Protein AF-0000000069212054 (afdb_homodimer)

Foldseek 3Di:
DCWQVQCPPPPDPDPVVLVVLVVCLCVVLCVCPVLVFDPQLQVVQLVVQQCQQPVQPALQRHQSLLSQLLSQLSVLLVLLCPDPCVVLCPSLLSVLLSVLSNQLQGNPNLDALLLCCQVVPPLCVVVVSALSRRQVSLVVSVVQCPDPRNNRRPPDDPVSVVLSSVLSSLLSSLLRLVCQVVLLVVLVVVVVPPDQRDPVSSSSLSNLSSNLSSCSLTDPVSLVSSLVSLLVSQVVCVVVVHDHDPLSPPCVDQLSVLVSSLCCLVPRNLSSQVVSCVSSVNSSVVNNVNSVVSSVVSVVRNVD/DCQQVQCPPPPDPDPVVLVVLVVCLCVVLCVCPVLVFDPQLQVVQLVVQQCQQPVQPALQRHQSLLSQLLSQLSVLLVLLCPDPCVVLCPSLLSVLLSVLSNQLQGNPNLDALLLCCQVVHPLCVVVVSALSRRQVSLVVSVVQCPDPRNNRRPPDDPVSVVLSSVLSSLLSSLLRLVCQVVLLVVLVVVVVPPDQRDPVSSSSLSNLSSNLSSCQLADPVSLVSSLVSLLVSQVVCVVVVHDHDPLSPPCVDLLSVLVSSLCCLVPRNLSSQVVSCVSSVNSSVSSSVSSVVSSVVSVVRNVD

Sequence (608 aa):
YRQFSFYIFPYSTDWLEKQKVVFSILRRNYFIEDYRISQDALCSFLCALEYKYNKRGNQFHNYDHGVTVMQCTHAISLEIMKTQYAHLLNQFTKFVLILSGLCHDVSHTGRTNIFEINSLSNLTIRYHDRSVLEQHHAATSIKLLCAPSTNIIPNFTSVEFRDFRKLFISNILYTDITEHFNLIKNFEARIKELNFGTEDDIKLMTGMIIHTSDFTGGAITIQFEVNMEFQEQYNLEGKFGYPQLPYMKDLDQQPIMAKSEVGFFKFIVRPLWSIMSKFAEDRLQKSVENLEQTILEWEKLMNNYRQFSFYIFPYSTDWLEKQKVVFSILRRNYFIEDYRISQDALCSFLCALEYKYNKRGNQFHNYDHGVTVMQCTHAISLEIMKTQYAHLLNQFTKFVLILSGLCHDVSHTGRTNIFEINSLSNLTIRYHDRSVLEQHHAATSIKLLCAPSTNIIPNFTSVEFRDFRKLFISNILYTDITEHFNLIKNFEARIKELNFGTEDDIKLMTGMIIHTSDFTGGAITIQFEVNMEFQEQYNLEGKFGYPQLPYMKDLDQQPIMAKSEVGFFKFIVRPLWSIMSKFAEDRLQKSVENLEQTILEWEKLMNN

Solvent-accessible surface area (backbone atoms only — not comparable to full-atom values): 31372 Å² total; per-residue (Å²): 135,82,39,51,78,56,83,63,72,73,87,54,90,42,66,66,56,51,52,46,51,56,49,48,54,37,51,75,71,39,45,41,69,76,52,65,38,47,68,66,20,43,50,44,29,53,53,52,47,40,47,44,8,42,72,73,63,37,76,35,52,19,46,69,44,17,51,49,19,18,48,40,29,44,52,52,51,56,46,32,53,74,42,96,58,25,79,69,55,39,73,68,53,43,51,38,47,30,51,27,26,42,37,37,50,37,56,40,86,54,66,53,58,66,56,36,43,75,65,60,31,73,55,17,48,60,42,67,67,49,58,28,58,26,47,49,8,37,24,52,46,50,51,43,47,67,32,85,65,24,26,46,59,76,76,53,50,75,67,54,43,52,53,45,48,54,50,30,40,50,32,19,46,38,58,34,71,88,42,45,66,59,50,51,51,51,47,54,57,45,66,72,38,93,73,75,74,47,73,65,44,45,51,50,50,47,18,49,45,40,35,41,24,70,50,68,63,39,52,70,68,58,51,53,31,45,45,50,38,35,33,52,46,38,52,51,22,55,74,73,68,43,90,63,60,72,90,31,55,61,46,88,38,60,31,53,34,22,48,50,48,36,52,45,41,63,71,56,40,45,57,44,44,51,53,51,11,55,74,29,73,51,69,40,43,67,44,47,52,42,36,53,52,38,42,52,56,28,54,59,40,39,80,92,140,71,51,48,77,58,83,63,72,71,86,53,90,42,67,66,56,52,51,47,50,56,49,47,54,37,51,75,70,40,45,40,68,77,52,65,38,47,67,67,20,42,50,43,29,53,52,53,49,40,47,44,8,42,73,73,63,38,77,37,53,21,43,69,46,18,50,49,18,18,49,40,29,45,52,52,50,58,48,32,52,74,42,96,59,24,80,68,54,39,74,66,53,45,52,37,48,30,52,27,26,41,36,36,51,36,58,40,85,55,66,53,57,66,55,34,43,76,66,61,32,74,54,17,47,59,42,67,68,49,57,29,57,26,46,48,7,37,23,53,46,52,50,43,47,65,33,83,64,23,26,46,60,78,76,51,50,76,65,52,43,52,54,45,48,53,52,30,40,50,32,19,48,38,57,33,71,88,42,47,66,61,51,52,51,52,48,55,57,43,64,71,38,93,75,74,73,46,74,66,44,45,50,50,50,49,18,50,43,38,34,41,22,70,50,68,63,41,55,69,67,58,51,50,30,46,43,50,38,35,33,53,47,37,52,50,23,55,74,73,69,43,90,62,60,73,88,31,55,62,46,87,38,61,31,52,33,20,48,51,48,34,50,45,41,61,69,55,39,44,58,44,46,50,51,50,12,56,73,29,73,51,70,40,43,66,46,47,52,39,35,54,52,38,43,52,55,29,54,59,39,39,80,92

Organism: Paramecium tetraurelia (NCBI:txid5888)

pLDDT: mean 91.39, std 12.37, range [28.56, 98.88]

InterPro domains:
  IPR002073 3'5'-cyclic nucleotide phosphodiesterase, catalytic domain [PF00233] (60-290)
  IPR002073 3'5'-cyclic nucleotide phosphodiesterase, catalytic domain [PS51845] (1-304)
  IPR003607 HD/PDEase domain [cd00077] (61-214)
  IPR023088 3'5'-cyclic nucleotide phosphodiesterase [PR00387] (56-69)
  IPR023088 3'5'-cyclic nucleotide phosphodiesterase [PR00387] (104-119)
  IPR023088 3'5'-cyclic nucleotide phosphodiesterase [PR00387] (131-147)
  IPR023174 3'5'-cyclic nucleotide phosphodiesterase, conserved site [PS00126] (104-115)
  IPR036971 3'5'-cyclic nucleotide phosphodiesterase, catalytic domain superfamily [G3DSA:1.10.1300.10] (1-304)

Radius of gyration: 27.26 Å; Cα contacts (8 Å, |Δi|>4): 791; chains: 2; bounding box: 57×74×57 Å

Nearest PDB structures (foldseek):
  3qi3-assembly1_A  TM=9.242E-01  e=2.719E-14  Homo sapiens
  1taz-assembly1_A  TM=8.954E-01  e=1.290E-14  Homo sapiens
  4y86-assembly2_B-2  TM=9.293E-01  e=6.230E-14  Homo sapiens
  4y87-assembly1_B  TM=9.358E-01  e=1.113E-13  Homo sapiens
  3n3z-assembly1_B  TM=9.344E-01  e=1.314E-13  Homo sapiens

Structure (mmCIF, N/CA/C/O backbone):
data_AF-0000000069212054-model_v1
#
loop_
_entity.id
_entity.type
_entity.pdbx_description
1 polymer 'Chromosome undetermined scaffold_533, whole genome shotgun sequence'
#
loop_
_atom_site.group_PDB
_atom_site.id
_atom_site.type_symbol
_atom_site.label_atom_id
_atom_site.label_alt_id
_atom_site.label_comp_id
_atom_site.label_asym_id
_atom_site.label_entity_id
_atom_site.label_seq_id
_atom_site.pdbx_PDB_ins_code
_atom_site.Cartn_x
_atom_site.Cartn_y
_atom_site.Cartn_z
_atom_site.occupancy
_atom_site.B_iso_or_equiv
_atom_site.auth_seq_id
_atom_site.auth_comp_id
_atom_site.auth_asym_id
_atom_site.auth_atom_id
_atom_site.pdbx_PDB_model_num
ATOM 1 N N . TYR A 1 1 ? 6.742 -35.219 -20.703 1 29.7 1 TYR A N 1
ATOM 2 C CA . TYR A 1 1 ? 7.27 -34.375 -19.641 1 29.7 1 TYR A CA 1
ATOM 3 C C . TYR A 1 1 ? 6.406 -34.469 -18.391 1 29.7 1 TYR A C 1
ATOM 5 O O . TYR A 1 1 ? 5.246 -34.031 -18.391 1 29.7 1 TYR A O 1
ATOM 13 N N . ARG A 1 2 ? 6.602 -35.344 -17.547 1 38.66 2 ARG A N 1
ATOM 14 C CA . ARG A 1 2 ? 5.926 -36 -16.438 1 38.66 2 ARG A CA 1
ATOM 15 C C . ARG A 1 2 ? 5.93 -35.125 -15.195 1 38.66 2 ARG A C 1
ATOM 17 O O . ARG A 1 2 ? 6.645 -35.406 -14.234 1 38.66 2 ARG A O 1
ATOM 24 N N . GLN A 1 3 ? 6.098 -33.844 -15.391 1 39.28 3 GLN A N 1
ATOM 25 C CA . GLN A 1 3 ? 6.531 -32.969 -14.297 1 39.28 3 GLN A CA 1
ATOM 26 C C . GLN A 1 3 ? 5.664 -33.188 -13.055 1 39.28 3 GLN A C 1
ATOM 28 O O . GLN A 1 3 ? 6.121 -33.75 -12.062 1 39.28 3 GLN A O 1
ATOM 33 N N . PHE A 1 4 ? 5.051 -32.125 -12.523 1 41.56 4 PHE A N 1
ATOM 34 C CA . PHE A 1 4 ? 4.316 -32.281 -11.273 1 41.56 4 PHE A CA 1
ATOM 35 C C . PHE A 1 4 ? 3.24 -33.344 -11.406 1 41.56 4 PHE A C 1
ATOM 37 O O . PHE A 1 4 ? 2.729 -33.594 -12.5 1 41.56 4 PHE A O 1
ATOM 44 N N . SER A 1 5 ? 3.424 -34.438 -10.727 1 40.66 5 SER A N 1
ATOM 45 C CA . SER A 1 5 ? 2.402 -35.469 -10.781 1 40.66 5 SER A CA 1
ATOM 46 C C . SER A 1 5 ? 1.033 -34.875 -11.109 1 40.66 5 SER A C 1
ATOM 48 O O . SER A 1 5 ? 0.047 -35.625 -11.211 1 40.66 5 SER A O 1
ATOM 50 N N . PHE A 1 6 ? 0.87 -33.625 -10.766 1 42.31 6 PHE A N 1
ATOM 51 C CA . PHE A 1 6 ? -0.478 -33.156 -11.086 1 42.31 6 PHE A CA 1
ATOM 52 C C . PHE A 1 6 ? -0.597 -32.844 -12.57 1 42.31 6 PHE A C 1
ATOM 54 O O . PHE A 1 6 ? 0.365 -32.375 -13.195 1 42.31 6 PHE A O 1
ATOM 61 N N . TYR A 1 7 ? -1.359 -33.656 -13.203 1 41.03 7 TYR A N 1
ATOM 62 C CA . TYR A 1 7 ? -1.651 -33.469 -14.617 1 41.03 7 TYR A CA 1
ATOM 63 C C . TYR A 1 7 ? -1.812 -31.969 -14.93 1 41.03 7 TYR A C 1
ATOM 65 O O . TYR A 1 7 ? -2.848 -31.375 -14.633 1 41.03 7 TYR A O 1
ATOM 73 N N . ILE A 1 8 ? -0.754 -31.125 -14.609 1 48.44 8 ILE A N 1
ATOM 74 C CA . ILE A 1 8 ? -0.855 -29.828 -15.273 1 48.44 8 ILE A CA 1
ATOM 75 C C . ILE A 1 8 ? -0.963 -30.031 -16.781 1 48.44 8 ILE A C 1
ATOM 77 O O . ILE A 1 8 ? -0.17 -30.766 -17.375 1 48.44 8 ILE A O 1
ATOM 81 N N . PHE A 1 9 ? -2.121 -29.953 -17.312 1 46.69 9 PHE A N 1
ATOM 82 C CA . PHE A 1 9 ? -2.332 -30.094 -18.75 1 46.69 9 PHE A CA 1
ATOM 83 C C . PHE A 1 9 ? -1.188 -29.453 -19.516 1 46.69 9 PHE A C 1
ATOM 85 O O . PHE A 1 9 ? -0.735 -28.359 -19.188 1 46.69 9 PHE A O 1
ATOM 92 N N . PRO A 1 10 ? -0.589 -30.281 -20.25 1 48.88 10 PRO A N 1
ATOM 93 C CA . PRO A 1 10 ? 0.487 -29.781 -21.109 1 48.88 10 PRO A CA 1
ATOM 94 C C . PRO A 1 10 ? 0.152 -28.438 -21.75 1 48.88 10 PRO A C 1
ATOM 96 O O . PRO A 1 10 ? -1.018 -28.156 -22.016 1 48.88 10 PRO A O 1
ATOM 99 N N . TYR A 1 11 ? 1.041 -27.391 -21.625 1 53.16 11 TYR A N 1
ATOM 100 C CA . TYR A 1 11 ? 0.976 -26.094 -22.281 1 53.16 11 TYR A CA 1
ATOM 101 C C . TYR A 1 11 ? 0.479 -26.234 -23.719 1 53.16 11 TYR A C 1
ATOM 103 O O . TYR A 1 11 ? 1.09 -26.938 -24.531 1 53.16 11 TYR A O 1
ATOM 111 N N . SER A 1 12 ? -0.818 -26.391 -23.875 1 55.69 12 SER A N 1
ATOM 112 C CA . SER A 1 12 ? -1.266 -26.234 -25.25 1 55.69 12 SER A CA 1
ATOM 113 C C . SER A 1 12 ? -1.1 -24.797 -25.734 1 55.69 12 SER A C 1
ATOM 115 O O . SER A 1 12 ? -1.33 -23.859 -24.984 1 55.69 12 SER A O 1
ATOM 117 N N . THR A 1 13 ? -0.414 -24.641 -26.781 1 62.56 13 THR A N 1
ATOM 118 C CA . THR A 1 13 ? -0.3 -23.344 -27.438 1 62.56 13 THR A CA 1
ATOM 119 C C . THR A 1 13 ? -1.667 -22.859 -27.906 1 62.56 13 THR A C 1
ATOM 121 O O . THR A 1 13 ? -1.832 -21.672 -28.219 1 62.56 13 THR A O 1
ATOM 124 N N . ASP A 1 14 ? -2.57 -23.672 -27.75 1 72.56 14 ASP A N 1
ATOM 125 C CA . ASP A 1 14 ? -3.9 -23.312 -28.234 1 72.56 14 ASP A CA 1
ATOM 126 C C . ASP A 1 14 ? -4.688 -22.562 -27.156 1 72.56 14 ASP A C 1
ATOM 128 O O . ASP A 1 14 ? -4.875 -23.062 -26.047 1 72.56 14 ASP A O 1
ATOM 132 N N . TRP A 1 15 ? -5.082 -21.391 -27.547 1 76.81 15 TRP A N 1
ATOM 133 C CA . TRP A 1 15 ? -5.859 -20.516 -26.688 1 76.81 15 TRP A CA 1
ATOM 134 C C . TRP A 1 15 ? -7.086 -21.234 -26.141 1 76.81 15 TRP A C 1
ATOM 136 O O . TRP A 1 15 ? -7.359 -21.188 -24.938 1 76.81 15 TRP A O 1
ATOM 146 N N . LEU A 1 16 ? -7.703 -21.906 -26.938 1 79.75 16 LEU A N 1
ATOM 147 C CA . LEU A 1 16 ? -8.945 -22.562 -26.562 1 79.75 16 LEU A CA 1
ATOM 148 C C . LEU A 1 16 ? -8.695 -23.656 -25.531 1 79.75 16 LEU A C 1
ATOM 150 O O . LEU A 1 16 ? -9.508 -23.875 -24.641 1 79.75 16 LEU A O 1
ATOM 154 N N . GLU A 1 17 ? -7.633 -24.312 -25.672 1 82.62 17 GLU A N 1
ATOM 155 C CA . GLU A 1 17 ? -7.305 -25.375 -24.734 1 82.62 17 GLU A CA 1
ATOM 156 C C . GLU A 1 17 ? -7.02 -24.812 -23.344 1 82.62 17 GLU A C 1
ATOM 158 O O . GLU A 1 17 ? -7.395 -25.422 -22.328 1 82.62 17 GLU A O 1
ATOM 163 N N . LYS A 1 18 ? -6.355 -23.703 -23.297 1 86.06 18 LYS A N 1
ATOM 164 C CA . LYS A 1 18 ? -6.078 -23.062 -22.016 1 86.06 18 LYS A CA 1
ATOM 165 C C . LYS A 1 18 ? -7.367 -22.625 -21.328 1 86.06 18 LYS A C 1
ATOM 167 O O . LYS A 1 18 ? -7.531 -22.844 -20.125 1 86.06 18 LYS A O 1
ATOM 172 N N . GLN A 1 19 ? -8.203 -22.062 -22.125 1 89.25 19 GLN A N 1
ATOM 173 C CA . GLN A 1 19 ? -9.484 -21.625 -21.562 1 89.25 19 GLN A CA 1
ATOM 174 C C . GLN A 1 19 ? -10.305 -22.812 -21.078 1 89.25 19 GLN A C 1
ATOM 176 O O . GLN A 1 19 ? -11.016 -22.719 -20.078 1 89.25 19 GLN A O 1
ATOM 181 N N . LYS A 1 20 ? -10.141 -23.891 -21.781 1 89.12 20 LYS A N 1
ATOM 182 C CA . LYS A 1 20 ? -10.867 -25.094 -21.391 1 89.12 20 LYS A CA 1
ATOM 183 C C . LYS A 1 20 ? -10.406 -25.578 -20.016 1 89.12 20 LYS A C 1
ATOM 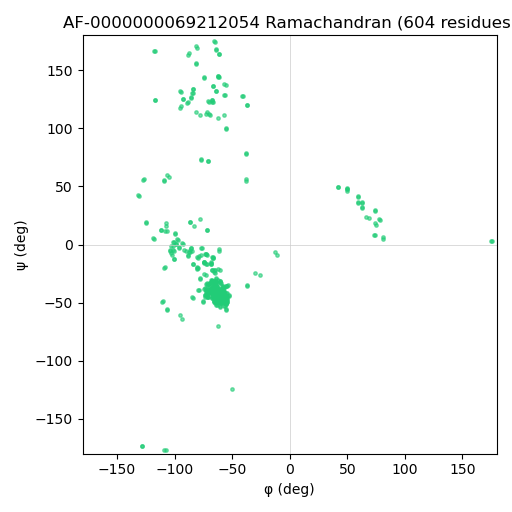185 O O . LYS A 1 20 ? -11.211 -26.078 -19.219 1 89.12 20 LYS A O 1
ATOM 190 N N . VAL A 1 21 ? -9.141 -25.484 -19.812 1 91.19 21 VAL A N 1
ATOM 191 C CA . VAL A 1 21 ? -8.594 -25.891 -18.516 1 91.19 21 VAL A CA 1
ATOM 192 C C . VAL A 1 21 ? -9.164 -25.031 -17.406 1 91.19 21 VAL A C 1
ATOM 194 O O . VAL A 1 21 ? -9.633 -25.531 -16.391 1 91.19 21 VAL A O 1
ATOM 197 N N . VAL A 1 22 ? -9.133 -23.719 -17.594 1 94.94 22 VAL A N 1
ATOM 198 C CA . VAL A 1 22 ? -9.648 -22.781 -16.594 1 94.94 22 VAL A CA 1
ATOM 199 C C . VAL A 1 22 ? -11.125 -23.062 -16.344 1 94.94 22 VAL A C 1
ATOM 201 O O . VAL A 1 22 ? -11.555 -23.188 -15.188 1 94.94 22 VAL A O 1
ATOM 204 N N . PHE A 1 23 ? -11.875 -23.266 -17.406 1 92.62 23 PHE A N 1
ATOM 205 C CA . PHE A 1 23 ? -13.305 -23.531 -17.297 1 92.62 23 PHE A CA 1
ATOM 206 C C . PHE A 1 23 ? -13.555 -24.844 -16.547 1 92.62 23 PHE A C 1
ATOM 208 O O . PHE A 1 23 ? -14.469 -24.938 -15.727 1 92.62 23 PHE A O 1
ATOM 215 N N . SER A 1 24 ? -12.797 -25.797 -16.906 1 93.88 24 SER A N 1
ATOM 216 C CA . SER A 1 24 ? -12.969 -27.109 -16.297 1 93.88 24 SER A CA 1
ATOM 217 C C . SER A 1 24 ? -12.742 -27.047 -14.781 1 93.88 24 SER A C 1
ATOM 219 O O . SER A 1 24 ? -13.484 -27.672 -14.016 1 93.88 24 SER A O 1
ATOM 221 N N . ILE A 1 25 ? -11.766 -26.328 -14.344 1 96.25 25 ILE A N 1
ATOM 222 C CA . ILE A 1 25 ? -11.469 -26.188 -12.922 1 96.25 25 ILE A CA 1
ATOM 223 C C . ILE A 1 25 ? -12.617 -25.469 -12.219 1 96.25 25 ILE A C 1
ATOM 225 O O . ILE A 1 25 ? -13.07 -25.906 -11.164 1 96.25 25 ILE A O 1
ATOM 229 N N . LEU A 1 26 ? -13.125 -24.406 -12.844 1 97.25 26 LEU A N 1
ATOM 230 C CA . LEU A 1 26 ? -14.227 -23.656 -12.25 1 97.25 26 LEU A CA 1
ATOM 231 C C . LEU A 1 26 ? -15.484 -24.516 -12.156 1 97.25 26 LEU A C 1
ATOM 233 O O . LEU A 1 26 ? -16.188 -24.484 -11.148 1 97.25 26 LEU A O 1
ATOM 237 N N . ARG A 1 27 ? -15.695 -25.312 -13.164 1 95.5 27 ARG A N 1
ATOM 238 C CA . ARG A 1 27 ? -16.891 -26.156 -13.227 1 95.5 27 ARG A CA 1
ATOM 239 C C . ARG A 1 27 ? -16.781 -27.312 -12.242 1 95.5 27 ARG A C 1
ATOM 241 O O . ARG A 1 27 ? -17.75 -27.641 -11.547 1 95.5 27 ARG A O 1
ATOM 248 N N . ARG A 1 28 ? -15.664 -27.938 -12.219 1 95.44 28 ARG A N 1
ATOM 249 C CA . ARG A 1 28 ? -15.453 -29.109 -11.367 1 95.44 28 ARG A CA 1
ATOM 250 C C . ARG A 1 28 ? -15.641 -28.75 -9.898 1 95.44 28 ARG A C 1
ATOM 252 O O . ARG A 1 28 ? -16.062 -29.594 -9.094 1 95.44 28 ARG A O 1
ATOM 259 N N . ASN A 1 29 ? -15.32 -27.562 -9.57 1 97.19 29 ASN A N 1
ATOM 260 C CA . ASN A 1 29 ? -15.461 -27.125 -8.188 1 97.19 29 ASN A CA 1
ATOM 261 C C . ASN A 1 29 ? -16.812 -26.469 -7.945 1 97.19 29 ASN A C 1
ATOM 263 O O . ASN A 1 29 ? -17.062 -25.922 -6.867 1 97.19 29 ASN A O 1
ATOM 267 N N . TYR A 1 30 ? -17.688 -26.375 -8.969 1 97.44 30 TYR A N 1
ATOM 268 C CA . TYR A 1 30 ? -19.047 -25.859 -8.914 1 97.44 30 TYR A CA 1
ATOM 269 C C . TYR A 1 30 ? -19.062 -24.359 -8.656 1 97.44 30 TYR A C 1
ATOM 271 O O . TYR A 1 30 ? -20.031 -23.828 -8.117 1 97.44 30 TYR A O 1
ATOM 279 N N . PHE A 1 31 ? -17.984 -23.719 -8.984 1 97.69 31 PHE A N 1
ATOM 280 C CA . PHE A 1 31 ? -17.922 -22.281 -8.75 1 97.69 31 PHE A CA 1
ATOM 281 C C . PHE A 1 31 ? -18.922 -21.547 -9.641 1 97.69 31 PHE A C 1
ATOM 283 O O . PHE A 1 31 ? -19.562 -20.594 -9.195 1 97.69 31 PHE A O 1
ATOM 290 N N . ILE A 1 32 ? -19.016 -21.953 -10.914 1 97 32 ILE A N 1
ATOM 291 C CA . ILE A 1 32 ? -19.875 -21.297 -11.883 1 97 32 ILE A CA 1
ATOM 292 C C . ILE A 1 32 ? -21.328 -21.375 -11.414 1 97 32 ILE A C 1
ATOM 294 O O . ILE A 1 32 ? -22.047 -20.375 -11.438 1 97 32 ILE A O 1
ATOM 298 N N . GLU A 1 33 ? -21.734 -22.5 -10.906 1 96.44 33 GLU A N 1
ATOM 299 C CA . GLU A 1 33 ? -23.094 -22.703 -10.43 1 96.44 33 GLU A CA 1
ATOM 300 C C . GLU A 1 33 ? -23.312 -22 -9.086 1 96.44 33 GLU A C 1
ATOM 302 O O . GLU A 1 33 ? -24.281 -21.25 -8.922 1 96.44 33 GLU A O 1
ATOM 307 N N . ASP A 1 34 ? -22.422 -22.203 -8.148 1 96.88 34 ASP A N 1
ATOM 308 C CA . ASP A 1 34 ? -22.594 -21.734 -6.777 1 96.88 34 ASP A CA 1
ATOM 309 C C . ASP A 1 34 ? -22.609 -20.203 -6.727 1 96.88 34 ASP A C 1
ATOM 311 O O . ASP A 1 34 ? -23.328 -19.609 -5.918 1 96.88 34 ASP A O 1
ATOM 315 N N . TYR A 1 35 ? -21.766 -19.578 -7.602 1 96.38 35 TYR A N 1
ATOM 316 C CA . TYR A 1 35 ? -21.672 -18.125 -7.562 1 96.38 35 TYR A CA 1
ATOM 317 C C . TYR A 1 35 ? -22.375 -17.484 -8.758 1 96.38 35 TYR A C 1
ATOM 319 O O . TYR A 1 35 ? -22.203 -16.297 -9.031 1 96.38 35 TYR A O 1
ATOM 327 N N . ARG A 1 36 ? -23.219 -18.328 -9.586 1 96.12 36 ARG A N 1
ATOM 328 C CA . ARG A 1 36 ? -24.031 -17.875 -10.711 1 96.12 36 ARG A CA 1
ATOM 329 C C . ARG A 1 36 ? -23.219 -17.016 -11.672 1 96.12 36 ARG A C 1
ATOM 331 O O . ARG A 1 36 ? -23.625 -15.906 -12.023 1 96.12 36 ARG A O 1
ATOM 338 N N . ILE A 1 37 ? -22.031 -17.5 -11.992 1 96.81 37 ILE A N 1
ATOM 339 C CA . ILE A 1 37 ? -21.141 -16.781 -12.891 1 96.81 37 ILE A CA 1
ATOM 340 C C . ILE A 1 37 ? -21.703 -16.812 -14.312 1 96.81 37 ILE A C 1
ATOM 342 O O . ILE A 1 37 ? -21.953 -17.891 -14.859 1 96.81 37 ILE A O 1
ATOM 346 N N . SER A 1 38 ? -21.922 -15.625 -14.906 1 95.12 38 SER A N 1
ATOM 347 C CA . SER A 1 38 ? -22.375 -15.523 -16.297 1 95.12 38 SER A CA 1
ATOM 348 C C . SER A 1 38 ? -21.297 -16.031 -17.25 1 95.12 38 SER A C 1
ATOM 350 O O . SER A 1 38 ? -20.125 -15.672 -17.141 1 95.12 38 SER A O 1
ATOM 352 N N . GLN A 1 39 ? -21.719 -16.812 -18.234 1 93.5 39 GLN A N 1
ATOM 353 C CA . GLN A 1 39 ? -20.781 -17.312 -19.219 1 93.5 39 GLN A CA 1
ATOM 354 C C . GLN A 1 39 ? -20.156 -16.188 -20.016 1 93.5 39 GLN A C 1
ATOM 356 O O . GLN A 1 39 ? -18.953 -16.203 -20.328 1 93.5 39 GLN A O 1
ATOM 361 N N . ASP A 1 40 ? -20.953 -15.219 -20.328 1 95.81 40 ASP A N 1
ATOM 362 C CA . ASP A 1 40 ? -20.469 -14.07 -21.078 1 95.81 40 ASP A CA 1
ATOM 363 C C . ASP A 1 40 ? -19.438 -13.281 -20.281 1 95.81 40 ASP A C 1
ATOM 365 O O . ASP A 1 40 ? -18.406 -12.875 -20.812 1 95.81 40 ASP A O 1
ATOM 369 N N . ALA A 1 41 ? -19.734 -13.016 -19.031 1 96.56 41 ALA A N 1
ATOM 370 C CA . ALA A 1 41 ? -18.812 -12.281 -18.172 1 96.56 41 ALA A CA 1
ATOM 371 C C . ALA A 1 41 ? -17.516 -13.055 -17.969 1 96.56 41 ALA A C 1
ATOM 373 O O . ALA A 1 41 ? -16.422 -12.469 -17.984 1 96.56 41 ALA A O 1
ATOM 374 N N . LEU A 1 42 ? -17.672 -14.344 -17.797 1 96.56 42 LEU A N 1
ATOM 375 C CA . LEU A 1 42 ? -16.484 -15.18 -17.609 1 96.56 42 LEU A CA 1
ATOM 376 C C . LEU A 1 42 ? -15.602 -15.164 -18.844 1 96.56 42 LEU A C 1
ATOM 378 O O . LEU A 1 42 ? -14.383 -15.047 -18.734 1 96.56 42 LEU A O 1
ATOM 382 N N . CYS A 1 43 ? -16.219 -15.273 -19.9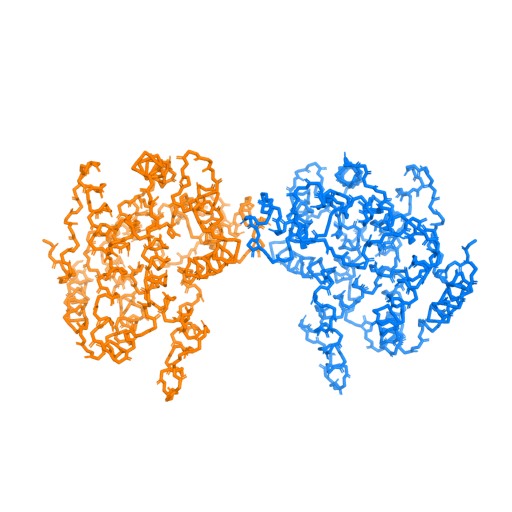69 1 95.5 43 CYS A N 1
ATOM 383 C CA . CYS A 1 43 ? -15.461 -15.219 -21.219 1 95.5 43 CYS A CA 1
ATOM 384 C C . CYS A 1 43 ? -14.758 -13.875 -21.375 1 95.5 43 CYS A C 1
ATOM 386 O O . CYS A 1 43 ? -13.578 -13.828 -21.719 1 95.5 43 CYS A O 1
ATOM 388 N N . SER A 1 44 ? -15.484 -12.797 -21.141 1 97.31 44 SER A N 1
ATOM 389 C CA . SER A 1 44 ? -14.898 -11.461 -21.234 1 97.31 44 SER A CA 1
ATOM 390 C C . SER A 1 44 ? -13.766 -11.281 -20.234 1 97.31 44 SER A C 1
ATOM 392 O O . SER A 1 44 ? -12.734 -10.688 -20.562 1 97.31 44 SER A O 1
ATOM 394 N N . PHE A 1 45 ? -14.008 -11.797 -19 1 97.81 45 PHE A N 1
ATOM 395 C CA . PHE A 1 45 ? -13 -11.719 -17.953 1 97.81 45 PHE A CA 1
ATOM 396 C C . PHE A 1 45 ? -11.727 -12.438 -18.375 1 97.81 45 PHE A C 1
ATOM 398 O O . PHE A 1 45 ? -10.633 -11.875 -18.297 1 97.81 45 PHE A O 1
ATOM 405 N N . LEU A 1 46 ? -11.844 -13.641 -18.844 1 96.75 46 LEU A N 1
ATOM 406 C CA . LEU A 1 46 ? -10.68 -14.453 -19.203 1 96.75 46 LEU A CA 1
ATOM 407 C C . LEU A 1 46 ? -9.961 -13.859 -20.422 1 96.75 46 LEU A C 1
ATOM 409 O O . LEU A 1 46 ? -8.734 -13.883 -20.484 1 96.75 46 LEU A O 1
ATOM 413 N N . CYS A 1 47 ? -10.68 -13.32 -21.359 1 96.38 47 CYS A N 1
ATOM 414 C CA . CYS A 1 47 ? -10.078 -12.664 -22.516 1 96.38 47 CYS A CA 1
ATOM 415 C C . CYS A 1 47 ? -9.273 -11.438 -22.094 1 96.38 47 CYS A C 1
ATOM 417 O O . CYS A 1 47 ? -8.141 -11.25 -22.531 1 96.38 47 CYS A O 1
ATOM 419 N N . ALA A 1 48 ? -9.883 -10.609 -21.25 1 98 48 ALA A N 1
ATOM 420 C CA . ALA A 1 48 ? -9.203 -9.414 -20.766 1 98 48 ALA A CA 1
ATOM 421 C C . ALA A 1 48 ? -7.973 -9.781 -19.938 1 98 48 ALA A C 1
ATOM 423 O O . ALA A 1 48 ? -6.926 -9.141 -20.062 1 98 48 ALA A O 1
ATOM 424 N N . LEU A 1 49 ? -8.148 -10.766 -19.094 1 97.88 49 LEU A N 1
ATOM 425 C CA . LEU A 1 49 ? -7.047 -11.227 -18.25 1 97.88 49 LEU A CA 1
ATOM 426 C C . LEU A 1 49 ? -5.879 -11.711 -19.109 1 97.88 49 LEU A C 1
ATOM 428 O O . LEU A 1 49 ? -4.734 -11.32 -18.891 1 97.88 49 LEU A O 1
ATOM 432 N N . GLU A 1 50 ? -6.137 -12.555 -20.062 1 96.5 50 GLU A N 1
ATOM 433 C CA . GLU A 1 50 ? -5.09 -13.062 -20.938 1 96.5 50 GLU A CA 1
ATOM 434 C C . GLU A 1 50 ? -4.398 -11.922 -21.688 1 96.5 50 GLU A C 1
ATOM 436 O O . GLU A 1 50 ? -3.174 -11.922 -21.828 1 96.5 50 GLU A O 1
ATOM 441 N N . TYR A 1 51 ? -5.188 -11.031 -22.203 1 97.5 51 TYR A N 1
ATOM 442 C CA . TYR A 1 51 ? -4.609 -9.883 -22.891 1 97.5 51 TYR A CA 1
ATOM 443 C C . TYR A 1 51 ? -3.637 -9.133 -21.984 1 97.5 51 TYR A C 1
ATOM 445 O O . TYR A 1 51 ? -2.521 -8.805 -22.391 1 97.5 51 TYR A O 1
ATOM 453 N N . LYS A 1 52 ? -4.016 -8.859 -20.75 1 98.31 52 LYS A N 1
ATOM 454 C CA . LYS A 1 52 ? -3.195 -8.086 -19.812 1 98.31 52 LYS A CA 1
ATOM 455 C C . LYS A 1 52 ? -1.939 -8.859 -19.422 1 98.31 52 LYS A C 1
ATOM 457 O O . LYS A 1 52 ? -0.896 -8.258 -19.156 1 98.31 52 LYS A O 1
ATOM 462 N N . TYR A 1 53 ? -2.014 -10.148 -19.375 1 97.5 53 TYR A N 1
ATOM 463 C CA . TYR A 1 53 ? -0.839 -10.977 -19.125 1 97.5 53 TYR A CA 1
ATOM 464 C C . TYR A 1 53 ? 0.165 -10.852 -20.266 1 97.5 53 TYR A C 1
ATOM 466 O O . TYR A 1 53 ? 1.371 -10.75 -20.031 1 97.5 53 TYR A O 1
ATOM 474 N N . ASN A 1 54 ? -0.384 -10.875 -21.484 1 96.25 54 ASN A N 1
ATOM 475 C CA . ASN A 1 54 ? 0.485 -11.164 -22.609 1 96.25 54 ASN A CA 1
ATOM 476 C C . ASN A 1 54 ? 0.873 -9.883 -23.359 1 96.25 54 ASN A C 1
ATOM 478 O O . ASN A 1 54 ? 1.735 -9.906 -24.234 1 96.25 54 ASN A O 1
ATOM 482 N N . LYS A 1 55 ? 0.319 -8.789 -22.953 1 96.75 55 LYS A N 1
ATOM 483 C CA . LYS A 1 55 ? 0.468 -7.555 -23.719 1 96.75 55 LYS A CA 1
ATOM 484 C C . LYS A 1 55 ? 1.932 -7.129 -23.797 1 96.75 55 LYS A C 1
ATOM 486 O O . LYS A 1 55 ? 2.348 -6.488 -24.766 1 96.75 55 LYS A O 1
ATOM 491 N N . ARG A 1 56 ? 2.805 -7.582 -22.906 1 94.81 56 ARG A N 1
ATOM 492 C CA . ARG A 1 56 ? 4.188 -7.121 -22.891 1 94.81 56 ARG A CA 1
ATOM 493 C C . ARG A 1 56 ? 5.121 -8.164 -23.5 1 94.81 56 ARG A C 1
ATOM 495 O O . ARG A 1 56 ? 6.32 -7.922 -23.641 1 94.81 56 ARG A O 1
ATOM 502 N N . GLY A 1 57 ? 4.582 -9.242 -23.75 1 95 57 GLY A N 1
ATOM 503 C CA . GLY A 1 57 ? 5.359 -10.273 -24.422 1 95 57 GLY A CA 1
ATOM 504 C C . GLY A 1 57 ? 6.379 -10.938 -23.531 1 95 57 GLY A C 1
ATOM 505 O O . GLY A 1 57 ? 7.457 -11.328 -23.984 1 95 57 GLY A O 1
ATOM 506 N N . ASN A 1 58 ? 6.078 -10.984 -22.281 1 94.5 58 ASN A N 1
ATOM 507 C CA . ASN A 1 58 ? 6.984 -11.656 -21.359 1 94.5 58 ASN A CA 1
ATOM 508 C C . ASN A 1 58 ? 7.137 -13.133 -21.688 1 94.5 58 ASN A C 1
ATOM 510 O O . ASN A 1 58 ? 6.168 -13.797 -22.062 1 94.5 58 ASN A O 1
ATOM 514 N N . GLN A 1 59 ? 8.289 -13.641 -21.484 1 90.44 59 GLN A N 1
ATOM 515 C CA . GLN A 1 59 ? 8.555 -15.039 -21.812 1 90.44 59 GLN A CA 1
ATOM 516 C C . GLN A 1 59 ? 8.023 -15.969 -20.734 1 90.44 59 GLN A C 1
ATOM 518 O O . GLN A 1 59 ? 7.484 -17.047 -21.031 1 90.44 59 GLN A O 1
ATOM 523 N N . PHE A 1 60 ? 8.148 -15.602 -19.5 1 91.5 60 PHE A N 1
ATOM 524 C CA . PHE A 1 60 ? 7.754 -16.469 -18.406 1 91.5 60 PHE A CA 1
ATOM 525 C C . PHE A 1 60 ? 6.465 -15.984 -17.75 1 91.5 60 PHE A C 1
ATOM 527 O O . PHE A 1 60 ? 5.488 -16.734 -17.656 1 91.5 60 PHE A O 1
ATOM 534 N N . HIS A 1 61 ? 6.496 -14.695 -17.312 1 95.25 61 HIS A N 1
ATOM 535 C CA . HIS A 1 61 ? 5.336 -14.141 -16.625 1 95.25 61 HIS A CA 1
ATOM 536 C C . HIS A 1 61 ? 4.23 -13.781 -17.609 1 95.25 61 HIS A C 1
ATOM 538 O O . HIS A 1 61 ? 3.938 -12.602 -17.828 1 95.25 61 HIS A O 1
ATOM 544 N N . ASN A 1 62 ? 3.604 -14.75 -18.125 1 94.31 62 ASN A N 1
ATOM 545 C CA . ASN A 1 62 ? 2.523 -14.656 -19.094 1 94.31 62 ASN A CA 1
ATOM 546 C C . ASN A 1 62 ? 1.3 -15.453 -18.656 1 94.31 62 ASN A C 1
ATOM 548 O O . ASN A 1 62 ? 1.242 -15.938 -17.531 1 94.31 62 ASN A O 1
ATOM 552 N N . TYR A 1 63 ? 0.333 -15.539 -19.516 1 94.38 63 TYR A N 1
ATOM 553 C CA . TYR A 1 63 ? -0.933 -16.172 -19.172 1 94.38 63 TYR A CA 1
ATOM 554 C C . TYR A 1 63 ? -0.741 -17.656 -18.891 1 94.38 63 TYR A C 1
ATOM 556 O O . TYR A 1 63 ? -1.399 -18.219 -18.016 1 94.38 63 TYR A O 1
ATOM 564 N N . ASP A 1 64 ? 0.145 -18.312 -19.625 1 90.5 64 ASP A N 1
ATOM 565 C CA . ASP A 1 64 ? 0.428 -19.719 -19.406 1 90.5 64 ASP A CA 1
ATOM 566 C C . ASP A 1 64 ? 0.918 -19.969 -17.984 1 90.5 64 ASP A C 1
ATOM 568 O O . ASP A 1 64 ? 0.531 -20.953 -17.344 1 90.5 64 ASP A O 1
ATOM 572 N N . HIS A 1 65 ? 1.767 -19.094 -17.516 1 92.25 65 HIS A N 1
ATOM 573 C CA . HIS A 1 65 ? 2.225 -19.172 -16.141 1 92.25 65 HIS A CA 1
ATOM 574 C C . HIS A 1 65 ? 1.064 -19.016 -15.164 1 92.25 65 HIS A C 1
ATOM 576 O O . HIS A 1 65 ? 0.977 -19.75 -14.172 1 92.25 65 HIS A O 1
ATOM 582 N N . GLY A 1 66 ? 0.177 -18.078 -15.398 1 94.56 66 GLY A N 1
ATOM 583 C CA . GLY A 1 66 ? -1.002 -17.891 -14.562 1 94.56 66 GLY A CA 1
ATOM 584 C C . GLY A 1 66 ? -1.863 -19.141 -14.484 1 94.56 66 GLY A C 1
ATOM 585 O O . GLY A 1 66 ? -2.256 -19.562 -13.391 1 94.56 66 GLY A O 1
ATOM 586 N N . VAL A 1 67 ? -2.109 -19.75 -15.633 1 93.38 67 VAL A N 1
ATOM 587 C CA . VAL A 1 67 ? -2.938 -20.953 -15.695 1 93.38 67 VAL A CA 1
ATOM 588 C C . VAL A 1 67 ? -2.248 -22.094 -14.945 1 93.38 67 VAL A C 1
ATOM 590 O O . VAL A 1 67 ? -2.902 -22.859 -14.25 1 93.38 67 VAL A O 1
ATOM 593 N N . THR A 1 68 ? -0.969 -22.156 -15.094 1 91.38 68 THR A N 1
ATOM 594 C CA . THR A 1 68 ? -0.204 -23.188 -14.406 1 91.38 68 THR A CA 1
ATOM 595 C C . THR A 1 68 ? -0.341 -23.047 -12.891 1 91.38 68 THR A C 1
ATOM 597 O O . THR A 1 68 ? -0.564 -24.031 -12.188 1 91.38 68 THR A O 1
ATOM 600 N N . VAL A 1 69 ? -0.187 -21.875 -12.414 1 94.69 69 VAL A N 1
ATOM 601 C CA . VAL A 1 69 ? -0.272 -21.641 -10.977 1 94.69 69 VAL A CA 1
ATOM 602 C C . VAL A 1 69 ? -1.696 -21.906 -10.5 1 94.69 69 VAL A C 1
ATOM 604 O O . VAL A 1 69 ? -1.898 -22.453 -9.414 1 94.69 69 VAL A O 1
ATOM 607 N N . MET A 1 70 ? -2.693 -21.547 -11.281 1 96.19 70 MET A N 1
ATOM 608 C CA . MET A 1 70 ? -4.074 -21.875 -10.945 1 96.19 70 MET A CA 1
ATOM 609 C C . MET A 1 70 ? -4.25 -23.375 -10.789 1 96.19 70 MET A C 1
ATOM 611 O O . MET A 1 70 ? -4.859 -23.844 -9.828 1 96.19 70 MET A O 1
ATOM 615 N N . GLN A 1 71 ? -3.734 -24.109 -11.75 1 93.56 71 GLN A N 1
ATOM 616 C CA . GLN A 1 71 ? -3.848 -25.562 -11.711 1 93.56 71 GLN A CA 1
ATOM 617 C C . GLN A 1 71 ? -3.166 -26.141 -10.477 1 93.56 71 GLN A C 1
ATOM 619 O O . GLN A 1 71 ? -3.695 -27.062 -9.836 1 93.56 71 GLN A O 1
ATOM 624 N N . CYS A 1 72 ? -2.029 -25.609 -10.195 1 93.5 72 CYS A N 1
ATOM 625 C CA . CYS A 1 72 ? -1.275 -26.109 -9.055 1 93.5 72 CYS A CA 1
ATOM 626 C C . CYS A 1 72 ? -1.995 -25.812 -7.746 1 93.5 72 CYS A C 1
ATOM 628 O O . CYS A 1 72 ? -2.074 -26.656 -6.859 1 93.5 72 CYS A O 1
ATOM 630 N N . THR A 1 73 ? -2.486 -24.594 -7.59 1 96.44 73 THR A N 1
ATOM 631 C CA . THR A 1 73 ? -3.25 -24.234 -6.398 1 96.44 73 THR A CA 1
ATOM 632 C C . THR A 1 73 ? -4.465 -25.156 -6.246 1 96.44 73 THR A C 1
ATOM 634 O O . THR A 1 73 ? -4.789 -25.578 -5.137 1 96.44 73 THR A O 1
ATOM 637 N N . HIS A 1 74 ? -5.105 -25.422 -7.348 1 96.5 74 HIS A N 1
ATOM 638 C CA . HIS A 1 74 ? -6.246 -26.328 -7.34 1 96.5 74 HIS A CA 1
ATOM 639 C C . HIS A 1 74 ? -5.836 -27.719 -6.879 1 96.5 74 HIS A C 1
ATOM 641 O O . HIS A 1 74 ? -6.488 -28.312 -6.02 1 96.5 74 HIS A O 1
ATOM 647 N N . ALA A 1 75 ? -4.812 -28.234 -7.387 1 94 75 ALA A N 1
ATOM 648 C CA . ALA A 1 75 ? -4.344 -29.578 -7.059 1 94 75 ALA A CA 1
ATOM 649 C C . ALA A 1 75 ? -3.992 -29.688 -5.574 1 94 75 ALA A C 1
ATOM 651 O O . ALA A 1 75 ? -4.383 -30.641 -4.91 1 94 75 ALA A O 1
ATOM 652 N N . ILE A 1 76 ? -3.266 -28.703 -5.086 1 95.81 76 ILE A N 1
ATOM 653 C CA . ILE A 1 76 ? -2.883 -28.719 -3.678 1 95.81 76 ILE A CA 1
ATOM 654 C C . ILE A 1 76 ? -4.133 -28.641 -2.803 1 95.81 76 ILE A C 1
ATOM 656 O O . ILE A 1 76 ? -4.23 -29.344 -1.788 1 95.81 76 ILE A O 1
ATOM 660 N N . SER A 1 77 ? -5.066 -27.781 -3.205 1 97.38 77 SER A N 1
ATOM 661 C CA . SER A 1 77 ? -6.293 -27.641 -2.428 1 97.38 77 SER A CA 1
ATOM 662 C C . SER A 1 77 ? -7.043 -28.969 -2.344 1 97.38 77 SER A C 1
ATOM 664 O O . SER A 1 77 ? -7.617 -29.297 -1.304 1 97.38 77 SER A O 1
ATOM 666 N N . LEU A 1 78 ? -7.066 -29.766 -3.443 1 96.44 78 LEU A N 1
ATOM 667 C CA . LEU A 1 78 ? -7.738 -31.062 -3.447 1 96.44 78 LEU A CA 1
ATOM 668 C C . LEU A 1 78 ? -7.09 -32 -2.451 1 96.44 78 LEU A C 1
ATOM 670 O O . LEU A 1 78 ? -7.781 -32.781 -1.771 1 96.44 78 LEU A O 1
ATOM 674 N N . GLU A 1 79 ? -5.781 -31.984 -2.361 1 96.5 79 GLU A N 1
ATOM 675 C CA . GLU A 1 79 ? -5.078 -32.844 -1.425 1 96.5 79 GLU A CA 1
ATOM 676 C C . GLU A 1 79 ? -5.332 -32.438 0.019 1 96.5 79 GLU A C 1
ATOM 678 O O . GLU A 1 79 ? -5.492 -33.281 0.9 1 96.5 79 GLU A O 1
ATOM 683 N N . ILE A 1 80 ? -5.375 -31.141 0.242 1 96.62 80 ILE A N 1
ATOM 684 C CA . ILE A 1 80 ? -5.617 -30.641 1.59 1 96.62 80 ILE A CA 1
ATOM 685 C C . ILE A 1 80 ? -7.043 -30.984 2.021 1 96.62 80 ILE A C 1
ATOM 687 O O . ILE A 1 80 ? -7.285 -31.297 3.189 1 96.62 80 ILE A O 1
ATOM 691 N N . MET A 1 81 ? -7.957 -31.031 1.073 1 96.81 81 MET A N 1
ATOM 692 C CA . MET A 1 81 ? -9.359 -31.328 1.366 1 96.81 81 MET A CA 1
ATOM 693 C C . MET A 1 81 ? -9.516 -32.781 1.854 1 96.81 81 MET A C 1
ATOM 695 O O . MET A 1 81 ? -10.547 -33.125 2.42 1 96.81 81 MET A O 1
ATOM 699 N N . LYS A 1 82 ? -8.508 -33.594 1.743 1 97.12 82 LYS A N 1
ATOM 700 C CA . LYS A 1 82 ? -8.516 -34.969 2.213 1 97.12 82 LYS A CA 1
ATOM 701 C C . LYS A 1 82 ? -7.867 -35.094 3.588 1 97.12 82 LYS A C 1
ATOM 703 O O . LYS A 1 82 ? -7.699 -36.188 4.105 1 97.12 82 LYS A O 1
ATOM 708 N N . THR A 1 83 ? -7.48 -34.031 4.176 1 95.94 83 THR A N 1
ATOM 709 C CA . THR A 1 83 ? -6.805 -34 5.469 1 95.94 83 THR A CA 1
ATOM 710 C C . THR A 1 83 ? -7.719 -33.469 6.555 1 95.94 83 THR A C 1
ATOM 712 O O . THR A 1 83 ? -8.883 -33.125 6.289 1 95.94 83 THR A O 1
ATOM 715 N N . GLN A 1 84 ? -7.203 -33.312 7.809 1 94.19 84 GLN A N 1
ATOM 716 C CA . GLN A 1 84 ? -7.945 -32.75 8.945 1 94.19 84 GLN A CA 1
ATOM 717 C C . GLN A 1 84 ? -8.242 -31.281 8.75 1 94.19 84 GLN A C 1
ATOM 719 O O . GLN A 1 84 ? -9.078 -30.703 9.453 1 94.19 84 GLN A O 1
ATOM 724 N N . TYR A 1 85 ? -7.621 -30.656 7.738 1 94.62 85 TYR A N 1
ATOM 725 C CA . TYR A 1 85 ? -7.762 -29.219 7.547 1 94.62 85 TYR A CA 1
ATOM 726 C C . TYR A 1 85 ? -8.781 -28.906 6.457 1 94.62 85 TYR A C 1
ATOM 728 O O . TYR A 1 85 ? -8.906 -27.766 6.02 1 94.62 85 TYR A O 1
ATOM 736 N N . ALA A 1 86 ? -9.484 -29.922 6.02 1 96.06 86 ALA A N 1
ATOM 737 C CA . ALA A 1 86 ? -10.469 -29.781 4.945 1 96.06 86 ALA A CA 1
ATOM 738 C C . ALA A 1 86 ? -11.477 -28.688 5.254 1 96.06 86 ALA A C 1
ATOM 740 O O . ALA A 1 86 ? -11.914 -27.969 4.355 1 96.06 86 ALA A O 1
ATOM 741 N N . HIS A 1 87 ? -11.859 -28.5 6.492 1 95.06 87 HIS A N 1
ATOM 742 C CA . HIS A 1 87 ? -12.898 -27.562 6.902 1 95.06 87 HIS A CA 1
ATOM 743 C C . HIS A 1 87 ? -12.445 -26.109 6.699 1 95.06 87 HIS A C 1
ATOM 745 O O . HIS A 1 87 ? -13.281 -25.203 6.641 1 95.06 87 HIS A O 1
ATOM 751 N N . LEU A 1 88 ? -11.156 -25.875 6.527 1 96 88 LEU A N 1
ATOM 752 C CA . LEU A 1 88 ? -10.625 -24.531 6.352 1 96 88 LEU A CA 1
ATOM 753 C C . LEU A 1 88 ? -10.734 -24.094 4.895 1 96 88 LEU A C 1
ATOM 755 O O . LEU A 1 88 ? -10.602 -22.906 4.59 1 96 88 LEU A O 1
ATOM 759 N N . LEU A 1 89 ? -10.945 -25.047 4.004 1 97.31 89 LEU A N 1
ATOM 760 C CA . LEU A 1 89 ? -11.086 -24.75 2.582 1 97.31 89 LEU A CA 1
ATOM 761 C C . LEU A 1 89 ? -12.547 -24.891 2.15 1 97.31 89 LEU A C 1
ATOM 763 O O . LEU A 1 89 ? -12.867 -25.672 1.253 1 97.31 89 LEU A O 1
ATOM 767 N N . ASN A 1 90 ? -13.344 -24.094 2.781 1 97.31 90 ASN A N 1
ATOM 768 C CA . ASN A 1 90 ? -14.734 -24.078 2.33 1 97.31 90 ASN A CA 1
ATOM 769 C C . ASN A 1 90 ? -14.852 -23.531 0.91 1 97.31 90 ASN A C 1
ATOM 771 O O . ASN A 1 90 ? -13.859 -23.141 0.301 1 97.31 90 ASN A O 1
ATOM 775 N N . GLN A 1 91 ? -16.016 -23.547 0.324 1 97.62 91 GLN A N 1
ATOM 776 C CA . GLN A 1 91 ? -16.281 -23.203 -1.07 1 97.62 91 GLN A CA 1
ATOM 777 C C . GLN A 1 91 ? -15.758 -21.812 -1.395 1 97.62 91 GLN A C 1
ATOM 779 O O . GLN A 1 91 ? -15.141 -21.594 -2.438 1 97.62 91 GLN A O 1
ATOM 784 N N . PHE A 1 92 ? -15.984 -20.844 -0.503 1 98 92 PHE A N 1
ATOM 785 C CA . PHE A 1 92 ? -15.57 -19.453 -0.677 1 98 92 PHE A CA 1
ATOM 786 C C . PHE A 1 92 ? -14.047 -19.344 -0.689 1 98 92 PHE A C 1
ATOM 788 O O . PHE A 1 92 ? -13.469 -18.766 -1.605 1 98 92 PHE A O 1
ATOM 795 N N . THR A 1 93 ? -13.414 -19.938 0.286 1 98.56 93 THR A N 1
ATOM 796 C CA . THR A 1 93 ? -11.969 -19.875 0.421 1 98.56 93 THR A CA 1
ATOM 797 C C . THR A 1 93 ? -11.289 -20.531 -0.783 1 98.56 93 THR A C 1
ATOM 799 O O . THR A 1 93 ? -10.312 -19.984 -1.315 1 98.56 93 THR A O 1
ATOM 802 N N . LYS A 1 94 ? -11.82 -21.609 -1.203 1 98.31 94 LYS A N 1
ATOM 803 C CA . LYS A 1 94 ? -11.258 -22.312 -2.355 1 98.31 94 LYS A CA 1
ATOM 804 C C . LYS A 1 94 ? -11.406 -21.484 -3.627 1 98.31 94 LYS A C 1
ATOM 806 O O . LYS A 1 94 ? -10.484 -21.422 -4.445 1 98.31 94 LYS A O 1
ATOM 811 N N . PHE A 1 95 ? -12.57 -20.922 -3.773 1 98.62 95 PHE A N 1
ATOM 812 C CA . PHE A 1 95 ? -12.82 -20.078 -4.938 1 98.62 95 PHE A CA 1
ATOM 813 C C . PHE A 1 95 ? -11.805 -18.938 -5.008 1 98.62 95 PHE A C 1
ATOM 815 O O . PHE A 1 95 ? -11.188 -18.719 -6.051 1 98.62 95 PHE A O 1
ATOM 822 N N . VAL A 1 96 ? -11.578 -18.219 -3.904 1 98.88 96 VAL A N 1
ATOM 823 C CA . VAL A 1 96 ? -10.656 -17.094 -3.838 1 98.88 96 VAL A CA 1
ATOM 824 C C . VAL A 1 96 ? -9.234 -17.562 -4.113 1 98.88 96 VAL A C 1
ATOM 826 O O . VAL A 1 96 ? -8.5 -16.922 -4.867 1 98.88 96 VAL A O 1
ATOM 829 N N . LEU A 1 97 ? -8.844 -18.641 -3.539 1 98.81 97 LEU A N 1
ATOM 830 C CA . LEU A 1 97 ? -7.496 -19.188 -3.67 1 98.81 97 LEU A CA 1
ATOM 831 C C . LEU A 1 97 ? -7.184 -19.516 -5.129 1 98.81 97 LEU A C 1
ATOM 833 O O . LEU A 1 97 ? -6.16 -19.078 -5.66 1 98.81 97 LEU A O 1
ATOM 837 N N . ILE A 1 98 ? -8.031 -20.266 -5.711 1 98.56 98 ILE A N 1
ATOM 838 C CA . ILE A 1 98 ? -7.809 -20.75 -7.07 1 98.56 98 ILE A CA 1
ATOM 839 C C . ILE A 1 98 ? -7.805 -19.562 -8.047 1 98.56 98 ILE A C 1
ATOM 841 O O . ILE A 1 98 ? -6.953 -19.484 -8.93 1 98.56 98 ILE A O 1
ATOM 845 N N . LEU A 1 99 ? -8.719 -18.641 -7.844 1 98.81 99 LEU A N 1
ATOM 846 C CA . LEU A 1 99 ? -8.75 -17.469 -8.695 1 98.81 99 LEU A CA 1
ATOM 847 C C . LEU A 1 99 ? -7.496 -16.609 -8.492 1 98.81 99 LEU A C 1
ATOM 849 O O . LEU A 1 99 ? -6.977 -16.031 -9.438 1 98.81 99 LEU A O 1
ATOM 853 N N . SER A 1 100 ? -7.02 -16.469 -7.242 1 98.88 100 SER A N 1
ATOM 854 C CA . SER A 1 100 ? -5.781 -15.75 -6.977 1 98.88 100 SER A CA 1
ATOM 855 C C . SER A 1 100 ? -4.613 -16.359 -7.746 1 98.88 100 SER A C 1
ATOM 857 O O . SER A 1 100 ? -3.73 -15.633 -8.219 1 98.88 100 SER A O 1
ATOM 859 N N . GLY A 1 101 ? -4.594 -17.656 -7.793 1 98.19 101 GLY A N 1
ATOM 860 C CA . GLY A 1 101 ? -3.551 -18.297 -8.57 1 98.19 101 GLY A CA 1
ATOM 861 C C . GLY A 1 101 ? -3.539 -17.891 -10.023 1 98.19 101 GLY A C 1
ATOM 862 O O . GLY A 1 101 ? -2.482 -17.578 -10.586 1 98.19 101 GLY A O 1
ATOM 863 N N . LEU A 1 102 ? -4.699 -17.828 -10.602 1 98.06 102 LEU A N 1
ATOM 864 C CA . LEU A 1 102 ? -4.84 -17.453 -12.008 1 98.06 102 LEU A CA 1
ATOM 865 C C . LEU A 1 102 ? -4.402 -16 -12.234 1 98.06 102 LEU A C 1
ATOM 867 O O . LEU A 1 102 ? -3.814 -15.68 -13.266 1 98.06 102 LEU A O 1
ATOM 871 N N . CYS A 1 103 ? -4.594 -15.125 -11.273 1 98.81 103 CYS A N 1
ATOM 872 C CA . CYS A 1 103 ? -4.484 -13.688 -11.484 1 98.81 103 CYS A CA 1
ATOM 873 C C . CYS A 1 103 ? -3.178 -13.148 -10.914 1 98.81 103 CYS A C 1
ATOM 875 O O . CYS A 1 103 ? -2.838 -11.984 -11.117 1 98.81 103 CYS A O 1
ATOM 877 N N . HIS A 1 104 ? -2.355 -13.883 -10.25 1 98.75 104 HIS A N 1
ATOM 878 C CA . HIS A 1 104 ? -1.343 -13.406 -9.312 1 98.75 104 HIS A CA 1
ATOM 879 C C . HIS A 1 104 ? -0.274 -12.586 -10.023 1 98.75 104 HIS A C 1
ATOM 881 O O . HIS A 1 104 ? 0.371 -11.734 -9.414 1 98.75 104 HIS A O 1
ATOM 887 N N . ASP A 1 105 ? -0.083 -12.781 -11.312 1 98.06 105 ASP A N 1
ATOM 888 C CA . ASP A 1 105 ? 0.995 -12.117 -12.047 1 98.06 105 ASP A CA 1
ATOM 889 C C . ASP A 1 105 ? 0.45 -11.344 -13.242 1 98.06 105 ASP A C 1
ATOM 891 O O . ASP A 1 105 ? 1.178 -11.078 -14.203 1 98.06 105 ASP A O 1
ATOM 895 N N . VAL A 1 106 ? -0.857 -11.047 -13.25 1 98.75 106 VAL A N 1
ATOM 896 C CA . VAL A 1 106 ? -1.455 -10.305 -14.352 1 98.75 106 VAL A CA 1
ATOM 897 C C . VAL A 1 106 ? -0.721 -8.984 -14.555 1 98.75 106 VAL A C 1
ATOM 899 O O . VAL A 1 106 ? -0.344 -8.328 -13.578 1 98.75 106 VAL A O 1
ATOM 902 N N . SER A 1 107 ? -0.447 -8.602 -15.859 1 98.5 107 SER A N 1
ATOM 903 C CA . SER A 1 107 ? 0.184 -7.348 -16.266 1 98.5 107 SER A CA 1
ATOM 904 C C . SER A 1 107 ? 1.6 -7.234 -15.719 1 98.5 107 SER A C 1
ATOM 906 O O . SER A 1 107 ? 2.045 -6.145 -15.352 1 98.5 107 SER A O 1
ATOM 908 N N . HIS A 1 108 ? 2.238 -8.336 -15.578 1 98.38 108 HIS A N 1
ATOM 909 C CA . HIS A 1 108 ? 3.615 -8.367 -15.102 1 98.38 108 HIS A CA 1
ATOM 910 C C . HIS A 1 108 ? 4.543 -7.613 -16.047 1 98.38 108 HIS A C 1
ATOM 912 O O . HIS A 1 108 ? 4.402 -7.703 -17.266 1 98.38 108 HIS A O 1
ATOM 918 N N . THR A 1 109 ? 5.562 -6.93 -15.539 1 97.62 109 THR A N 1
ATOM 919 C CA . THR A 1 109 ? 6.43 -6.09 -16.359 1 97.62 109 THR A CA 1
ATOM 920 C C . THR A 1 109 ? 7.586 -6.906 -16.922 1 97.62 109 THR A C 1
ATOM 922 O O . THR A 1 109 ? 8.328 -6.426 -17.797 1 97.62 109 THR A O 1
ATOM 925 N N . GLY A 1 110 ? 7.715 -8.141 -16.438 1 96.75 110 GLY A N 1
ATOM 926 C CA . GLY A 1 110 ? 8.844 -8.961 -16.844 1 96.75 110 GLY A CA 1
ATOM 927 C C . GLY A 1 110 ? 10.117 -8.648 -16.094 1 96.75 110 GLY A C 1
ATOM 928 O O . GLY A 1 110 ? 11.188 -9.172 -16.422 1 96.75 110 GLY A O 1
ATOM 929 N N . ARG A 1 111 ? 10 -7.793 -15.117 1 96.88 111 ARG A N 1
ATOM 930 C CA . ARG A 1 111 ? 11.117 -7.379 -14.273 1 96.88 111 ARG A CA 1
ATOM 931 C C . ARG A 1 111 ? 10.875 -7.766 -12.82 1 96.88 111 ARG A C 1
ATOM 933 O O . ARG A 1 111 ? 9.781 -8.219 -12.461 1 96.88 111 ARG A O 1
ATOM 940 N N . THR A 1 112 ? 11.891 -7.691 -12.047 1 96.94 112 THR A N 1
ATOM 941 C CA . THR A 1 112 ? 11.75 -7.973 -10.617 1 96.94 112 THR A CA 1
ATOM 942 C C . THR A 1 112 ? 11.367 -6.711 -9.852 1 96.94 112 THR A C 1
ATOM 944 O O . THR A 1 112 ? 11.477 -5.602 -10.383 1 96.94 112 THR A O 1
ATOM 947 N N . ASN A 1 113 ? 10.883 -6.863 -8.641 1 97.81 113 ASN A N 1
ATOM 948 C CA . ASN A 1 113 ? 10.594 -5.723 -7.777 1 97.81 113 ASN A CA 1
ATOM 949 C C . ASN A 1 113 ? 11.812 -4.824 -7.605 1 97.81 113 ASN A C 1
ATOM 951 O O . ASN A 1 113 ? 11.695 -3.598 -7.598 1 97.81 113 ASN A O 1
ATOM 955 N N . ILE A 1 114 ? 12.977 -5.395 -7.438 1 96.81 114 ILE A N 1
ATOM 956 C CA . ILE A 1 114 ? 14.195 -4.621 -7.215 1 96.81 114 ILE A CA 1
ATOM 957 C C . ILE A 1 114 ? 14.492 -3.76 -8.438 1 96.81 114 ILE A C 1
ATOM 959 O O . ILE A 1 114 ? 14.953 -2.621 -8.312 1 96.81 114 ILE A O 1
ATOM 963 N N . PHE A 1 115 ? 14.289 -4.285 -9.656 1 97.25 115 PHE A N 1
ATOM 964 C CA . PHE A 1 115 ? 14.453 -3.496 -10.875 1 97.25 115 PHE A CA 1
ATOM 965 C C . PHE A 1 115 ? 13.508 -2.305 -10.883 1 97.25 115 PHE A C 1
ATOM 967 O O . PHE A 1 115 ? 13.906 -1.186 -11.203 1 97.25 115 PHE A O 1
ATOM 974 N N . GLU A 1 116 ? 12.219 -2.584 -10.531 1 97.62 116 GLU A N 1
ATOM 975 C CA . GLU A 1 116 ? 11.234 -1.508 -10.492 1 97.62 116 GLU A CA 1
ATOM 976 C C . GLU A 1 116 ? 11.656 -0.413 -9.516 1 97.62 116 GLU A C 1
ATOM 978 O O . GLU A 1 116 ? 11.531 0.776 -9.812 1 97.62 116 GLU A O 1
ATOM 983 N N . ILE A 1 117 ? 12.117 -0.789 -8.375 1 96.88 117 ILE A N 1
ATOM 984 C CA . ILE A 1 117 ? 12.516 0.147 -7.332 1 96.88 117 ILE A CA 1
ATOM 985 C C . ILE A 1 117 ? 13.734 0.945 -7.793 1 96.88 117 ILE A C 1
ATOM 987 O O . ILE A 1 117 ? 13.742 2.176 -7.719 1 96.88 117 ILE A O 1
ATOM 991 N N . ASN A 1 118 ? 14.773 0.264 -8.312 1 95.38 118 ASN A N 1
ATOM 992 C CA . ASN A 1 118 ? 16 0.922 -8.742 1 95.38 118 ASN A CA 1
ATOM 993 C C . ASN A 1 118 ? 15.758 1.875 -9.906 1 95.38 118 ASN A C 1
ATOM 995 O O . ASN A 1 118 ? 16.422 2.904 -10.023 1 95.38 118 ASN A O 1
ATOM 999 N N . SER A 1 119 ? 14.812 1.535 -10.727 1 95.25 119 SER A N 1
ATOM 1000 C CA . SER A 1 119 ? 14.5 2.377 -11.883 1 95.25 119 SER A CA 1
ATOM 1001 C C . SER A 1 119 ? 13.508 3.477 -11.508 1 95.25 119 SER A C 1
ATOM 1003 O O . SER A 1 119 ? 13.188 4.332 -12.328 1 95.25 119 SER A O 1
ATOM 1005 N N . LEU A 1 120 ? 12.992 3.453 -10.242 1 94.94 120 LEU A N 1
ATOM 1006 C CA . LEU A 1 120 ? 11.977 4.387 -9.766 1 94.94 120 LEU A CA 1
ATOM 1007 C C . LEU A 1 120 ? 10.805 4.457 -10.742 1 94.94 120 LEU A C 1
ATOM 1009 O O . LEU A 1 120 ? 10.422 5.543 -11.188 1 94.94 120 LEU A O 1
ATOM 1013 N N . SER A 1 121 ? 10.344 3.273 -11.125 1 96.69 121 SER A N 1
ATOM 1014 C CA . SER A 1 121 ? 9.227 3.201 -12.062 1 96.69 121 SER A CA 1
ATOM 1015 C C . SER A 1 121 ? 7.977 3.855 -11.477 1 96.69 121 SER A C 1
ATOM 1017 O O . SER A 1 121 ? 7.898 4.09 -10.266 1 96.69 121 SER A O 1
ATOM 1019 N N . ASN A 1 122 ? 6.973 4.18 -12.289 1 97.38 122 ASN A N 1
ATOM 1020 C CA . ASN A 1 122 ? 5.691 4.711 -11.828 1 97.38 122 ASN A CA 1
ATOM 1021 C C . ASN A 1 122 ? 5.039 3.789 -10.797 1 97.38 122 ASN A C 1
ATOM 1023 O O . ASN A 1 122 ? 4.398 4.258 -9.859 1 97.38 122 ASN A O 1
ATOM 1027 N N . LEU A 1 123 ? 5.207 2.488 -10.977 1 98.38 123 LEU A N 1
ATOM 1028 C CA . LEU A 1 123 ? 4.641 1.526 -10.039 1 98.38 123 LEU A CA 1
ATOM 1029 C C . LEU A 1 123 ? 5.328 1.628 -8.68 1 98.38 123 LEU A C 1
ATOM 1031 O O . LEU A 1 123 ? 4.676 1.501 -7.637 1 98.38 123 LEU A O 1
ATOM 1035 N N . THR A 1 124 ? 6.652 1.812 -8.734 1 98.19 124 THR A N 1
ATOM 1036 C CA . THR A 1 124 ? 7.41 1.955 -7.492 1 98.19 124 THR A CA 1
ATOM 1037 C C . THR A 1 124 ? 6.934 3.174 -6.707 1 98.19 124 THR A C 1
ATOM 1039 O O . THR A 1 124 ? 6.754 3.102 -5.488 1 98.19 124 THR A O 1
ATOM 1042 N N . ILE A 1 125 ? 6.73 4.25 -7.402 1 97.75 125 ILE A N 1
ATOM 1043 C CA . ILE A 1 125 ? 6.238 5.469 -6.766 1 97.75 125 ILE A CA 1
ATOM 1044 C C . ILE A 1 125 ? 4.84 5.23 -6.203 1 97.75 125 ILE A C 1
ATOM 1046 O O . ILE A 1 125 ? 4.543 5.609 -5.07 1 97.75 125 ILE A O 1
ATOM 1050 N N . ARG A 1 126 ? 4.059 4.535 -6.898 1 97.88 126 ARG A N 1
ATOM 1051 C CA . ARG A 1 126 ? 2.662 4.273 -6.562 1 97.88 126 ARG A CA 1
ATOM 1052 C C . ARG A 1 126 ? 2.553 3.389 -5.324 1 97.88 126 ARG A C 1
ATOM 1054 O O . ARG A 1 126 ? 1.703 3.619 -4.461 1 97.88 126 ARG A O 1
ATOM 1061 N N . TYR A 1 127 ? 3.426 2.41 -5.273 1 98.12 127 TYR A N 1
ATOM 1062 C CA . TYR A 1 127 ? 3.24 1.396 -4.242 1 98.12 127 TYR A CA 1
ATOM 1063 C C . TYR A 1 127 ? 4.352 1.469 -3.201 1 98.12 127 TYR A C 1
ATOM 1065 O O . TYR A 1 127 ? 4.551 0.526 -2.432 1 98.12 127 TYR A O 1
ATOM 1073 N N . HIS A 1 128 ? 5.086 2.52 -3.264 1 97.62 128 HIS A N 1
ATOM 1074 C CA . HIS A 1 128 ? 5.996 2.916 -2.193 1 97.62 128 HIS A CA 1
ATOM 1075 C C . HIS A 1 128 ? 7.027 1.827 -1.917 1 97.62 128 HIS A C 1
ATOM 1077 O O . HIS A 1 128 ? 7.234 1.439 -0.765 1 97.62 128 HIS A O 1
ATOM 1083 N N . ASP A 1 129 ? 7.555 1.225 -2.928 1 96.44 129 ASP A N 1
ATOM 1084 C CA . ASP A 1 129 ? 8.742 0.369 -2.91 1 96.44 129 ASP A CA 1
ATOM 1085 C C . ASP A 1 129 ? 8.43 -0.981 -2.268 1 96.44 129 ASP A C 1
ATOM 1087 O O . ASP A 1 129 ? 9.344 -1.769 -1.999 1 96.44 129 ASP A O 1
ATOM 1091 N N . ARG A 1 130 ? 7.176 -1.298 -1.963 1 96.31 130 ARG A N 1
ATOM 1092 C CA . ARG A 1 130 ? 6.855 -2.555 -1.294 1 96.31 130 ARG A CA 1
ATOM 1093 C C . ARG A 1 130 ? 5.973 -3.434 -2.174 1 96.31 130 ARG A C 1
ATOM 1095 O O . ARG A 1 130 ? 4.875 -3.027 -2.564 1 96.31 130 ARG A O 1
ATOM 1102 N N . SER A 1 131 ? 6.438 -4.625 -2.408 1 98.19 131 SER A N 1
ATOM 1103 C CA . SER A 1 131 ? 5.664 -5.566 -3.215 1 98.19 131 SER A CA 1
ATOM 1104 C C . SER A 1 131 ? 5.047 -4.875 -4.426 1 98.19 131 SER A C 1
ATOM 1106 O O . SER A 1 131 ? 3.848 -5.004 -4.676 1 98.19 131 SER A O 1
ATOM 1108 N N . VAL A 1 132 ? 5.914 -4.164 -5.09 1 98.5 132 VAL A N 1
ATOM 1109 C CA . VAL A 1 132 ? 5.496 -3.244 -6.141 1 98.5 132 VAL A CA 1
ATOM 1110 C C . VAL A 1 132 ? 4.664 -3.992 -7.18 1 98.5 132 VAL A C 1
ATOM 1112 O O . VAL A 1 132 ? 3.533 -3.6 -7.48 1 98.5 132 VAL A O 1
ATOM 1115 N N . LEU A 1 133 ? 5.145 -5.109 -7.664 1 98.81 133 LEU A N 1
ATOM 1116 C CA . LEU A 1 133 ? 4.48 -5.852 -8.727 1 98.81 133 LEU A CA 1
ATOM 1117 C C . LEU A 1 133 ? 3.232 -6.555 -8.203 1 98.81 133 LEU A C 1
ATOM 1119 O O . LEU A 1 133 ? 2.17 -6.484 -8.828 1 98.81 133 LEU A O 1
ATOM 1123 N N . GLU A 1 134 ? 3.312 -7.168 -7.035 1 98.81 134 GLU A N 1
ATOM 1124 C CA . GLU A 1 134 ? 2.186 -7.918 -6.488 1 98.81 134 GLU A CA 1
ATOM 1125 C C . GLU A 1 134 ? 1.007 -6.996 -6.18 1 98.81 134 GLU A C 1
ATOM 1127 O O . GLU A 1 134 ? -0.151 -7.375 -6.375 1 98.81 134 GLU A O 1
ATOM 1132 N N . GLN A 1 135 ? 1.331 -5.797 -5.688 1 98.75 135 GLN A N 1
ATOM 1133 C CA . GLN A 1 135 ? 0.257 -4.832 -5.484 1 98.75 135 GLN A CA 1
ATOM 1134 C C . GLN A 1 135 ? -0.39 -4.441 -6.809 1 98.75 135 GLN A C 1
ATOM 1136 O O . GLN A 1 135 ? -1.611 -4.289 -6.891 1 98.75 135 GLN A O 1
ATOM 1141 N N . HIS A 1 136 ? 0.42 -4.266 -7.797 1 98.81 136 HIS A N 1
ATOM 1142 C CA . HIS A 1 136 ? -0.081 -3.936 -9.125 1 98.81 136 HIS A CA 1
ATOM 1143 C C . HIS A 1 136 ? -0.955 -5.059 -9.68 1 98.81 136 HIS A C 1
ATOM 1145 O O . HIS A 1 136 ? -2.016 -4.797 -10.25 1 98.81 136 HIS A O 1
ATOM 1151 N N . HIS A 1 137 ? -0.498 -6.285 -9.531 1 98.88 137 HIS A N 1
ATOM 1152 C CA . HIS A 1 137 ? -1.268 -7.434 -9.992 1 98.88 137 HIS A CA 1
ATOM 1153 C C . HIS A 1 137 ? -2.621 -7.508 -9.297 1 98.88 137 HIS A C 1
ATOM 1155 O O . HIS A 1 137 ? -3.648 -7.719 -9.945 1 98.88 137 HIS A O 1
ATOM 1161 N N . ALA A 1 138 ? -2.592 -7.355 -8.008 1 98.81 138 ALA A N 1
ATOM 1162 C CA . ALA A 1 138 ? -3.824 -7.418 -7.227 1 98.81 138 ALA A CA 1
ATOM 1163 C C . ALA A 1 138 ? -4.797 -6.324 -7.652 1 98.81 138 ALA A C 1
ATOM 1165 O O . ALA A 1 138 ? -5.977 -6.594 -7.895 1 98.81 138 ALA A O 1
ATOM 1166 N N . ALA A 1 139 ? -4.301 -5.109 -7.758 1 98.81 139 ALA A N 1
ATOM 1167 C CA . ALA A 1 139 ? -5.156 -3.986 -8.141 1 98.81 139 ALA A CA 1
ATOM 1168 C C . ALA A 1 139 ? -5.73 -4.191 -9.539 1 98.81 139 ALA A C 1
ATOM 1170 O O . ALA A 1 139 ? -6.914 -3.926 -9.773 1 98.81 139 ALA A O 1
ATOM 1171 N N . THR A 1 140 ? -4.902 -4.625 -10.445 1 98.81 140 THR A N 1
ATOM 1172 C CA . THR A 1 140 ? -5.332 -4.871 -11.82 1 98.81 140 THR A CA 1
ATOM 1173 C C . THR A 1 140 ? -6.434 -5.93 -11.859 1 98.81 140 THR A C 1
ATOM 1175 O O . THR A 1 140 ? -7.426 -5.773 -12.57 1 98.81 140 THR A O 1
ATOM 1178 N N . SER A 1 141 ? -6.27 -6.953 -11.117 1 98.75 141 SER A N 1
ATOM 1179 C CA . SER A 1 141 ? -7.25 -8.031 -11.07 1 98.75 141 SER A CA 1
ATOM 1180 C C . SER A 1 141 ? -8.578 -7.551 -10.508 1 98.75 141 SER A C 1
ATOM 1182 O O . SER A 1 141 ? -9.641 -7.855 -11.055 1 98.75 141 SER A O 1
ATOM 1184 N N . ILE A 1 142 ? -8.516 -6.824 -9.398 1 98.56 142 ILE A N 1
ATOM 1185 C CA . ILE A 1 142 ? -9.734 -6.336 -8.766 1 98.56 142 ILE A CA 1
ATOM 1186 C C . ILE A 1 142 ? -10.453 -5.371 -9.703 1 98.56 142 ILE A C 1
ATOM 1188 O O . ILE A 1 142 ? -11.688 -5.363 -9.773 1 98.56 142 ILE A O 1
ATOM 1192 N N . LYS A 1 143 ? -9.68 -4.559 -10.414 1 98 143 LYS A N 1
ATOM 1193 C CA . LYS A 1 143 ? -10.289 -3.66 -11.391 1 98 143 LYS A CA 1
ATOM 1194 C C . LYS A 1 143 ? -11.078 -4.438 -12.445 1 98 143 LYS A C 1
ATOM 1196 O O . LYS A 1 143 ? -12.172 -4.035 -12.836 1 98 143 LYS A O 1
ATOM 1201 N N . LEU A 1 144 ? -10.508 -5.492 -12.922 1 98 144 LEU A N 1
ATOM 1202 C CA . LEU A 1 144 ? -11.203 -6.34 -13.883 1 98 144 LEU A CA 1
ATOM 1203 C C . LEU A 1 144 ? -12.484 -6.91 -13.273 1 98 144 LEU A C 1
ATOM 1205 O O . LEU A 1 144 ? -13.523 -6.93 -13.93 1 98 144 LEU A O 1
ATOM 1209 N N . LEU A 1 145 ? -12.422 -7.301 -12.047 1 97.31 145 LEU A N 1
ATOM 1210 C CA . LEU A 1 145 ? -13.539 -7.957 -11.383 1 97.31 145 LEU A CA 1
ATOM 1211 C C . LEU A 1 145 ? -14.633 -6.949 -11.031 1 97.31 145 LEU A C 1
ATOM 1213 O O . LEU A 1 145 ? -15.758 -7.336 -10.703 1 97.31 145 LEU A O 1
ATOM 1217 N N . CYS A 1 146 ? -14.266 -5.664 -11.086 1 95 146 CYS A N 1
ATOM 1218 C CA . CYS A 1 146 ? -15.234 -4.625 -10.75 1 95 146 CYS A CA 1
ATOM 1219 C C . CYS A 1 146 ? -15.82 -4 -12.008 1 95 146 CYS A C 1
ATOM 1221 O O . CYS A 1 146 ? -16.812 -3.273 -11.938 1 95 146 CYS A O 1
ATOM 1223 N N . ALA A 1 147 ? -15.227 -4.273 -13.133 1 95.5 147 ALA A N 1
ATOM 1224 C CA . ALA A 1 147 ? -15.742 -3.723 -14.383 1 95.5 147 ALA A CA 1
ATOM 1225 C C . ALA A 1 147 ? -17.016 -4.453 -14.82 1 95.5 147 ALA A C 1
ATOM 1227 O O . ALA A 1 147 ? -17.109 -5.676 -14.688 1 95.5 147 ALA A O 1
ATOM 1228 N N . PRO A 1 148 ? -17.969 -3.785 -15.391 1 93.62 148 PRO A N 1
ATOM 1229 C CA . PRO A 1 148 ? -19.281 -4.371 -15.695 1 93.62 148 PRO A CA 1
ATOM 1230 C C . PRO A 1 148 ? -19.188 -5.578 -16.625 1 93.62 148 PRO A C 1
ATOM 1232 O O . PRO A 1 148 ? -19.859 -6.59 -16.391 1 93.62 148 PRO A O 1
ATOM 1235 N N . SER A 1 149 ? -18.406 -5.539 -17.625 1 95.19 149 SER A N 1
ATOM 1236 C CA . SER A 1 149 ? -18.375 -6.582 -18.641 1 95.19 149 SER A CA 1
ATOM 1237 C C . SER A 1 149 ? -17.562 -7.789 -18.188 1 95.19 149 SER A C 1
ATOM 1239 O O . SER A 1 149 ? -17.734 -8.891 -18.703 1 95.19 149 SER A O 1
ATOM 1241 N N . THR A 1 150 ? -16.688 -7.582 -17.156 1 97 150 THR A N 1
ATOM 1242 C CA . THR A 1 150 ? -15.773 -8.656 -16.797 1 97 150 THR A CA 1
ATOM 1243 C C . THR A 1 150 ? -16.016 -9.109 -15.352 1 97 150 THR A C 1
ATOM 1245 O O . THR A 1 150 ? -15.266 -9.93 -14.82 1 97 150 THR A O 1
ATOM 1248 N N . ASN A 1 151 ? -17 -8.586 -14.766 1 96.5 151 ASN A N 1
ATOM 1249 C CA . ASN A 1 151 ? -17.312 -8.945 -13.383 1 96.5 151 ASN A CA 1
ATOM 1250 C C . ASN A 1 151 ? -17.891 -10.352 -13.281 1 96.5 151 ASN A C 1
ATOM 1252 O O . ASN A 1 151 ? -19.047 -10.578 -13.648 1 96.5 151 ASN A O 1
ATOM 1256 N N . ILE A 1 152 ? -17.141 -11.266 -12.672 1 96.62 152 ILE A N 1
ATOM 1257 C CA . ILE A 1 152 ? -17.609 -12.648 -12.594 1 96.62 152 ILE A CA 1
ATOM 1258 C C . ILE A 1 152 ? -18.188 -12.93 -11.211 1 96.62 152 ILE A C 1
ATOM 1260 O O . ILE A 1 152 ? -18.594 -14.055 -10.914 1 96.62 152 ILE A O 1
ATOM 1264 N N . ILE A 1 153 ? -18.172 -11.945 -10.273 1 94.31 153 ILE A N 1
ATOM 1265 C CA . ILE A 1 153 ? -18.75 -12.094 -8.938 1 94.31 153 ILE A CA 1
ATOM 1266 C C . ILE A 1 153 ? -19.734 -10.961 -8.664 1 94.31 153 ILE A C 1
ATOM 1268 O O . ILE A 1 153 ? -19.641 -10.297 -7.625 1 94.31 153 ILE A O 1
ATOM 1272 N N . PRO A 1 154 ? -20.688 -10.812 -9.5 1 88.69 154 PRO A N 1
ATOM 1273 C CA . PRO A 1 154 ? -21.578 -9.672 -9.344 1 88.69 154 PRO A CA 1
ATOM 1274 C C . PRO A 1 154 ? -22.562 -9.844 -8.18 1 88.69 154 PRO A C 1
ATOM 1276 O O . PRO A 1 154 ? -23.156 -8.859 -7.715 1 88.69 154 PRO A O 1
ATOM 1279 N N . ASN A 1 155 ? -22.688 -11.039 -7.715 1 92.38 155 ASN A N 1
ATOM 1280 C CA . ASN A 1 155 ? -23.75 -11.32 -6.75 1 92.38 155 ASN A CA 1
ATOM 1281 C C . ASN A 1 155 ? -23.219 -11.312 -5.32 1 92.38 155 ASN A C 1
ATOM 1283 O O . ASN A 1 155 ? -23.969 -11.57 -4.375 1 92.38 155 ASN A O 1
ATOM 1287 N N . PHE A 1 156 ? -21.969 -11.062 -5.117 1 95.12 156 PHE A N 1
ATOM 1288 C CA . PHE A 1 156 ? -21.422 -10.945 -3.77 1 95.12 156 PHE A CA 1
ATOM 1289 C C . PHE A 1 156 ? -22.047 -9.758 -3.041 1 95.12 156 PHE A C 1
ATOM 1291 O O . PHE A 1 156 ? -22.203 -8.68 -3.619 1 95.12 156 PHE A O 1
ATOM 1298 N N . THR A 1 157 ? -22.469 -10.031 -1.83 1 93.81 157 THR A N 1
ATOM 1299 C CA . THR A 1 157 ? -22.828 -8.914 -0.961 1 93.81 157 THR A CA 1
ATOM 1300 C C . THR A 1 157 ? -21.594 -8.055 -0.665 1 93.81 157 THR A C 1
ATOM 1302 O O . THR A 1 157 ? -20.469 -8.461 -0.952 1 93.81 157 THR A O 1
ATOM 1305 N N . SER A 1 158 ? -21.812 -6.871 -0.095 1 90.62 158 SER A N 1
ATOM 1306 C CA . SER A 1 158 ? -20.719 -5.988 0.259 1 90.62 158 SER A CA 1
ATOM 1307 C C . SER A 1 158 ? -19.75 -6.668 1.221 1 90.62 158 SER A C 1
ATOM 1309 O O . SER A 1 158 ? -18.531 -6.504 1.108 1 90.62 158 SER A O 1
ATOM 1311 N N . VAL A 1 159 ? -20.297 -7.414 2.08 1 93.19 159 VAL A N 1
ATOM 1312 C CA . VAL A 1 159 ? -19.484 -8.102 3.076 1 93.19 159 VAL A CA 1
ATOM 1313 C C . VAL A 1 159 ? -18.688 -9.227 2.414 1 93.19 159 VAL A C 1
ATOM 1315 O O . VAL A 1 159 ? -17.484 -9.375 2.656 1 93.19 159 VAL A O 1
ATOM 1318 N N . GLU A 1 160 ? -19.359 -9.992 1.563 1 95.81 160 GLU A N 1
ATOM 1319 C CA . GLU A 1 160 ? -18.703 -11.086 0.857 1 95.81 160 GLU A CA 1
ATOM 1320 C C . GLU A 1 160 ? -17.578 -10.562 -0.039 1 95.81 160 GLU A C 1
ATOM 1322 O O . GLU A 1 160 ? -16.5 -11.164 -0.107 1 95.81 160 GLU A O 1
ATOM 1327 N N . PHE A 1 161 ? -17.875 -9.523 -0.681 1 96.44 161 PHE A N 1
ATOM 1328 C CA . PHE A 1 161 ? -16.875 -8.953 -1.579 1 96.44 161 PHE A CA 1
ATOM 1329 C C . PHE A 1 161 ? -15.672 -8.422 -0.794 1 96.44 161 PHE A C 1
ATOM 1331 O O . PHE A 1 161 ? -14.531 -8.57 -1.225 1 96.44 161 PHE A O 1
ATOM 1338 N N . ARG A 1 162 ? -15.922 -7.762 0.283 1 94.75 162 ARG A N 1
ATOM 1339 C CA . ARG A 1 162 ? -14.836 -7.297 1.141 1 94.75 162 ARG A CA 1
ATOM 1340 C C . ARG A 1 162 ? -13.961 -8.461 1.594 1 94.75 162 ARG A C 1
ATOM 1342 O O . ARG A 1 162 ? -12.734 -8.352 1.592 1 94.75 162 ARG A O 1
ATOM 1349 N N . ASP A 1 163 ? -14.609 -9.508 2.023 1 96.75 163 ASP A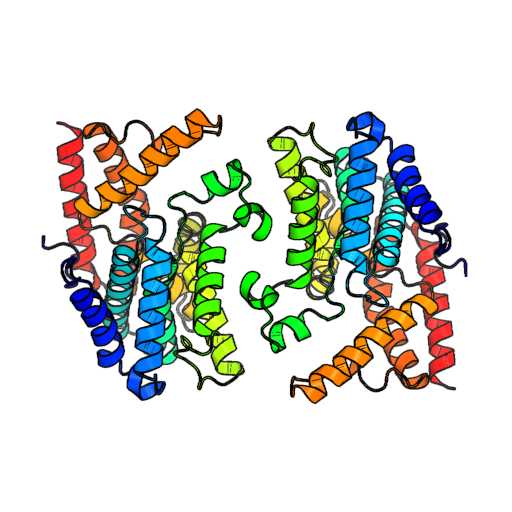 N 1
ATOM 1350 C CA . ASP A 1 163 ? -13.867 -10.695 2.443 1 96.75 163 ASP A CA 1
ATOM 1351 C C . ASP A 1 163 ? -13.086 -11.297 1.277 1 96.75 163 ASP A C 1
ATOM 1353 O O . ASP A 1 163 ? -11.953 -11.742 1.45 1 96.75 163 ASP A O 1
ATOM 1357 N N . PHE A 1 164 ? -13.727 -11.367 0.122 1 98.06 164 PHE A N 1
ATOM 1358 C CA . PHE A 1 164 ? -13.078 -11.836 -1.092 1 98.06 164 PHE A CA 1
ATOM 1359 C C . PHE A 1 164 ? -11.812 -11.031 -1.38 1 98.06 164 PHE A C 1
ATOM 1361 O O . PHE A 1 164 ? -10.742 -11.602 -1.581 1 98.06 164 PHE A O 1
ATOM 1368 N N . ARG A 1 165 ? -11.93 -9.727 -1.378 1 97.88 165 ARG A N 1
ATOM 1369 C CA . ARG A 1 165 ? -10.805 -8.844 -1.69 1 97.88 165 ARG A CA 1
ATOM 1370 C C . ARG A 1 165 ? -9.672 -9.023 -0.688 1 97.88 165 ARG A C 1
ATOM 1372 O O . ARG A 1 165 ? -8.5 -9.078 -1.07 1 97.88 165 ARG A O 1
ATOM 1379 N N . LYS A 1 166 ? -10.055 -9.062 0.53 1 97.69 166 LYS A N 1
ATOM 1380 C CA . LYS A 1 166 ? -9.055 -9.203 1.589 1 97.69 166 LYS A CA 1
ATOM 1381 C C . LYS A 1 166 ? -8.195 -10.438 1.377 1 97.69 166 LYS A C 1
ATOM 1383 O O . LYS A 1 166 ? -6.965 -10.359 1.392 1 97.69 166 LYS A O 1
ATOM 1388 N N . LEU A 1 167 ? -8.836 -11.547 1.209 1 98.56 167 LEU A N 1
ATOM 1389 C CA . LEU A 1 167 ? -8.109 -12.805 1.046 1 98.56 167 LEU A CA 1
ATOM 1390 C C . LEU A 1 167 ? -7.398 -12.852 -0.301 1 98.56 167 LEU A C 1
ATOM 1392 O O . LEU A 1 167 ? -6.254 -13.297 -0.386 1 98.56 167 LEU A O 1
ATOM 1396 N N . PHE A 1 168 ? -8.078 -12.391 -1.356 1 98.81 168 PHE A N 1
ATOM 1397 C CA . PHE A 1 168 ? -7.547 -12.375 -2.717 1 98.81 168 PHE A CA 1
ATOM 1398 C C . PHE A 1 168 ? -6.266 -11.555 -2.791 1 98.81 168 PHE A C 1
ATOM 1400 O O . PHE A 1 168 ? -5.258 -12.016 -3.33 1 98.81 168 PHE A O 1
ATOM 1407 N N . ILE A 1 169 ? -6.309 -10.398 -2.213 1 98.69 169 ILE A N 1
ATOM 1408 C CA . ILE A 1 169 ? -5.156 -9.5 -2.215 1 98.69 169 ILE A CA 1
ATOM 1409 C C . ILE A 1 169 ? -4.027 -10.102 -1.383 1 98.69 169 ILE A C 1
ATOM 1411 O O . ILE A 1 169 ? -2.869 -10.102 -1.802 1 98.69 169 ILE A O 1
ATOM 1415 N N . SER A 1 170 ? -4.344 -10.586 -0.243 1 98.5 170 SER A N 1
ATOM 1416 C CA . SER A 1 170 ? -3.342 -11.211 0.616 1 98.5 170 SER A CA 1
ATOM 1417 C C . SER A 1 170 ? -2.627 -12.352 -0.104 1 98.5 170 SER A C 1
ATOM 1419 O O . SER A 1 170 ? -1.401 -12.461 -0.033 1 98.5 170 SER A O 1
ATOM 1421 N N . ASN A 1 171 ? -3.381 -13.203 -0.747 1 98.81 171 ASN A N 1
ATOM 1422 C CA . ASN A 1 171 ? -2.793 -14.305 -1.508 1 98.81 171 ASN A CA 1
ATOM 1423 C C . ASN A 1 171 ? -1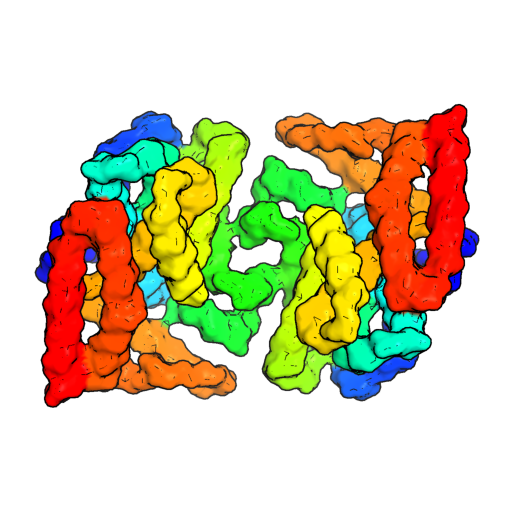.773 -13.797 -2.525 1 98.81 171 ASN A C 1
ATOM 1425 O O . ASN A 1 171 ? -0.652 -14.305 -2.59 1 98.81 171 ASN A O 1
ATOM 1429 N N . ILE A 1 172 ? -2.176 -12.82 -3.273 1 98.88 172 ILE A N 1
ATOM 1430 C CA . ILE A 1 172 ? -1.317 -12.32 -4.344 1 98.88 172 ILE A CA 1
ATOM 1431 C C . ILE A 1 172 ? -0.073 -11.672 -3.742 1 98.88 172 ILE A C 1
ATOM 1433 O O . ILE A 1 172 ? 1.036 -11.852 -4.25 1 98.88 172 ILE A O 1
ATOM 1437 N N . LEU A 1 173 ? -0.234 -10.969 -2.668 1 98.62 173 LEU A N 1
ATOM 1438 C CA . LEU A 1 173 ? 0.907 -10.336 -2.021 1 98.62 173 LEU A CA 1
ATOM 1439 C C . LEU A 1 173 ? 1.896 -11.375 -1.508 1 98.62 173 LEU A C 1
ATOM 1441 O O . LEU A 1 173 ? 3.104 -11.133 -1.481 1 98.62 173 LEU A O 1
ATOM 1445 N N . TYR A 1 174 ? 1.459 -12.531 -1.164 1 98.44 174 TYR A N 1
ATOM 1446 C CA . TYR A 1 174 ? 2.324 -13.586 -0.658 1 98.44 174 TYR A CA 1
ATOM 1447 C C . TYR A 1 174 ? 3.168 -14.188 -1.778 1 98.44 174 TYR A C 1
ATOM 1449 O O . TYR A 1 174 ? 4.074 -14.984 -1.524 1 98.44 174 TYR A O 1
ATOM 1457 N N . THR A 1 175 ? 2.896 -13.82 -3.021 1 98 175 THR A N 1
ATOM 1458 C CA . THR A 1 175 ? 3.713 -14.336 -4.113 1 98 175 THR A CA 1
ATOM 1459 C C . THR A 1 175 ? 4.961 -13.484 -4.312 1 98 175 THR A C 1
ATOM 1461 O O . THR A 1 175 ? 5.812 -13.797 -5.145 1 98 175 THR A O 1
ATOM 1464 N N . ASP A 1 176 ? 5.062 -12.438 -3.535 1 97.94 176 ASP A N 1
ATOM 1465 C CA . ASP A 1 176 ? 6.332 -11.719 -3.43 1 97.94 176 ASP A CA 1
ATOM 1466 C C . ASP A 1 176 ? 7.391 -12.586 -2.748 1 97.94 176 ASP A C 1
ATOM 1468 O O . ASP A 1 176 ? 7.215 -13 -1.599 1 97.94 176 ASP A O 1
ATOM 1472 N N . ILE A 1 177 ? 8.469 -12.805 -3.398 1 94.75 177 ILE A N 1
ATOM 1473 C CA . ILE A 1 177 ? 9.484 -13.727 -2.91 1 94.75 177 ILE A CA 1
ATOM 1474 C C . ILE A 1 177 ? 10.102 -13.188 -1.622 1 94.75 177 ILE A C 1
ATOM 1476 O O . ILE A 1 177 ? 10.633 -13.945 -0.814 1 94.75 177 ILE A O 1
ATOM 1480 N N . THR A 1 178 ? 10.023 -11.883 -1.367 1 95.62 178 THR A N 1
ATOM 1481 C CA . THR A 1 178 ? 10.594 -11.32 -0.151 1 95.62 178 THR A CA 1
ATOM 1482 C C . THR A 1 178 ? 9.82 -11.781 1.079 1 95.62 178 THR A C 1
ATOM 1484 O O . THR A 1 178 ? 10.305 -11.672 2.205 1 95.62 178 THR A O 1
ATOM 1487 N N . GLU A 1 179 ? 8.641 -12.297 0.862 1 96.25 179 GLU A N 1
ATOM 1488 C CA . GLU A 1 179 ? 7.828 -12.82 1.955 1 96.25 179 GLU A CA 1
ATOM 1489 C C . GLU A 1 179 ? 8.172 -14.281 2.252 1 96.25 179 GLU A C 1
ATOM 1491 O O . GLU A 1 179 ? 7.711 -14.836 3.248 1 96.25 179 GLU A O 1
ATOM 1496 N N . HIS A 1 180 ? 8.992 -14.891 1.475 1 96 180 HIS A N 1
ATOM 1497 C CA . HIS A 1 180 ? 9.219 -16.328 1.47 1 96 180 HIS A CA 1
ATOM 1498 C C . HIS A 1 180 ? 9.617 -16.828 2.854 1 96 180 HIS A C 1
ATOM 1500 O O . HIS A 1 180 ? 8.945 -17.688 3.432 1 96 180 HIS A O 1
ATOM 1506 N N . PHE A 1 181 ? 10.648 -16.281 3.404 1 95.94 181 PHE A N 1
ATOM 1507 C CA . PHE A 1 181 ? 11.203 -16.812 4.645 1 95.94 181 PHE A CA 1
ATOM 1508 C C . PHE A 1 181 ? 10.266 -16.547 5.816 1 95.94 181 PHE A C 1
ATOM 1510 O O . PHE A 1 181 ? 10.062 -17.422 6.668 1 95.94 181 PHE A O 1
ATOM 1517 N N . ASN A 1 182 ? 9.719 -15.375 5.82 1 96.88 182 ASN A N 1
ATOM 1518 C CA . ASN A 1 182 ? 8.766 -15.062 6.875 1 96.88 182 ASN A CA 1
ATOM 1519 C C . ASN A 1 182 ? 7.523 -15.945 6.789 1 96.88 182 ASN A C 1
ATOM 1521 O O . ASN A 1 182 ? 6.992 -16.375 7.812 1 96.88 182 ASN A O 1
ATOM 1525 N N . LEU A 1 183 ? 7.055 -16.156 5.609 1 97.06 183 LEU A N 1
ATOM 1526 C CA . LEU A 1 183 ? 5.875 -16.984 5.398 1 97.06 183 LEU A CA 1
ATOM 1527 C C . LEU A 1 183 ? 6.113 -18.406 5.883 1 97.06 183 LEU A C 1
ATOM 1529 O O . LEU A 1 183 ? 5.289 -18.969 6.605 1 97.06 183 LEU A O 1
ATOM 1533 N N . ILE A 1 184 ? 7.246 -18.953 5.543 1 96.62 184 ILE A N 1
ATOM 1534 C CA . ILE A 1 184 ? 7.598 -20.312 5.934 1 96.62 184 ILE A CA 1
ATOM 1535 C C . ILE A 1 184 ? 7.715 -20.406 7.453 1 96.62 184 ILE A C 1
ATOM 1537 O O . ILE A 1 184 ? 7.156 -21.312 8.078 1 96.62 184 ILE A O 1
ATOM 1541 N N . LYS A 1 185 ? 8.43 -19.438 8 1 97 185 LYS A N 1
ATOM 1542 C CA . LYS A 1 185 ? 8.641 -19.406 9.445 1 97 185 LYS A CA 1
ATOM 1543 C C . LYS A 1 185 ? 7.312 -19.328 10.195 1 97 185 LYS A C 1
ATOM 1545 O O . LYS A 1 185 ? 7.066 -20.109 11.117 1 97 185 LYS A O 1
ATOM 1550 N N . ASN A 1 186 ? 6.477 -18.453 9.828 1 96.62 186 ASN A N 1
ATOM 1551 C CA . ASN A 1 186 ? 5.18 -18.266 10.477 1 96.62 186 ASN A CA 1
ATOM 1552 C C . ASN A 1 186 ? 4.293 -19.5 10.297 1 96.62 186 ASN A C 1
ATOM 1554 O O . ASN A 1 186 ? 3.584 -19.906 11.227 1 96.62 186 ASN A O 1
ATOM 1558 N N . PHE A 1 187 ? 4.316 -20.047 9.148 1 96.69 187 PHE A N 1
ATOM 1559 C CA . PHE A 1 187 ? 3.504 -21.234 8.859 1 96.69 187 PHE A CA 1
ATOM 1560 C C . PHE A 1 187 ? 3.941 -22.406 9.719 1 96.69 187 PHE A C 1
ATOM 1562 O O . PHE A 1 187 ? 3.109 -23.078 10.328 1 96.69 187 PHE A O 1
ATOM 1569 N N . GLU A 1 188 ? 5.211 -22.625 9.797 1 94.25 188 GLU A N 1
ATOM 1570 C CA . GLU A 1 188 ? 5.746 -23.719 10.594 1 94.25 188 GLU A CA 1
ATOM 1571 C C . GLU A 1 188 ? 5.422 -23.531 12.078 1 94.25 188 GLU A C 1
ATOM 1573 O O . GLU A 1 188 ? 5.078 -24.484 12.773 1 94.25 188 GLU A O 1
ATOM 1578 N N . ALA A 1 189 ? 5.578 -22.297 12.484 1 94.44 189 ALA A N 1
ATOM 1579 C CA . ALA A 1 189 ? 5.27 -22 13.883 1 94.44 189 ALA A CA 1
ATOM 1580 C C . ALA A 1 189 ? 3.801 -22.266 14.188 1 94.44 189 ALA A C 1
ATOM 1582 O O . ALA A 1 189 ? 3.469 -22.828 15.234 1 94.44 189 ALA A O 1
ATOM 1583 N N . ARG A 1 190 ? 2.996 -21.875 13.242 1 92.88 190 ARG A N 1
ATOM 1584 C CA . ARG A 1 190 ? 1.561 -21.984 13.484 1 92.88 190 ARG A CA 1
ATOM 1585 C C . ARG A 1 190 ? 1.096 -23.438 13.414 1 92.88 190 ARG A C 1
ATOM 1587 O O . ARG A 1 190 ? 0.167 -23.828 14.117 1 92.88 190 ARG A O 1
ATOM 1594 N N . ILE A 1 191 ? 1.621 -24.219 12.539 1 87.62 191 ILE A N 1
ATOM 1595 C CA . ILE A 1 191 ? 1.256 -25.625 12.391 1 87.62 191 ILE A CA 1
ATOM 1596 C C . ILE A 1 191 ? 1.56 -26.375 13.688 1 87.62 191 ILE A C 1
ATOM 1598 O O . ILE A 1 191 ? 0.862 -27.328 14.031 1 87.62 191 ILE A O 1
ATOM 1602 N N . LYS A 1 192 ? 2.547 -25.938 14.336 1 88.56 192 LYS A N 1
ATOM 1603 C CA . LYS A 1 192 ? 2.955 -26.594 15.578 1 88.56 192 LYS A CA 1
ATOM 1604 C C . LYS A 1 192 ? 1.969 -26.312 16.703 1 88.56 192 LYS A C 1
ATOM 1606 O O . LYS A 1 192 ? 1.878 -27.062 17.672 1 88.56 192 LYS A O 1
ATOM 1611 N N . GLU A 1 193 ? 1.267 -25.25 16.266 1 84.19 193 GLU A N 1
ATOM 1612 C CA . GLU A 1 193 ? 0.261 -24.906 17.266 1 84.19 193 GLU A CA 1
ATOM 1613 C C . GLU A 1 193 ? -1.006 -25.734 17.078 1 84.19 193 GLU A C 1
ATOM 1615 O O . GLU A 1 193 ? -1.345 -26.125 15.953 1 84.19 193 GLU A O 1
ATOM 1620 N N . LEU A 1 194 ? -1.569 -26.438 17.969 1 72.69 194 LEU A N 1
ATOM 1621 C CA . LEU A 1 194 ? -2.68 -27.391 17.922 1 72.69 194 LEU A CA 1
ATOM 1622 C C . LEU A 1 194 ? -4.004 -26.656 17.719 1 72.69 194 LEU A C 1
ATOM 1624 O O . LEU A 1 194 ? -5.074 -27.266 17.812 1 72.69 194 LEU A O 1
ATOM 1628 N N . ASN A 1 195 ? -4.094 -25.391 17.375 1 84.75 195 ASN A N 1
ATOM 1629 C CA . ASN A 1 195 ? -5.344 -24.641 17.234 1 84.75 195 ASN A CA 1
ATOM 1630 C C . ASN A 1 195 ? -5.395 -23.875 15.922 1 84.75 195 ASN A C 1
ATOM 1632 O O . ASN A 1 195 ? -5.887 -22.75 15.875 1 84.75 195 ASN A O 1
ATOM 1636 N N . PHE A 1 196 ? -4.953 -24.484 14.836 1 85.5 196 PHE A N 1
ATOM 1637 C CA . PHE A 1 196 ? -5.004 -23.906 13.5 1 85.5 196 PHE A CA 1
ATOM 1638 C C . PHE A 1 196 ? -6.445 -23.812 13.008 1 85.5 196 PHE A C 1
ATOM 1640 O O . PHE A 1 196 ? -7.141 -24.828 12.922 1 85.5 196 PHE A O 1
ATOM 1647 N N . GLY A 1 197 ? -7.031 -22.578 12.859 1 86.81 197 GLY A N 1
ATOM 1648 C CA . GLY A 1 197 ? -8.406 -22.5 12.383 1 86.81 197 GLY A CA 1
ATOM 1649 C C . GLY A 1 197 ? -8.945 -21.078 12.367 1 86.81 197 GLY A C 1
ATOM 1650 O O . GLY A 1 197 ? -10.062 -20.844 11.898 1 86.81 197 GLY A O 1
ATOM 1651 N N . THR A 1 198 ? -8.133 -20.141 12.695 1 91.5 198 THR A N 1
ATOM 1652 C CA . THR A 1 198 ? -8.57 -18.75 12.734 1 91.5 198 THR A CA 1
ATOM 1653 C C . THR A 1 198 ? -8.555 -18.141 11.336 1 91.5 198 THR A C 1
ATOM 1655 O O . THR A 1 198 ? -8.078 -18.766 10.383 1 91.5 198 THR A O 1
ATOM 1658 N N . GLU A 1 199 ? -9.086 -16.969 11.141 1 92.94 199 GLU A N 1
ATOM 1659 C CA . GLU A 1 199 ? -9.039 -16.25 9.883 1 92.94 199 GLU A CA 1
ATOM 1660 C C . GLU A 1 199 ? -7.602 -16.016 9.422 1 92.94 199 GLU A C 1
ATOM 1662 O O . GLU A 1 199 ? -7.305 -16.094 8.227 1 92.94 199 GLU A O 1
ATOM 1667 N N . ASP A 1 200 ? -6.777 -15.766 10.406 1 94.88 200 ASP A N 1
ATOM 1668 C CA . ASP A 1 200 ? -5.371 -15.539 10.086 1 94.88 200 ASP A CA 1
ATOM 1669 C C . ASP A 1 200 ? -4.707 -16.828 9.602 1 94.88 200 ASP A C 1
ATOM 1671 O O . ASP A 1 200 ? -3.814 -16.797 8.758 1 94.88 200 ASP A O 1
ATOM 1675 N N . ASP A 1 201 ? -5.164 -17.953 10.141 1 96.06 201 ASP A N 1
ATOM 1676 C CA . ASP A 1 201 ? -4.645 -19.234 9.695 1 96.06 201 ASP A CA 1
ATOM 1677 C C . ASP A 1 201 ? -5.051 -19.531 8.25 1 96.06 201 ASP A C 1
ATOM 1679 O O . ASP A 1 201 ? -4.277 -20.109 7.484 1 96.06 201 ASP A O 1
ATOM 1683 N N . ILE A 1 202 ? -6.258 -19.156 7.934 1 97.38 202 ILE A N 1
ATOM 1684 C CA . ILE A 1 202 ? -6.734 -19.344 6.566 1 97.38 202 ILE A CA 1
ATOM 1685 C C . ILE A 1 202 ? -5.879 -18.516 5.605 1 97.38 202 ILE A C 1
ATOM 1687 O O . ILE A 1 202 ? -5.461 -19.016 4.559 1 97.38 202 ILE A O 1
ATOM 1691 N N . LYS A 1 203 ? -5.59 -17.281 5.973 1 97.75 203 LYS A N 1
ATOM 1692 C CA . LYS A 1 203 ? -4.723 -16.422 5.176 1 97.75 203 LYS A CA 1
ATOM 1693 C C . LYS A 1 203 ? -3.334 -17.031 5.02 1 97.75 203 LYS A C 1
ATOM 1695 O O . LYS A 1 203 ? -2.773 -17.031 3.92 1 97.75 203 LYS A O 1
ATOM 1700 N N . LEU A 1 204 ? -2.85 -17.484 6.098 1 97.75 204 LEU A N 1
ATOM 1701 C CA . LEU A 1 204 ? -1.523 -18.094 6.098 1 97.75 204 LEU A CA 1
ATOM 1702 C C . LEU A 1 204 ? -1.502 -19.344 5.23 1 97.75 204 LEU A C 1
ATOM 1704 O O . LEU A 1 204 ? -0.572 -19.547 4.445 1 97.75 204 LEU A O 1
ATOM 1708 N N . MET A 1 205 ? -2.471 -20.188 5.363 1 97.94 205 MET A N 1
ATOM 1709 C CA . MET A 1 205 ? -2.549 -21.438 4.609 1 97.94 205 MET A CA 1
ATOM 1710 C C . MET A 1 205 ? -2.678 -21.172 3.115 1 97.94 205 MET A C 1
ATOM 1712 O O . MET A 1 205 ? -1.927 -21.734 2.312 1 97.94 205 MET A O 1
ATOM 1716 N N . THR A 1 206 ? -3.652 -20.344 2.748 1 98.69 206 THR A N 1
ATOM 1717 C CA . THR A 1 206 ? -3.844 -20.062 1.33 1 98.69 206 THR A CA 1
ATOM 1718 C C . THR A 1 206 ? -2.633 -19.328 0.758 1 98.69 206 THR A C 1
ATOM 1720 O O . THR A 1 206 ? -2.262 -19.547 -0.397 1 98.69 206 THR A O 1
ATOM 1723 N N . GLY A 1 207 ? -2.004 -18.438 1.573 1 98.56 207 GLY A N 1
ATOM 1724 C CA . GLY A 1 207 ? -0.755 -17.812 1.178 1 98.56 207 GLY A CA 1
ATOM 1725 C C . GLY A 1 207 ? 0.352 -18.797 0.886 1 98.56 207 GLY A C 1
ATOM 1726 O O . GLY A 1 207 ? 1.061 -18.672 -0.114 1 98.56 207 GLY A O 1
ATOM 1727 N N . MET A 1 208 ? 0.466 -19.781 1.745 1 97.94 208 MET A N 1
ATOM 1728 C CA . MET A 1 208 ? 1.471 -20.828 1.562 1 97.94 208 MET A CA 1
ATOM 1729 C C . MET A 1 208 ? 1.188 -21.641 0.302 1 97.94 208 MET A C 1
ATOM 1731 O O . MET A 1 208 ? 2.111 -21.984 -0.431 1 97.94 208 MET A O 1
ATOM 1735 N N . ILE A 1 209 ? -0.04 -21.938 0.1 1 97.88 209 ILE A N 1
ATOM 1736 C CA . ILE A 1 209 ? -0.428 -22.734 -1.056 1 97.88 209 ILE A CA 1
ATOM 1737 C C . ILE A 1 209 ? -0.058 -22 -2.342 1 97.88 209 ILE A C 1
ATOM 1739 O O . ILE A 1 209 ? 0.591 -22.578 -3.223 1 97.88 209 ILE A O 1
ATOM 1743 N N . ILE A 1 210 ? -0.421 -20.75 -2.434 1 98.19 210 ILE A N 1
ATOM 1744 C CA . ILE A 1 210 ? -0.187 -20.047 -3.686 1 98.19 210 ILE A CA 1
ATOM 1745 C C . ILE A 1 210 ? 1.305 -19.75 -3.846 1 98.19 210 ILE A C 1
ATOM 1747 O O . ILE A 1 210 ? 1.83 -19.766 -4.961 1 98.19 210 ILE A O 1
ATOM 1751 N N . HIS A 1 211 ? 1.969 -19.406 -2.768 1 97.81 211 HIS A N 1
ATOM 1752 C CA . HIS A 1 211 ? 3.412 -19.203 -2.818 1 97.81 211 HIS A CA 1
ATOM 1753 C C . HIS A 1 211 ? 4.125 -20.453 -3.322 1 97.81 211 HIS A C 1
ATOM 1755 O O . HIS A 1 211 ? 5.027 -20.359 -4.156 1 97.81 211 HIS A O 1
ATOM 1761 N N . THR A 1 212 ? 3.734 -21.594 -2.826 1 95.69 212 THR A N 1
ATOM 1762 C CA . THR A 1 212 ? 4.285 -22.859 -3.271 1 95.69 212 THR A CA 1
ATOM 1763 C C . THR A 1 212 ? 3.965 -23.109 -4.746 1 95.69 212 THR A C 1
ATOM 1765 O O . THR A 1 212 ? 4.836 -23.516 -5.516 1 95.69 212 THR A O 1
ATOM 1768 N N . SER A 1 213 ? 2.768 -22.812 -5.09 1 95 213 SER A N 1
ATOM 1769 C CA . SER A 1 213 ? 2.291 -23.047 -6.449 1 95 213 SER A CA 1
ATOM 1770 C C . SER A 1 213 ? 3.043 -22.188 -7.453 1 95 213 SER A C 1
ATOM 1772 O O . SER A 1 213 ? 3.191 -22.562 -8.617 1 95 213 SER A O 1
ATOM 1774 N N . ASP A 1 214 ? 3.455 -21.016 -7 1 94.19 214 ASP A N 1
ATOM 1775 C CA . ASP A 1 214 ? 4.184 -20.094 -7.863 1 94.19 214 ASP A CA 1
ATOM 1776 C C . ASP A 1 214 ? 5.562 -20.641 -8.219 1 94.19 214 ASP A C 1
ATOM 1778 O O . ASP A 1 214 ? 6.18 -20.219 -9.195 1 94.19 214 ASP A O 1
ATOM 1782 N N . PHE A 1 215 ? 6.062 -21.547 -7.418 1 89.19 215 PHE A N 1
ATOM 1783 C CA . PHE A 1 215 ? 7.355 -22.172 -7.648 1 89.19 215 PHE A CA 1
ATOM 1784 C C . PHE A 1 215 ? 7.184 -23.625 -8.055 1 89.19 215 PHE A C 1
ATOM 1786 O O . PHE A 1 215 ? 7.652 -24.531 -7.363 1 89.19 215 PHE A O 1
ATOM 1793 N N . THR A 1 216 ? 6.422 -23.812 -9.102 1 75.94 216 THR A N 1
ATOM 1794 C CA . THR A 1 216 ? 6.102 -25.156 -9.555 1 75.94 216 THR A CA 1
ATOM 1795 C C . THR A 1 216 ? 7.324 -25.828 -10.172 1 75.94 216 THR A C 1
ATOM 1797 O O . THR A 1 216 ? 8.102 -25.188 -10.883 1 75.94 216 THR A O 1
ATOM 1800 N N . GLY A 1 217 ? 8.469 -26.281 -9.352 1 55.94 217 GLY A N 1
ATOM 1801 C CA . GLY A 1 217 ? 9.719 -27.016 -9.43 1 55.94 217 GLY A CA 1
ATOM 1802 C C . GLY A 1 217 ? 9.891 -27.75 -10.742 1 55.94 217 GLY A C 1
ATOM 1803 O O . GLY A 1 217 ? 10.914 -28.406 -10.969 1 55.94 217 GLY A O 1
ATOM 1804 N N . GLY A 1 218 ? 8.922 -27.844 -11.594 1 52.19 218 GLY A N 1
ATOM 1805 C CA . GLY A 1 218 ? 9.094 -29.109 -12.289 1 52.19 218 GLY A CA 1
ATOM 1806 C C . GLY A 1 218 ? 9.836 -28.984 -13.602 1 52.19 218 GLY A C 1
ATOM 1807 O O . GLY A 1 218 ? 10.758 -29.75 -13.883 1 52.19 218 GLY A O 1
ATOM 1808 N N . ALA A 1 219 ? 9.297 -28.234 -14.484 1 53.34 219 ALA A N 1
ATOM 1809 C CA . ALA A 1 219 ? 9.781 -28.547 -15.828 1 53.34 219 ALA A CA 1
ATOM 1810 C C . ALA A 1 219 ? 10.938 -27.625 -16.219 1 53.34 219 ALA A C 1
ATOM 1812 O O . ALA A 1 219 ? 10.867 -26.406 -16.016 1 53.34 219 ALA A O 1
ATOM 1813 N N . ILE A 1 220 ? 12.016 -28.219 -16.422 1 51.5 220 ILE A N 1
ATOM 1814 C CA . ILE A 1 220 ? 13.242 -27.578 -16.891 1 51.5 220 ILE A CA 1
ATOM 1815 C C . ILE A 1 220 ? 12.898 -26.484 -17.906 1 51.5 220 ILE A C 1
ATOM 1817 O O . ILE A 1 220 ? 13.484 -25.391 -17.875 1 51.5 220 ILE A O 1
ATOM 1821 N N . THR A 1 221 ? 11.945 -26.719 -18.625 1 56.69 221 THR A N 1
ATOM 1822 C CA . THR A 1 221 ? 11.625 -25.781 -19.688 1 56.69 221 THR A CA 1
ATOM 1823 C C . THR A 1 221 ? 11.102 -24.469 -19.125 1 56.69 221 THR A C 1
ATOM 1825 O O . THR A 1 221 ? 11.422 -23.391 -19.641 1 56.69 221 THR A O 1
ATOM 1828 N N . ILE A 1 222 ? 10.484 -24.516 -18.156 1 61.91 222 ILE A N 1
ATOM 1829 C CA . ILE A 1 222 ? 9.891 -23.328 -17.562 1 61.91 222 ILE A CA 1
ATOM 1830 C C . ILE A 1 222 ? 10.992 -22.469 -16.922 1 61.91 222 ILE A C 1
ATOM 1832 O O . ILE A 1 222 ? 10.953 -21.234 -17.016 1 61.91 222 ILE A O 1
ATOM 1836 N N . GLN A 1 223 ? 11.914 -23.109 -16.609 1 67.81 223 GLN A N 1
ATOM 1837 C CA . GLN A 1 223 ? 13 -22.391 -15.953 1 67.81 223 GLN A CA 1
ATOM 1838 C C . GLN A 1 223 ? 13.844 -21.625 -16.969 1 67.81 223 GLN A C 1
ATOM 1840 O O . GLN A 1 223 ? 14.367 -20.547 -16.672 1 67.81 223 GLN A O 1
ATOM 1845 N N . PHE A 1 224 ? 13.852 -22.156 -18.094 1 71.5 224 PHE A N 1
ATOM 1846 C CA . PHE A 1 224 ? 14.578 -21.438 -19.125 1 71.5 224 PHE A CA 1
ATOM 1847 C C . PHE A 1 224 ? 13.914 -20.109 -19.438 1 71.5 224 PHE A C 1
ATOM 1849 O O . PHE A 1 224 ? 14.602 -19.094 -19.641 1 71.5 224 PHE A O 1
ATOM 1856 N N . GLU A 1 225 ? 12.68 -20.062 -19.406 1 79.5 225 GLU A N 1
ATOM 1857 C CA . GLU A 1 225 ? 11.953 -18.844 -19.766 1 79.5 225 GLU A CA 1
ATOM 1858 C C . GLU A 1 225 ? 12.172 -17.75 -18.719 1 79.5 225 GLU A C 1
ATOM 1860 O O . GLU A 1 225 ? 12.352 -16.578 -19.062 1 79.5 225 GLU A O 1
ATOM 1865 N N . VAL A 1 226 ? 12.234 -18.062 -17.453 1 88.31 226 VAL A N 1
ATOM 1866 C CA . VAL A 1 226 ? 12.461 -17.078 -16.406 1 88.31 226 VAL A CA 1
ATOM 1867 C C . VAL A 1 226 ? 13.891 -16.547 -16.484 1 88.31 226 VAL A C 1
ATOM 1869 O O . VAL A 1 226 ? 14.141 -15.359 -16.281 1 88.31 226 VAL A O 1
ATOM 1872 N N . ASN A 1 227 ? 14.812 -17.469 -16.828 1 90 227 ASN A N 1
ATOM 1873 C CA . ASN A 1 227 ? 16.203 -17.078 -16.938 1 90 227 ASN A CA 1
ATOM 1874 C C . ASN A 1 227 ? 16.438 -16.125 -18.109 1 90 227 ASN A C 1
ATOM 1876 O O . ASN A 1 227 ? 17.297 -15.242 -18.031 1 90 227 ASN A O 1
ATOM 1880 N N . MET A 1 228 ? 15.625 -16.297 -19.125 1 89.62 228 MET A N 1
ATOM 1881 C CA . MET A 1 228 ? 15.719 -15.359 -20.234 1 89.62 228 MET A CA 1
ATOM 1882 C C . MET A 1 228 ? 15.266 -13.961 -19.812 1 89.62 228 MET A C 1
ATOM 1884 O O . MET A 1 228 ? 15.875 -12.961 -20.188 1 89.62 228 MET A O 1
ATOM 1888 N N . GLU A 1 229 ? 14.234 -13.875 -19.031 1 93.38 229 GLU A N 1
ATOM 1889 C CA . GLU A 1 229 ? 13.781 -12.594 -18.5 1 93.38 229 GLU A CA 1
ATOM 1890 C C . GLU A 1 229 ? 14.844 -11.984 -17.578 1 93.38 229 GLU A C 1
ATOM 1892 O O . GLU A 1 229 ? 15.078 -10.773 -17.625 1 93.38 229 GLU A O 1
ATOM 1897 N N . PHE A 1 230 ? 15.484 -12.836 -16.812 1 94.62 230 PHE A N 1
ATOM 1898 C CA . PHE A 1 230 ? 16.516 -12.375 -15.891 1 94.62 230 PHE A CA 1
ATOM 1899 C C . PHE A 1 230 ? 17.719 -11.828 -16.656 1 94.62 230 PHE A C 1
ATOM 1901 O O . PHE A 1 230 ? 18.281 -10.797 -16.297 1 94.62 230 PHE A O 1
ATOM 1908 N N . GLN A 1 231 ? 18.062 -12.539 -17.688 1 93.75 231 GLN A N 1
ATOM 1909 C CA . GLN A 1 231 ? 19.188 -12.094 -18.5 1 93.75 231 GLN A CA 1
ATOM 1910 C C . GLN A 1 231 ? 18.891 -10.75 -19.156 1 93.75 231 GLN A C 1
ATOM 1912 O O . GLN A 1 231 ? 19.766 -9.875 -19.219 1 93.75 231 GLN A O 1
ATOM 1917 N N . GLU A 1 232 ? 17.719 -10.656 -19.703 1 95 232 GLU A N 1
ATOM 1918 C CA . GLU A 1 232 ? 17.312 -9.391 -20.297 1 95 232 GLU A CA 1
ATOM 1919 C C . GLU A 1 232 ? 17.359 -8.258 -19.281 1 95 232 GLU A C 1
ATOM 1921 O O . GLU A 1 232 ? 17.828 -7.156 -19.594 1 95 232 GLU A O 1
ATOM 1926 N N . GLN A 1 233 ? 16.906 -8.492 -18.109 1 96.94 233 GLN A N 1
ATOM 1927 C CA . GLN A 1 233 ? 16.953 -7.492 -17.047 1 96.94 233 GLN A CA 1
ATOM 1928 C C . GLN A 1 233 ? 18.391 -7.113 -16.703 1 96.94 233 GLN A C 1
ATOM 1930 O O . GLN A 1 233 ? 18.719 -5.934 -16.531 1 96.94 233 GLN A O 1
ATOM 1935 N N . TYR A 1 234 ? 19.219 -8.133 -16.594 1 97 234 TYR A N 1
ATOM 1936 C CA . TYR A 1 234 ? 20.625 -7.898 -16.312 1 97 234 TYR A CA 1
ATOM 1937 C C . TYR A 1 234 ? 21.25 -6.945 -17.328 1 97 234 TYR A C 1
ATOM 1939 O O . TYR A 1 234 ? 21.969 -6.016 -16.953 1 97 234 TYR A O 1
ATOM 1947 N N . ASN A 1 235 ? 20.969 -7.18 -18.562 1 96.25 235 ASN A N 1
ATOM 1948 C CA . ASN A 1 235 ? 21.484 -6.34 -19.641 1 96.25 235 ASN A CA 1
ATOM 1949 C C . ASN A 1 235 ? 20.953 -4.914 -19.547 1 96.25 235 ASN A C 1
ATOM 1951 O O . ASN A 1 235 ? 21.703 -3.953 -19.719 1 96.25 235 ASN A O 1
ATOM 1955 N N . LEU A 1 236 ? 19.656 -4.773 -19.312 1 96.19 236 LEU A N 1
ATOM 1956 C CA . LEU A 1 236 ? 19.031 -3.465 -19.188 1 96.19 236 LEU A CA 1
ATOM 1957 C C . LEU A 1 236 ? 19.609 -2.688 -18.016 1 96.19 236 LEU A C 1
ATOM 1959 O O . LEU A 1 236 ? 19.828 -1.478 -18.109 1 96.19 236 LEU A O 1
ATOM 1963 N N . GLU A 1 237 ? 19.766 -3.354 -16.859 1 96.94 237 GLU A N 1
ATOM 1964 C CA . GLU A 1 237 ? 20.375 -2.727 -15.688 1 96.94 237 GLU A CA 1
ATOM 1965 C C . GLU A 1 237 ? 21.75 -2.164 -16.016 1 96.94 237 GLU A C 1
ATOM 1967 O O . GLU A 1 237 ? 22.078 -1.048 -15.617 1 96.94 237 GLU A O 1
ATOM 1972 N N . GLY A 1 238 ? 22.547 -2.992 -16.703 1 96.56 238 GLY A N 1
ATOM 1973 C CA . GLY A 1 238 ? 23.844 -2.508 -17.141 1 96.56 238 GLY A CA 1
ATOM 1974 C C . GLY A 1 238 ? 23.766 -1.286 -18.031 1 96.56 238 GLY A C 1
ATOM 1975 O O . GLY A 1 238 ? 24.5 -0.314 -17.844 1 96.56 238 GLY A O 1
ATOM 1976 N N . LYS A 1 239 ? 22.906 -1.363 -18.938 1 97 239 LYS A N 1
ATOM 1977 C CA . LYS A 1 239 ? 22.734 -0.284 -19.891 1 97 239 LYS A CA 1
ATOM 1978 C C . LYS A 1 239 ? 22.344 1.017 -19.203 1 97 239 LYS A C 1
ATOM 1980 O O . LYS A 1 239 ? 22.797 2.094 -19.594 1 97 239 LYS A O 1
ATOM 1985 N N . PHE A 1 240 ? 21.484 0.939 -18.172 1 95.25 240 PHE A N 1
ATOM 1986 C CA . PHE A 1 240 ? 20.938 2.133 -17.531 1 95.25 240 PHE A CA 1
ATOM 1987 C C . PHE A 1 240 ? 21.75 2.494 -16.297 1 95.25 240 PHE A C 1
ATOM 1989 O O . PHE A 1 240 ? 21.484 3.51 -15.648 1 95.25 240 PHE A O 1
ATOM 1996 N N . GLY A 1 241 ? 22.75 1.667 -15.977 1 94.94 241 GLY A N 1
ATOM 1997 C CA . GLY A 1 241 ? 23.625 1.949 -14.852 1 94.94 241 GLY A CA 1
ATOM 1998 C C . GLY A 1 241 ? 23 1.612 -13.508 1 94.94 241 GLY A C 1
ATOM 1999 O O . GLY A 1 241 ? 23.312 2.238 -12.5 1 94.94 241 GLY A O 1
ATOM 2000 N N . TYR A 1 242 ? 21.984 0.741 -13.477 1 94.44 242 TYR A N 1
ATOM 2001 C CA . TYR A 1 242 ? 21.422 0.229 -12.234 1 94.44 242 TYR A CA 1
ATOM 2002 C C . TYR A 1 242 ? 22.266 -0.907 -11.68 1 94.44 242 TYR A C 1
ATOM 2004 O O . TYR A 1 242 ? 23.031 -1.54 -12.406 1 94.44 242 TYR A O 1
ATOM 2012 N N . PRO A 1 243 ? 22.141 -1.072 -10.328 1 94.06 243 PRO A N 1
ATOM 2013 C CA . PRO A 1 243 ? 22.844 -2.23 -9.773 1 94.06 243 PRO A CA 1
ATOM 2014 C C . PRO A 1 243 ? 22.438 -3.543 -10.438 1 94.06 243 PRO A C 1
ATOM 2016 O O . PRO A 1 243 ? 21.25 -3.828 -10.562 1 94.06 243 PRO A O 1
ATOM 2019 N N . GLN A 1 244 ? 23.422 -4.285 -10.867 1 95.38 244 GLN A N 1
ATOM 2020 C CA . GLN A 1 244 ? 23.172 -5.578 -11.492 1 95.38 244 GLN A CA 1
ATOM 2021 C C . GLN A 1 244 ? 23.281 -6.711 -10.477 1 95.38 244 GLN A C 1
ATOM 2023 O O . GLN A 1 244 ? 24.234 -6.758 -9.688 1 95.38 244 GLN A O 1
ATOM 2028 N N . LEU A 1 245 ? 22.328 -7.539 -10.5 1 88.88 245 LEU A N 1
ATOM 2029 C CA . LEU A 1 245 ? 22.312 -8.641 -9.547 1 88.88 245 LEU A CA 1
ATOM 2030 C C . LEU A 1 245 ? 23.141 -9.812 -10.055 1 88.88 245 LEU A C 1
ATOM 2032 O O . LEU A 1 245 ? 22.891 -10.328 -11.156 1 88.88 245 LEU A O 1
ATOM 2036 N N . PRO A 1 246 ? 24 -10.328 -9.258 1 89.31 246 PRO A N 1
ATOM 2037 C CA . PRO A 1 246 ? 24.969 -11.328 -9.711 1 89.31 246 PRO A CA 1
ATOM 2038 C C . PRO A 1 246 ? 24.297 -12.633 -10.141 1 89.31 246 PRO A C 1
ATOM 2040 O O . PRO A 1 246 ? 24.781 -13.289 -11.07 1 89.31 246 PRO A O 1
ATOM 2043 N N . TYR A 1 247 ? 23.219 -13.016 -9.555 1 89.75 247 TYR A N 1
ATOM 2044 C CA . TYR A 1 247 ? 22.625 -14.312 -9.852 1 89.75 247 TYR A CA 1
ATOM 2045 C C . TYR A 1 247 ? 21.969 -14.312 -11.227 1 89.75 247 TYR A C 1
ATOM 2047 O O . TYR A 1 247 ? 21.625 -15.375 -11.758 1 89.75 247 TYR A O 1
ATOM 2055 N N . MET A 1 248 ? 21.875 -13.125 -11.875 1 93.75 248 MET A N 1
ATOM 2056 C CA . MET A 1 248 ? 21.25 -13.023 -13.195 1 93.75 248 MET A CA 1
ATOM 2057 C C . MET A 1 248 ? 22.297 -12.945 -14.289 1 93.75 248 MET A C 1
ATOM 2059 O O . MET A 1 248 ? 21.969 -12.883 -15.477 1 93.75 248 MET A O 1
ATOM 2063 N N . LYS A 1 249 ? 23.516 -13.023 -13.898 1 93.69 249 LYS A N 1
ATOM 2064 C CA . LYS A 1 249 ? 24.625 -12.859 -14.836 1 93.69 249 LYS A CA 1
ATOM 2065 C C . LYS A 1 249 ? 24.938 -14.164 -15.562 1 93.69 249 LYS A C 1
ATOM 2067 O O . LYS A 1 249 ? 24.969 -15.234 -14.945 1 93.69 249 LYS A O 1
ATOM 2072 N N . ASP A 1 250 ? 25.109 -14.094 -16.859 1 93 250 ASP A N 1
ATOM 2073 C CA . ASP A 1 250 ? 25.641 -15.141 -17.719 1 93 250 ASP A CA 1
ATOM 2074 C C . ASP A 1 250 ? 24.734 -16.375 -17.703 1 93 250 ASP A C 1
ATOM 2076 O O . ASP A 1 250 ? 25.219 -17.5 -17.703 1 93 250 ASP A O 1
ATOM 2080 N N . LEU A 1 251 ? 23.453 -16.094 -17.641 1 91.69 251 LEU A N 1
ATOM 2081 C CA . LEU A 1 251 ? 22.484 -17.188 -17.578 1 91.69 251 LEU A CA 1
ATOM 2082 C C . LEU A 1 251 ? 22.281 -17.828 -18.953 1 91.69 251 LEU A C 1
ATOM 2084 O O . LEU A 1 251 ? 21.594 -18.828 -19.078 1 91.69 251 LEU A O 1
ATOM 2088 N N . ASP A 1 252 ? 22.922 -17.281 -19.953 1 86.75 252 ASP A N 1
ATOM 2089 C CA . ASP A 1 252 ? 22.953 -17.906 -21.281 1 86.75 252 ASP A CA 1
ATOM 2090 C C . ASP A 1 252 ? 23.969 -19.031 -21.344 1 86.75 252 ASP A C 1
ATOM 2092 O O . ASP A 1 252 ? 23.953 -19.844 -22.266 1 86.75 252 ASP A O 1
ATOM 2096 N N . GLN A 1 253 ? 24.828 -19.125 -20.297 1 90.38 253 GLN A N 1
ATOM 2097 C CA . GLN A 1 253 ? 25.766 -20.234 -20.172 1 90.38 253 GLN A CA 1
ATOM 2098 C C . GLN A 1 253 ? 25.172 -21.359 -19.328 1 90.38 253 GLN A C 1
ATOM 2100 O O . GLN A 1 253 ? 24.891 -21.188 -18.141 1 90.38 253 GLN A O 1
ATOM 2105 N N . GLN A 1 254 ? 25.141 -22.516 -19.859 1 89.12 254 GLN A N 1
ATOM 2106 C CA . GLN A 1 254 ? 24.391 -23.641 -19.281 1 89.12 254 GLN A CA 1
ATOM 2107 C C . GLN A 1 254 ? 24.938 -24.016 -17.906 1 89.12 254 GLN A C 1
ATOM 2109 O O . GLN A 1 254 ? 24.156 -24.203 -16.969 1 89.12 254 GLN A O 1
ATOM 2114 N N . PRO A 1 255 ? 26.25 -24.094 -17.719 1 91.81 255 PRO A N 1
ATOM 2115 C CA . PRO A 1 255 ? 26.734 -24.469 -16.391 1 91.81 255 PRO A CA 1
ATOM 2116 C C . PRO A 1 255 ? 26.375 -23.438 -15.32 1 91.81 255 PRO A C 1
ATOM 2118 O O . PRO A 1 255 ? 26.094 -23.797 -14.18 1 91.81 255 PRO A O 1
ATOM 2121 N N . ILE A 1 256 ? 26.391 -22.188 -15.695 1 92.62 256 ILE A N 1
ATOM 2122 C CA . ILE A 1 256 ? 26.078 -21.125 -14.758 1 92.62 256 ILE A CA 1
ATOM 2123 C C . ILE A 1 256 ? 24.578 -21.141 -14.43 1 92.62 256 ILE A C 1
ATOM 2125 O O . ILE A 1 256 ? 24.188 -21.047 -13.266 1 92.62 256 ILE A O 1
ATOM 2129 N N . MET A 1 257 ? 23.812 -21.281 -15.43 1 91.62 257 MET A N 1
ATOM 2130 C CA . MET A 1 257 ? 22.359 -21.391 -15.242 1 91.62 257 MET A CA 1
ATOM 2131 C C . MET A 1 257 ? 22.031 -22.578 -14.352 1 91.62 257 MET A C 1
ATOM 2133 O O . MET A 1 257 ? 21.203 -22.469 -13.445 1 91.62 257 MET A O 1
ATOM 2137 N N . ALA A 1 258 ? 22.672 -23.672 -14.656 1 91.5 258 ALA A N 1
ATOM 2138 C CA . ALA A 1 258 ? 22.406 -24.891 -13.898 1 91.5 258 ALA A CA 1
ATOM 2139 C C . ALA A 1 258 ? 22.75 -24.719 -12.422 1 91.5 258 ALA A C 1
ATOM 2141 O O . ALA A 1 258 ? 22.016 -25.172 -11.547 1 91.5 258 ALA A O 1
ATOM 2142 N N . LYS A 1 259 ? 23.859 -24.125 -12.164 1 92.44 259 LYS A N 1
ATOM 2143 C CA . LYS A 1 259 ? 24.266 -23.859 -10.781 1 92.44 259 LYS A CA 1
ATOM 2144 C C . LYS A 1 259 ? 23.25 -22.984 -10.07 1 92.44 259 LYS A C 1
ATOM 2146 O O . LYS A 1 259 ? 22.906 -23.234 -8.914 1 92.44 259 LYS A O 1
ATOM 2151 N N . SER A 1 260 ? 22.797 -21.938 -10.734 1 91 260 SER A N 1
ATOM 2152 C CA . SER A 1 260 ? 21.781 -21.047 -10.195 1 91 260 SER A CA 1
ATOM 2153 C C . SER A 1 260 ? 20.484 -21.781 -9.891 1 91 260 SER A C 1
ATOM 2155 O O . SER A 1 260 ? 19.906 -21.609 -8.812 1 91 260 SER A O 1
ATOM 2157 N N . GLU A 1 261 ? 20.047 -22.625 -10.773 1 90.81 261 GLU A N 1
ATOM 2158 C CA . GLU A 1 261 ? 18.797 -23.375 -10.609 1 90.81 261 GLU A CA 1
ATOM 2159 C C . GLU A 1 261 ? 18.906 -24.375 -9.461 1 90.81 261 GLU A C 1
ATOM 2161 O O . GLU A 1 261 ? 17.953 -24.547 -8.695 1 90.81 261 GLU A O 1
ATOM 2166 N N . VAL A 1 262 ? 20.047 -25.031 -9.414 1 91.75 262 VAL A N 1
ATOM 2167 C CA . VAL A 1 262 ? 20.25 -25.984 -8.32 1 91.75 262 VAL A CA 1
ATOM 2168 C C . VAL A 1 262 ? 20.109 -25.266 -6.98 1 91.75 262 VAL A C 1
ATOM 2170 O O . VAL A 1 262 ? 19.422 -25.75 -6.078 1 91.75 262 VAL A O 1
ATOM 2173 N N . GLY A 1 263 ? 20.766 -24.141 -6.848 1 92.19 263 GLY A N 1
ATOM 2174 C CA . GLY A 1 263 ? 20.625 -23.359 -5.625 1 92.19 263 GLY A CA 1
ATOM 2175 C C . GLY A 1 263 ? 19.203 -22.922 -5.344 1 92.19 263 GLY A C 1
ATOM 2176 O O . GLY A 1 263 ? 18.719 -23.047 -4.219 1 92.19 263 GLY A O 1
ATOM 2177 N N . PHE A 1 264 ? 18.516 -22.453 -6.375 1 92.19 264 PHE A N 1
ATOM 2178 C CA . PHE A 1 264 ? 17.141 -21.984 -6.254 1 92.19 264 PHE A CA 1
ATOM 2179 C C . PHE A 1 264 ? 16.219 -23.109 -5.793 1 92.19 264 PHE A C 1
ATOM 2181 O O . PHE A 1 264 ? 15.445 -22.953 -4.848 1 92.19 264 PHE A O 1
ATOM 2188 N N . PHE A 1 265 ? 16.359 -24.234 -6.367 1 91.88 265 PHE A N 1
ATOM 2189 C CA . PHE A 1 265 ? 15.469 -25.359 -6.059 1 91.88 265 PHE A CA 1
ATOM 2190 C C . PHE A 1 265 ? 15.781 -25.922 -4.676 1 91.88 265 PHE A C 1
ATOM 2192 O O . PHE A 1 265 ? 14.875 -26.266 -3.918 1 91.88 265 PHE A O 1
ATOM 2199 N N . LYS A 1 266 ? 17.047 -26 -4.348 1 93.5 266 LYS A N 1
ATOM 2200 C CA . LYS A 1 266 ? 17.438 -26.609 -3.076 1 93.5 266 LYS A CA 1
ATOM 2201 C C . LYS A 1 266 ? 17.078 -25.703 -1.901 1 93.5 266 LYS A C 1
ATOM 2203 O O . LYS A 1 266 ? 16.625 -26.172 -0.86 1 93.5 266 LYS A O 1
ATOM 2208 N N . PHE A 1 267 ? 17.188 -24.391 -2.133 1 93.81 267 PHE A N 1
ATOM 2209 C CA . PHE A 1 267 ? 17.125 -23.531 -0.957 1 93.81 267 PHE A CA 1
ATOM 2210 C C . PHE A 1 267 ? 15.82 -22.75 -0.912 1 93.81 267 PHE A C 1
ATOM 2212 O O . PHE A 1 267 ? 15.43 -22.25 0.145 1 93.81 267 PHE A O 1
ATOM 2219 N N . ILE A 1 268 ? 15.148 -22.625 -2.012 1 93.25 268 ILE A N 1
ATOM 2220 C CA . ILE A 1 268 ? 13.898 -21.859 -2.039 1 93.25 268 ILE A CA 1
ATOM 2221 C C . ILE A 1 268 ? 12.727 -22.812 -2.258 1 93.25 268 ILE A C 1
ATOM 2223 O O . ILE A 1 268 ? 11.781 -22.828 -1.465 1 93.25 268 ILE A O 1
ATOM 2227 N N . VAL A 1 269 ? 12.789 -23.672 -3.207 1 93.31 269 VAL A N 1
ATOM 2228 C CA . VAL A 1 269 ? 11.625 -24.438 -3.645 1 93.31 269 VAL A CA 1
ATOM 2229 C C . VAL A 1 269 ? 11.438 -25.656 -2.748 1 93.31 269 VAL A C 1
ATOM 2231 O O . VAL A 1 269 ? 10.328 -25.938 -2.289 1 93.31 269 VAL A O 1
ATOM 2234 N N . ARG A 1 270 ? 12.492 -26.391 -2.465 1 93.19 270 ARG A N 1
ATOM 2235 C CA . ARG A 1 270 ? 12.43 -27.641 -1.718 1 93.19 270 ARG A CA 1
ATOM 2236 C C . ARG A 1 270 ? 11.82 -27.422 -0.336 1 93.19 270 ARG A C 1
ATOM 2238 O O . ARG A 1 270 ? 10.906 -28.141 0.066 1 93.19 270 ARG A O 1
ATOM 2245 N N . PRO A 1 271 ? 12.297 -26.438 0.423 1 94.25 271 PRO A N 1
ATOM 2246 C CA . PRO A 1 271 ? 11.688 -26.25 1.742 1 94.25 271 PRO A CA 1
ATOM 2247 C C . PRO A 1 271 ? 10.188 -25.969 1.669 1 94.25 271 PRO A C 1
ATOM 2249 O O . PRO A 1 271 ? 9.43 -26.438 2.52 1 94.25 271 PRO A O 1
ATOM 2252 N N . LEU A 1 272 ? 9.742 -25.266 0.675 1 94.25 272 LEU A N 1
ATOM 2253 C CA . LEU A 1 272 ? 8.336 -24.938 0.494 1 94.25 272 LEU A CA 1
ATOM 2254 C C . LEU A 1 272 ? 7.496 -26.188 0.273 1 94.25 272 LEU A C 1
ATOM 2256 O O . LEU A 1 272 ? 6.492 -26.391 0.957 1 94.25 272 LEU A O 1
ATOM 2260 N N . TRP A 1 273 ? 7.93 -26.984 -0.627 1 93.69 273 TRP A N 1
ATOM 2261 C CA . TRP A 1 273 ? 7.172 -28.172 -0.99 1 93.69 273 TRP A CA 1
ATOM 2262 C C . TRP A 1 273 ? 7.223 -29.203 0.127 1 93.69 273 TRP A C 1
ATOM 2264 O O . TRP A 1 273 ? 6.254 -29.938 0.349 1 93.69 273 TRP A O 1
ATOM 2274 N N . SER A 1 274 ? 8.352 -29.25 0.825 1 94 274 SER A N 1
ATOM 2275 C CA . SER A 1 274 ? 8.477 -30.172 1.946 1 94 274 SER A CA 1
ATOM 2276 C C . SER A 1 274 ? 7.488 -29.844 3.059 1 94 274 SER A C 1
ATOM 2278 O O . SER A 1 274 ? 6.801 -30.719 3.576 1 94 274 SER A O 1
ATOM 2280 N N . ILE A 1 275 ? 7.449 -28.578 3.4 1 95.56 275 ILE A N 1
ATOM 2281 C CA . ILE A 1 275 ? 6.551 -28.141 4.465 1 95.56 275 ILE A CA 1
ATOM 2282 C C . ILE A 1 275 ? 5.102 -28.328 4.023 1 95.56 275 ILE A C 1
ATOM 2284 O O . ILE A 1 275 ? 4.254 -28.75 4.812 1 95.56 275 ILE A O 1
ATOM 2288 N N . MET A 1 276 ? 4.789 -28.031 2.795 1 95.06 276 MET A N 1
ATOM 2289 C CA . MET A 1 276 ? 3.434 -28.188 2.275 1 95.06 276 MET A CA 1
ATOM 2290 C C . MET A 1 276 ? 3.016 -29.656 2.262 1 95.06 276 MET A C 1
ATOM 2292 O O . MET A 1 276 ? 1.861 -29.969 2.541 1 95.06 276 MET A O 1
ATOM 2296 N N . SER A 1 277 ? 3.963 -30.5 1.903 1 94.81 277 SER A N 1
ATOM 2297 C CA . SER A 1 277 ? 3.67 -31.938 1.915 1 94.81 277 SER A CA 1
ATOM 2298 C C . SER A 1 277 ? 3.377 -32.438 3.328 1 94.81 277 SER A C 1
ATOM 2300 O O . SER A 1 277 ? 2.434 -33.188 3.541 1 94.81 277 SER A O 1
ATOM 2302 N N . LYS A 1 278 ? 4.18 -31.969 4.273 1 94.5 278 LYS A N 1
ATOM 2303 C CA . LYS A 1 278 ? 3.934 -32.344 5.668 1 94.5 278 LYS A CA 1
ATOM 2304 C C . LYS A 1 278 ? 2.562 -31.844 6.125 1 94.5 278 LYS A C 1
ATOM 2306 O O . LYS A 1 278 ? 1.827 -32.594 6.789 1 94.5 278 LYS A O 1
ATOM 2311 N N . PHE A 1 279 ? 2.25 -30.672 5.77 1 95.31 279 PHE A N 1
ATOM 2312 C CA . PHE A 1 279 ? 0.963 -30.094 6.145 1 95.31 279 PHE A CA 1
ATOM 2313 C C . PHE A 1 279 ? -0.184 -30.875 5.527 1 95.31 279 PHE A C 1
ATOM 2315 O O . PHE A 1 279 ? -1.226 -31.062 6.156 1 95.31 279 PHE A O 1
ATOM 2322 N N . ALA A 1 280 ? 0.03 -31.344 4.293 1 95.81 280 ALA A N 1
ATOM 2323 C CA . ALA A 1 280 ? -0.992 -32.094 3.572 1 95.81 280 ALA A CA 1
ATOM 2324 C C . ALA A 1 280 ? -0.917 -33.594 3.91 1 95.81 280 ALA A C 1
ATOM 2326 O O . ALA A 1 280 ? -1.33 -34.438 3.113 1 95.81 280 ALA A O 1
ATOM 2327 N N . GLU A 1 281 ? -0.254 -33.938 5.059 1 96.06 281 GLU A N 1
ATOM 2328 C CA . GLU A 1 281 ? -0.174 -35.312 5.551 1 96.06 281 GLU A CA 1
ATOM 2329 C C . GLU A 1 281 ? 0.497 -36.219 4.527 1 96.06 281 GLU A C 1
ATOM 2331 O O . GLU A 1 281 ? 0.006 -37.312 4.25 1 96.06 281 GLU A O 1
ATOM 2336 N N . ASP A 1 282 ? 1.508 -35.688 3.82 1 95.38 282 ASP A N 1
ATOM 2337 C CA . ASP A 1 282 ? 2.434 -36.375 2.908 1 95.38 282 ASP A CA 1
ATOM 2338 C C . ASP A 1 282 ? 1.743 -36.719 1.597 1 95.38 282 ASP A C 1
ATOM 2340 O O . ASP A 1 282 ? 2.25 -37.562 0.83 1 95.38 282 ASP A O 1
ATOM 2344 N N . ARG A 1 283 ? 0.657 -36.125 1.328 1 95.44 283 ARG A N 1
ATOM 2345 C CA . ARG A 1 283 ? -0.101 -36.375 0.111 1 95.44 283 ARG A CA 1
ATOM 2346 C C . ARG A 1 283 ? 0.53 -35.688 -1.093 1 95.44 283 ARG A C 1
ATOM 2348 O O . ARG A 1 283 ? 0.16 -35.969 -2.236 1 95.44 283 ARG A O 1
ATOM 2355 N N . LEU A 1 284 ? 1.491 -34.875 -0.838 1 93.94 284 LEU A N 1
ATOM 2356 C CA . LEU A 1 284 ? 2.211 -34.188 -1.918 1 93.94 284 LEU A CA 1
ATOM 2357 C C . LEU A 1 284 ? 3.615 -34.781 -2.07 1 93.94 284 LEU A C 1
ATOM 2359 O O . LEU A 1 284 ? 4.488 -34.125 -2.664 1 93.94 284 LEU A O 1
ATOM 2363 N N . GLN A 1 285 ? 3.861 -35.875 -1.542 1 93.31 285 GLN A N 1
ATOM 2364 C CA . GLN A 1 285 ? 5.191 -36.469 -1.498 1 93.31 285 GLN A CA 1
ATOM 2365 C C . GLN A 1 285 ? 5.715 -36.75 -2.904 1 93.31 285 GLN A C 1
ATOM 2367 O O . GLN A 1 285 ? 6.922 -36.656 -3.154 1 93.31 285 GLN A O 1
ATOM 2372 N N . LYS A 1 286 ? 4.895 -37.188 -3.768 1 91.06 286 LYS A N 1
ATOM 2373 C CA . LYS A 1 286 ? 5.324 -37.438 -5.141 1 91.06 286 LYS A CA 1
ATOM 2374 C C . LYS A 1 286 ? 5.91 -36.156 -5.773 1 91.06 286 LYS A C 1
ATOM 2376 O O . LYS A 1 286 ? 6.871 -36.25 -6.535 1 91.06 286 LYS A O 1
ATOM 2381 N N . SER A 1 287 ? 5.258 -35 -5.492 1 89.5 287 SER A N 1
ATOM 2382 C CA . SER A 1 287 ? 5.781 -33.75 -5.992 1 89.5 287 SER A CA 1
ATOM 2383 C C . SER A 1 287 ? 7.168 -33.469 -5.422 1 89.5 287 SER A C 1
ATOM 2385 O O . SER A 1 287 ? 8.039 -32.938 -6.129 1 89.5 287 SER A O 1
ATOM 2387 N N . VAL A 1 288 ? 7.355 -33.781 -4.219 1 91.38 288 VAL A N 1
ATOM 2388 C CA . VAL A 1 288 ? 8.656 -33.594 -3.58 1 91.38 288 VAL A CA 1
ATOM 2389 C C . VAL A 1 288 ? 9.695 -34.5 -4.246 1 91.38 288 VAL A C 1
ATOM 2391 O O . VAL A 1 288 ? 10.82 -34.062 -4.504 1 91.38 288 VAL A O 1
ATOM 2394 N N . GLU A 1 289 ? 9.312 -35.688 -4.527 1 91.31 289 GLU A N 1
ATOM 2395 C CA . GLU A 1 289 ? 10.211 -36.625 -5.199 1 91.31 289 GLU A CA 1
ATOM 2396 C C . GLU A 1 289 ? 10.562 -36.125 -6.602 1 91.31 289 GLU A C 1
ATOM 2398 O O . GLU A 1 289 ? 11.719 -36.25 -7.023 1 91.31 289 GLU A O 1
ATOM 2403 N N . ASN A 1 290 ? 9.578 -35.656 -7.285 1 87.88 290 ASN A N 1
ATOM 2404 C CA . ASN A 1 290 ? 9.82 -35.125 -8.609 1 87.88 290 ASN A CA 1
ATOM 2405 C C . ASN A 1 290 ? 10.781 -33.938 -8.555 1 87.88 290 ASN A C 1
ATOM 2407 O O . ASN A 1 290 ? 11.609 -33.75 -9.453 1 87.88 290 ASN A O 1
ATOM 2411 N N . LEU A 1 291 ? 10.617 -33.094 -7.562 1 89.31 291 LEU A N 1
ATOM 2412 C CA . LEU A 1 291 ? 11.5 -31.969 -7.355 1 89.31 291 LEU A CA 1
ATOM 2413 C C . LEU A 1 291 ? 12.938 -32.438 -7.145 1 89.31 291 LEU A C 1
ATOM 2415 O O . LEU A 1 291 ? 13.875 -31.844 -7.691 1 89.31 291 LEU A O 1
ATOM 2419 N N . GLU A 1 292 ? 13.117 -33.469 -6.391 1 91 292 GLU A N 1
ATOM 2420 C CA . GLU A 1 292 ? 14.461 -34.031 -6.172 1 91 292 GLU A CA 1
ATOM 2421 C C . GLU A 1 292 ? 15.078 -34.5 -7.477 1 91 292 GLU A C 1
ATOM 2423 O O . GLU A 1 292 ? 16.281 -34.344 -7.703 1 91 292 GLU A O 1
ATOM 2428 N N . GLN A 1 293 ? 14.258 -35.125 -8.32 1 90 293 GLN A N 1
ATOM 2429 C CA . GLN A 1 293 ? 14.734 -35.594 -9.617 1 90 293 GLN A CA 1
ATOM 2430 C C . GLN A 1 293 ? 15.141 -34.406 -10.492 1 90 293 GLN A C 1
ATOM 2432 O O . GLN A 1 293 ? 16.109 -34.469 -11.25 1 90 293 GLN A O 1
ATOM 2437 N N . THR A 1 294 ? 14.32 -33.375 -10.43 1 87.56 294 THR A N 1
ATOM 2438 C CA . THR A 1 294 ? 14.641 -32.156 -11.172 1 87.56 294 THR A CA 1
ATOM 2439 C C . THR A 1 294 ? 15.984 -31.594 -10.727 1 87.56 294 THR A C 1
ATOM 2441 O O . THR A 1 294 ? 16.797 -31.156 -11.555 1 87.56 294 THR A O 1
ATOM 2444 N N . ILE A 1 295 ? 16.219 -31.516 -9.43 1 90.44 295 ILE A N 1
ATOM 2445 C CA . ILE A 1 295 ? 17.469 -31 -8.875 1 90.44 295 ILE A CA 1
ATOM 2446 C C . ILE A 1 295 ? 18.641 -31.844 -9.391 1 90.44 295 ILE A C 1
ATOM 2448 O O . ILE A 1 295 ? 19.672 -31.297 -9.797 1 90.44 295 ILE A O 1
ATOM 2452 N N . LEU A 1 296 ? 18.484 -33.125 -9.445 1 91.31 296 LEU A N 1
ATOM 2453 C CA . LEU A 1 296 ? 19.531 -34.031 -9.93 1 91.31 296 LEU A CA 1
ATOM 2454 C C . LEU A 1 296 ? 19.828 -33.781 -11.398 1 91.31 296 LEU A C 1
ATOM 2456 O O . LEU A 1 296 ? 20.984 -33.812 -11.82 1 91.31 296 LEU A O 1
ATOM 2460 N N . GLU A 1 297 ? 18.812 -33.562 -12.164 1 88.44 297 GLU A N 1
ATOM 2461 C CA . GLU A 1 297 ? 18.984 -33.281 -13.578 1 88.44 297 GLU A CA 1
ATOM 2462 C C . GLU A 1 297 ? 19.766 -31.984 -13.789 1 88.44 297 GLU A C 1
ATOM 2464 O O . GLU A 1 297 ? 20.609 -31.906 -14.68 1 88.44 297 GLU A O 1
ATOM 2469 N N . TRP A 1 298 ? 19.422 -31 -13 1 89.31 298 TRP A N 1
ATOM 2470 C CA . TRP A 1 298 ? 20.172 -29.75 -13.078 1 89.31 298 TRP A CA 1
ATOM 2471 C C . TRP A 1 298 ? 21.625 -29.938 -12.648 1 89.31 298 TRP A C 1
ATOM 2473 O O . TRP A 1 298 ? 22.531 -29.328 -13.211 1 89.31 298 TRP A O 1
ATOM 2483 N N . GLU A 1 299 ? 21.844 -30.719 -11.633 1 92.25 299 GLU A N 1
ATOM 2484 C CA . GLU A 1 299 ? 23.203 -30.984 -11.156 1 92.25 299 GLU A CA 1
ATOM 2485 C C . GLU A 1 299 ? 24.047 -31.625 -12.25 1 92.25 299 GLU A C 1
ATOM 2487 O O . GLU A 1 299 ? 25.25 -31.344 -12.352 1 92.25 299 GLU A O 1
ATOM 2492 N N . LYS A 1 300 ? 23.469 -32.406 -13.094 1 92.19 300 LYS A N 1
ATOM 2493 C CA . LYS A 1 300 ? 24.172 -33.031 -14.211 1 92.19 300 LYS A CA 1
ATOM 2494 C C . LYS A 1 300 ? 24.609 -32 -15.234 1 92.19 300 LYS A C 1
ATOM 2496 O O . LYS A 1 300 ? 25.641 -32.156 -15.883 1 92.19 300 LYS A O 1
ATOM 2501 N N . LEU A 1 301 ? 23.844 -30.984 -15.352 1 88.69 301 LEU A N 1
ATOM 2502 C CA . LEU A 1 301 ? 24.109 -29.953 -16.344 1 88.69 301 LEU A CA 1
ATOM 2503 C C . LEU A 1 301 ? 25.172 -28.984 -15.844 1 88.69 301 LEU A C 1
ATOM 2505 O O . LEU A 1 301 ? 25.766 -28.25 -16.641 1 88.69 301 LEU A O 1
ATOM 2509 N N . MET A 1 302 ? 25.391 -28.938 -14.508 1 88.5 302 MET A N 1
ATOM 2510 C CA . MET A 1 302 ? 26.422 -28.078 -13.945 1 88.5 302 MET A CA 1
ATOM 2511 C C . MET A 1 302 ? 27.812 -28.5 -14.414 1 88.5 302 MET A C 1
ATOM 2513 O O . MET A 1 302 ? 28.719 -27.672 -14.531 1 88.5 302 MET A O 1
ATOM 2517 N N . ASN A 1 303 ? 28.078 -29.781 -14.602 1 78.81 303 ASN A N 1
ATOM 2518 C CA . ASN A 1 303 ? 29.375 -30.375 -14.867 1 78.81 303 ASN A CA 1
ATOM 2519 C C . ASN A 1 303 ? 29.656 -30.484 -16.359 1 78.81 303 ASN A C 1
ATOM 2521 O O . ASN A 1 303 ? 30.75 -30.859 -16.781 1 78.81 303 ASN A O 1
ATOM 2525 N N . ASN A 1 304 ? 28.719 -30.141 -17.203 1 66.44 304 ASN A N 1
ATOM 2526 C CA . ASN A 1 304 ? 28.984 -30.234 -18.641 1 66.44 304 ASN A CA 1
ATOM 2527 C C . ASN A 1 304 ? 29.281 -28.875 -19.234 1 66.44 304 ASN A C 1
ATOM 2529 O O . ASN A 1 304 ? 28.641 -27.875 -18.891 1 66.44 304 ASN A O 1
ATOM 2533 N N . TYR B 1 1 ? -7.262 36.375 15.516 1 28.56 1 TYR B N 1
ATOM 2534 C CA . TYR B 1 1 ? -7.461 34.938 15.586 1 28.56 1 TYR B CA 1
ATOM 2535 C C . TYR B 1 1 ? -6.129 34.219 15.688 1 28.56 1 TYR B C 1
ATOM 2537 O O . TYR B 1 1 ? -5.52 33.875 14.672 1 28.56 1 TYR B O 1
ATOM 2545 N N . ARG B 1 2 ? -5.352 34.469 16.641 1 36.91 2 ARG B N 1
ATOM 2546 C CA . ARG B 1 2 ? -3.955 34.344 17.047 1 36.91 2 ARG B CA 1
ATOM 2547 C C . ARG B 1 2 ? -3.643 32.969 17.609 1 36.91 2 ARG B C 1
ATOM 2549 O O . ARG B 1 2 ? -3.035 32.844 18.688 1 36.91 2 ARG B O 1
ATOM 2556 N N . GL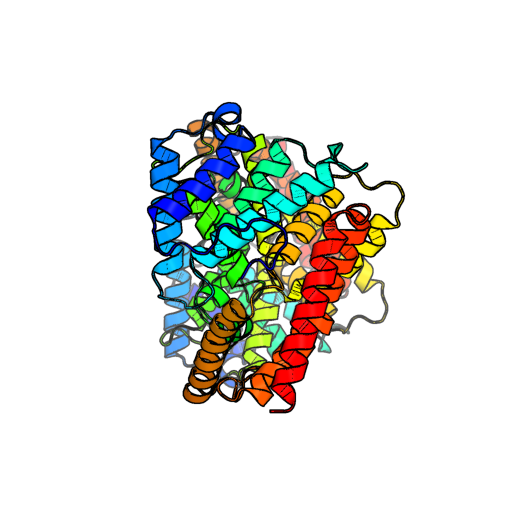N B 1 3 ? -4.512 32.031 17.359 1 38.5 3 GLN B N 1
ATOM 2557 C CA . GLN B 1 3 ? -4.598 31 18.375 1 38.5 3 GLN B CA 1
ATOM 2558 C C . GLN B 1 3 ? -3.27 30.25 18.516 1 38.5 3 GLN B C 1
ATOM 2560 O O . GLN B 1 3 ? -2.975 29.688 19.578 1 38.5 3 GLN B O 1
ATOM 2565 N N . PHE B 1 4 ? -2.891 29.453 17.531 1 41.38 4 PHE B N 1
ATOM 2566 C CA . PHE B 1 4 ? -1.669 28.766 17.906 1 41.38 4 PHE B CA 1
ATOM 2567 C C . PHE B 1 4 ? -0.531 29.75 18.141 1 41.38 4 PHE B C 1
ATOM 2569 O O . PHE B 1 4 ? -0.483 30.812 17.516 1 41.38 4 PHE B O 1
ATOM 2576 N N . SER B 1 5 ? -0.164 29.906 19.375 1 40.72 5 SER B N 1
ATOM 2577 C CA . SER B 1 5 ? 0.922 30.828 19.672 1 40.72 5 SER B CA 1
ATOM 2578 C C . SER B 1 5 ? 1.921 30.906 18.531 1 40.72 5 SER B C 1
ATOM 2580 O O . SER B 1 5 ? 2.891 31.672 18.594 1 40.72 5 SER B O 1
ATOM 2582 N N . PHE B 1 6 ? 1.956 29.828 17.734 1 41.5 6 PHE B N 1
ATOM 2583 C CA . PHE B 1 6 ? 2.949 30 16.688 1 41.5 6 PHE B CA 1
ATOM 2584 C C . PHE B 1 6 ? 2.393 30.844 15.547 1 41.5 6 PHE B C 1
ATOM 2586 O O . PHE B 1 6 ? 1.189 30.828 15.281 1 41.5 6 PHE B O 1
ATOM 2593 N N . TYR B 1 7 ? 2.99 31.984 15.422 1 40.41 7 TYR B N 1
ATOM 2594 C CA . TYR B 1 7 ? 2.627 32.906 14.344 1 40.41 7 TYR B CA 1
ATOM 2595 C C . TYR B 1 7 ? 2.328 32.125 13.062 1 40.41 7 TYR B C 1
ATOM 2597 O O . TYR B 1 7 ? 3.246 31.734 12.336 1 40.41 7 TYR B O 1
ATOM 2605 N N . ILE B 1 8 ? 1.379 31.125 13.125 1 47.84 8 ILE B N 1
ATOM 2606 C CA . ILE B 1 8 ? 0.917 30.719 11.805 1 47.84 8 ILE B CA 1
ATOM 2607 C C . ILE B 1 8 ? 0.4 31.922 11.039 1 47.84 8 ILE B C 1
ATOM 2609 O O . ILE B 1 8 ? -0.403 32.719 11.562 1 47.84 8 ILE B O 1
ATOM 2613 N N . PHE B 1 9 ? 1.182 32.469 10.18 1 45.94 9 PHE B N 1
ATOM 2614 C CA . PHE B 1 9 ? 0.775 33.625 9.375 1 45.94 9 PHE B CA 1
ATOM 2615 C C . PHE B 1 9 ? -0.694 33.5 8.984 1 45.94 9 PHE B C 1
ATOM 2617 O O . PHE B 1 9 ? -1.165 32.438 8.609 1 45.94 9 PHE B O 1
ATOM 2624 N N . PRO B 1 10 ? -1.376 34.469 9.414 1 48.16 10 PRO B N 1
ATOM 2625 C CA . PRO B 1 10 ? -2.789 34.531 9.039 1 48.16 10 PRO B CA 1
ATOM 2626 C C . PRO B 1 10 ? -3.025 34.156 7.578 1 48.16 10 PRO B C 1
ATOM 2628 O O . PRO B 1 10 ? -2.16 34.375 6.727 1 48.16 10 PRO B O 1
ATOM 2631 N N . TYR B 1 11 ? -3.971 33.188 7.289 1 52.44 11 TYR B N 1
ATOM 2632 C CA . TYR B 1 11 ? -4.453 32.781 5.973 1 52.44 11 TYR B CA 1
ATOM 2633 C C . TYR B 1 11 ? -4.578 34 5.051 1 52.44 11 TYR B C 1
ATOM 2635 O O . TYR B 1 11 ? -5.316 34.938 5.348 1 52.44 11 TYR B O 1
ATOM 2643 N N . SER B 1 12 ? -3.479 34.469 4.535 1 54.94 12 SER B N 1
ATOM 2644 C CA . SER B 1 12 ? -3.686 35.438 3.459 1 54.94 12 SER B CA 1
ATOM 2645 C C . SER B 1 12 ? -4.301 34.75 2.234 1 54.94 12 SER B C 1
ATOM 2647 O O . SER B 1 12 ? -3.945 33.625 1.888 1 54.94 12 SER B O 1
ATOM 2649 N N . THR B 1 13 ? -5.379 35.25 1.831 1 62.28 13 THR B N 1
ATOM 2650 C CA . THR B 1 13 ? -5.996 34.812 0.583 1 62.28 13 THR B CA 1
ATOM 2651 C C . THR B 1 13 ? -5.066 35.094 -0.6 1 62.28 13 THR B C 1
ATOM 2653 O O . THR B 1 13 ? -5.27 34.531 -1.688 1 62.28 13 THR B O 1
ATOM 2656 N N . ASP B 1 14 ? -4.055 35.688 -0.297 1 72.25 14 ASP B N 1
ATOM 2657 C CA . ASP B 1 14 ? -3.146 36.062 -1.383 1 72.25 14 ASP B CA 1
ATOM 2658 C C . ASP B 1 14 ? -2.141 34.938 -1.646 1 72.25 14 ASP B C 1
ATOM 2660 O O . ASP B 1 14 ? -1.419 34.5 -0.74 1 72.25 14 ASP B O 1
ATOM 2664 N N . TRP B 1 15 ? -2.174 34.5 -2.863 1 76.94 15 TRP B N 1
ATOM 2665 C CA . TRP B 1 15 ? -1.287 33.438 -3.324 1 76.94 15 TRP B CA 1
ATOM 2666 C C . TRP B 1 15 ? 0.169 33.781 -3.016 1 76.94 15 TRP B C 1
ATOM 2668 O O . TRP B 1 15 ? 0.906 32.938 -2.49 1 76.94 15 TRP B O 1
ATOM 2678 N N . LEU B 1 16 ? 0.506 34.906 -3.252 1 79.81 16 LEU B N 1
ATOM 2679 C CA . LEU B 1 16 ? 1.894 35.344 -3.092 1 79.81 16 LEU B CA 1
ATOM 2680 C C . LEU B 1 16 ? 2.311 35.281 -1.625 1 79.81 16 LEU B C 1
ATOM 2682 O O . LEU B 1 16 ? 3.451 34.938 -1.311 1 79.81 16 LEU B O 1
ATOM 2686 N N . GLU B 1 17 ? 1.433 35.594 -0.793 1 82.69 17 GLU B N 1
ATOM 2687 C CA . GLU B 1 17 ? 1.739 35.594 0.634 1 82.69 17 GLU B CA 1
ATOM 2688 C C . GLU B 1 17 ? 1.959 34.156 1.136 1 82.69 17 GLU B C 1
ATOM 2690 O O . GLU B 1 17 ? 2.828 33.938 1.977 1 82.69 17 GLU B O 1
ATOM 2695 N N . LYS B 1 18 ? 1.172 33.25 0.645 1 86.19 18 LYS B N 1
ATOM 2696 C CA . LYS B 1 18 ? 1.336 31.859 1.024 1 86.19 18 LYS B CA 1
ATOM 2697 C C . LYS B 1 18 ? 2.689 31.328 0.569 1 86.19 18 LYS B C 1
ATOM 2699 O O . LYS B 1 18 ? 3.379 30.641 1.328 1 86.19 18 LYS B O 1
ATOM 2704 N N . GLN B 1 19 ? 2.996 31.672 -0.643 1 89.25 19 GLN B N 1
ATOM 2705 C CA . GLN B 1 19 ? 4.277 31.234 -1.177 1 89.25 19 GLN B CA 1
ATOM 2706 C C . GLN B 1 19 ? 5.441 31.844 -0.399 1 89.25 19 GLN B C 1
ATOM 2708 O O . GLN B 1 19 ? 6.473 31.188 -0.204 1 89.25 19 GLN B O 1
ATOM 2713 N N . LYS B 1 20 ? 5.203 33.031 0.053 1 89.06 20 LYS B N 1
ATOM 2714 C CA . LYS B 1 20 ? 6.242 33.719 0.835 1 89.06 20 LYS B CA 1
ATOM 2715 C C . LYS B 1 20 ? 6.496 32.969 2.146 1 89.06 20 LYS B C 1
ATOM 2717 O O . LYS B 1 20 ? 7.637 32.875 2.605 1 89.06 20 LYS B O 1
ATOM 2722 N N . VAL B 1 21 ? 5.434 32.5 2.713 1 91.25 21 VAL B N 1
ATOM 2723 C CA . VAL B 1 21 ? 5.566 31.766 3.963 1 91.25 21 VAL B CA 1
ATOM 2724 C C . VAL B 1 21 ? 6.379 30.5 3.725 1 91.25 21 VAL B C 1
ATOM 2726 O O . VAL B 1 21 ? 7.316 30.203 4.469 1 91.25 21 VAL B O 1
ATOM 2729 N N . VAL B 1 22 ? 6.023 29.75 2.701 1 95.06 22 VAL B N 1
ATOM 2730 C CA . VAL B 1 22 ? 6.715 28.5 2.369 1 95.06 22 VAL B CA 1
ATOM 2731 C C . VAL B 1 22 ? 8.188 28.797 2.096 1 95.06 22 VAL B C 1
ATOM 2733 O O . VAL B 1 22 ? 9.07 28.125 2.654 1 95.06 22 VAL B O 1
ATOM 2736 N N . PHE B 1 23 ? 8.453 29.828 1.347 1 92.62 23 PHE B N 1
ATOM 2737 C CA . PHE B 1 23 ? 9.82 30.203 1.003 1 92.62 23 PHE B CA 1
ATOM 2738 C C . PHE B 1 23 ? 10.602 30.609 2.25 1 92.62 23 PHE B C 1
ATOM 2740 O O . PHE B 1 23 ? 11.773 30.25 2.395 1 92.62 23 PHE B O 1
ATOM 2747 N N . SER B 1 24 ? 9.953 31.344 3.051 1 93.81 24 SER B N 1
ATOM 2748 C CA . SER B 1 24 ? 10.617 31.828 4.262 1 93.81 24 SER B CA 1
ATOM 2749 C C . SER B 1 24 ? 11.031 30.672 5.156 1 93.81 24 SER B C 1
ATOM 2751 O O . SER B 1 24 ? 12.133 30.672 5.719 1 93.81 24 SER B O 1
ATOM 2753 N N . ILE B 1 25 ? 10.203 29.688 5.293 1 96.31 25 ILE B N 1
ATOM 2754 C CA . ILE B 1 25 ? 10.516 28.516 6.125 1 96.31 25 ILE B CA 1
ATOM 2755 C C . ILE B 1 25 ? 11.688 27.75 5.523 1 96.31 25 ILE B C 1
ATOM 2757 O O . ILE B 1 25 ? 12.625 27.375 6.238 1 96.31 25 ILE B O 1
ATOM 2761 N N . LEU B 1 26 ? 11.68 27.578 4.199 1 97.25 26 LEU B N 1
ATOM 2762 C CA . LEU B 1 26 ? 12.758 26.859 3.535 1 97.25 26 LEU B CA 1
ATOM 2763 C C . LEU B 1 26 ? 14.078 27.625 3.67 1 97.25 26 LEU B C 1
ATOM 2765 O O . LEU B 1 26 ? 15.125 27.016 3.918 1 97.25 26 LEU B O 1
ATOM 2769 N N . ARG B 1 27 ? 14.008 28.922 3.586 1 95.38 27 ARG B N 1
ATOM 2770 C CA . ARG B 1 27 ? 15.195 29.75 3.652 1 95.38 27 ARG B CA 1
ATOM 2771 C C . ARG B 1 27 ? 15.742 29.828 5.074 1 95.38 27 ARG B C 1
ATOM 2773 O O . ARG B 1 27 ? 16.953 29.719 5.289 1 95.38 27 ARG B O 1
ATOM 2780 N N . ARG B 1 28 ? 14.859 30 6.012 1 95.38 28 ARG B N 1
ATOM 2781 C CA . ARG B 1 28 ? 15.258 30.141 7.41 1 95.38 28 ARG B CA 1
ATOM 2782 C C . ARG B 1 28 ? 15.969 28.875 7.906 1 95.38 28 ARG B C 1
ATOM 2784 O O . ARG B 1 28 ? 16.844 28.953 8.773 1 95.38 28 ARG B O 1
ATOM 2791 N N . ASN B 1 29 ? 15.602 27.781 7.363 1 97.19 29 ASN B N 1
ATOM 2792 C CA . ASN B 1 29 ? 16.219 26.531 7.766 1 97.19 29 ASN B CA 1
ATOM 2793 C C . ASN B 1 29 ? 17.391 26.172 6.867 1 97.19 29 ASN B C 1
ATOM 2795 O O . ASN B 1 29 ? 17.969 25.078 6.98 1 97.19 29 ASN B O 1
ATOM 2799 N N . TYR B 1 30 ? 17.734 27.016 5.879 1 97.44 30 TYR B N 1
ATOM 2800 C CA . TYR B 1 30 ? 18.859 26.891 4.969 1 97.44 30 TYR B CA 1
ATOM 2801 C C . TYR B 1 30 ? 18.688 25.688 4.043 1 97.44 30 TYR B C 1
ATOM 2803 O O . TYR B 1 30 ? 19.672 25.141 3.545 1 97.44 30 TYR B O 1
ATOM 2811 N N . PHE B 1 31 ? 17.484 25.281 3.848 1 97.69 31 PHE B N 1
ATOM 2812 C CA . PHE B 1 31 ? 17.234 24.141 2.982 1 97.69 31 PHE B CA 1
ATOM 2813 C C . PHE B 1 31 ? 17.609 24.453 1.538 1 97.69 31 PHE B C 1
ATOM 2815 O O . PHE B 1 31 ? 18.188 23.625 0.838 1 97.69 31 PHE B O 1
ATOM 2822 N N . ILE B 1 32 ? 17.234 25.672 1.081 1 96.88 32 ILE B N 1
ATOM 2823 C CA . ILE B 1 32 ? 17.469 26.078 -0.301 1 96.88 32 ILE B CA 1
ATOM 2824 C C . ILE B 1 32 ? 18.969 26.078 -0.596 1 96.88 32 ILE B C 1
ATOM 2826 O O . ILE B 1 32 ? 19.391 25.562 -1.628 1 96.88 32 ILE B O 1
ATOM 2830 N N . GLU B 1 33 ? 19.75 26.562 0.329 1 96.38 33 GLU B N 1
ATOM 2831 C CA . GLU B 1 33 ? 21.188 26.609 0.166 1 96.38 33 GLU B CA 1
ATOM 2832 C C . GLU B 1 33 ? 21.828 25.234 0.331 1 96.38 33 GLU B C 1
ATOM 2834 O O . GLU B 1 33 ? 22.594 24.797 -0.518 1 96.38 33 GLU B O 1
ATOM 2839 N N . ASP B 1 34 ? 21.469 24.531 1.386 1 96.88 34 ASP B N 1
ATOM 2840 C CA . ASP B 1 34 ? 22.109 23.266 1.744 1 96.88 34 ASP B CA 1
ATOM 2841 C C . ASP B 1 34 ? 21.844 22.188 0.682 1 96.88 34 ASP B C 1
ATOM 2843 O O . ASP B 1 34 ? 22.703 21.359 0.413 1 96.88 34 ASP B O 1
ATOM 2847 N N . TYR B 1 35 ? 20.609 22.25 0.087 1 96.25 35 TYR B N 1
ATOM 2848 C CA . TYR B 1 35 ? 20.266 21.203 -0.879 1 96.25 35 TYR B CA 1
ATOM 2849 C C . TYR B 1 35 ? 20.266 21.766 -2.299 1 96.25 35 TYR B C 1
ATOM 2851 O O . TYR B 1 35 ? 19.766 21.125 -3.225 1 96.25 35 TYR B O 1
ATOM 2859 N N . ARG B 1 36 ? 20.812 23.062 -2.523 1 96.06 36 ARG B N 1
ATOM 2860 C CA . ARG B 1 36 ? 20.984 23.719 -3.818 1 96.06 36 ARG B CA 1
ATOM 2861 C C . ARG B 1 36 ? 19.688 23.656 -4.629 1 96.06 36 ARG B C 1
ATOM 2863 O O . ARG B 1 36 ? 19.703 23.234 -5.789 1 96.06 36 ARG B O 1
ATOM 2870 N N . ILE B 1 37 ? 18.609 24 -3.969 1 96.62 37 ILE B N 1
ATOM 2871 C CA . ILE B 1 37 ? 17.297 23.984 -4.617 1 96.62 37 ILE B CA 1
ATOM 2872 C C . ILE B 1 37 ? 17.219 25.125 -5.625 1 96.62 37 ILE B C 1
ATOM 2874 O O . ILE B 1 37 ? 17.422 26.297 -5.27 1 96.62 37 ILE B O 1
ATOM 2878 N N . SER B 1 38 ? 16.922 24.797 -6.898 1 95.06 38 SER B N 1
ATOM 2879 C CA . SER B 1 38 ? 16.719 25.797 -7.934 1 95.06 38 SER B CA 1
ATOM 2880 C C . SER B 1 38 ? 15.469 26.625 -7.664 1 95.06 38 SER B C 1
ATOM 2882 O O . SER B 1 38 ? 14.414 26.078 -7.359 1 95.06 38 SER B O 1
ATOM 2884 N N . GLN B 1 39 ? 15.594 27.922 -7.848 1 93.31 39 GLN B N 1
ATOM 2885 C CA . GLN B 1 39 ? 14.438 28.781 -7.648 1 93.31 39 GLN B CA 1
ATOM 2886 C C . GLN B 1 39 ? 13.328 28.469 -8.648 1 93.31 39 GLN B C 1
ATOM 2888 O O . GLN B 1 39 ? 12.148 28.484 -8.297 1 93.31 39 GLN B O 1
ATOM 2893 N N . ASP B 1 40 ? 13.727 28.188 -9.836 1 95.62 40 ASP B N 1
ATOM 2894 C CA . ASP B 1 40 ? 12.75 27.859 -10.875 1 95.62 40 ASP B CA 1
ATOM 2895 C C . ASP B 1 40 ? 12.023 26.562 -10.555 1 95.62 40 ASP B C 1
ATOM 2897 O O . ASP B 1 40 ? 10.805 26.469 -10.711 1 95.62 40 ASP B O 1
ATOM 2901 N N . ALA B 1 41 ? 12.766 25.562 -10.156 1 96.44 41 ALA B N 1
ATOM 2902 C CA . ALA B 1 41 ? 12.164 24.266 -9.805 1 96.44 41 ALA B CA 1
ATOM 2903 C C . ALA B 1 41 ? 11.234 24.406 -8.602 1 96.44 41 ALA B C 1
ATOM 2905 O O . ALA B 1 41 ? 10.156 23.812 -8.578 1 96.44 41 ALA B O 1
ATOM 2906 N N . LEU B 1 42 ? 11.695 25.188 -7.66 1 96.5 42 LEU B N 1
ATOM 2907 C CA . LEU B 1 42 ? 10.891 25.391 -6.461 1 96.5 42 LEU B CA 1
ATOM 2908 C C . LEU B 1 42 ? 9.586 26.094 -6.801 1 96.5 42 LEU B C 1
ATOM 2910 O O . LEU B 1 42 ? 8.516 25.703 -6.316 1 96.5 42 LEU B O 1
ATOM 2914 N N . CYS B 1 43 ? 9.672 27.078 -7.617 1 95.44 43 CYS B N 1
ATOM 2915 C CA . CYS B 1 43 ? 8.469 27.797 -8.047 1 95.44 43 CYS B CA 1
ATOM 2916 C C . CYS B 1 43 ? 7.523 26.859 -8.789 1 95.44 43 CYS B C 1
ATOM 2918 O O . CYS B 1 43 ? 6.32 26.859 -8.531 1 95.44 43 CYS B O 1
ATOM 2920 N N . SER B 1 44 ? 8.055 26.109 -9.734 1 97.25 44 SER B N 1
ATOM 2921 C CA . SER B 1 44 ? 7.246 25.172 -10.492 1 97.25 44 SER B CA 1
ATOM 2922 C C . SER B 1 44 ? 6.621 24.109 -9.578 1 97.25 44 SER B C 1
ATOM 2924 O O . SER B 1 44 ? 5.457 23.75 -9.75 1 97.25 44 SER B O 1
ATOM 2926 N N . PHE B 1 45 ? 7.453 23.641 -8.617 1 97.75 45 PHE B N 1
ATOM 2927 C CA . PHE B 1 45 ? 6.977 22.641 -7.66 1 97.75 45 PHE B CA 1
ATOM 2928 C C . PHE B 1 45 ? 5.805 23.188 -6.852 1 97.75 45 PHE B C 1
ATOM 2930 O O . PHE B 1 45 ? 4.762 22.547 -6.746 1 97.75 45 PHE B O 1
ATOM 2937 N N . LEU B 1 46 ? 5.949 24.344 -6.309 1 96.75 46 LEU B N 1
ATOM 2938 C CA . LEU B 1 46 ? 4.922 24.938 -5.457 1 96.75 46 LEU B CA 1
ATOM 2939 C C . LEU B 1 46 ? 3.668 25.25 -6.258 1 96.75 46 LEU B C 1
ATOM 2941 O O . LEU B 1 46 ? 2.551 25.094 -5.762 1 96.75 46 LEU B O 1
ATOM 2945 N N . CYS B 1 47 ? 3.805 25.703 -7.477 1 96.31 47 CYS B N 1
ATOM 2946 C CA . CYS B 1 47 ? 2.66 25.969 -8.344 1 96.31 47 CYS B CA 1
ATOM 2947 C C . CYS B 1 47 ? 1.894 24.688 -8.641 1 96.31 47 CYS B C 1
ATOM 2949 O O . CYS B 1 47 ? 0.665 24.656 -8.547 1 96.31 47 CYS B O 1
ATOM 2951 N N . ALA B 1 48 ? 2.627 23.656 -9.008 1 97.94 48 ALA B N 1
ATOM 2952 C CA . ALA B 1 48 ? 2 22.375 -9.297 1 97.94 48 ALA B CA 1
ATOM 2953 C C . ALA B 1 48 ? 1.319 21.797 -8.062 1 97.94 48 ALA B C 1
ATOM 2955 O O . ALA B 1 48 ? 0.219 21.25 -8.148 1 97.94 48 ALA B O 1
ATOM 2956 N N . LEU B 1 49 ? 2.016 21.891 -6.953 1 97.88 49 LEU B N 1
ATOM 2957 C CA . LEU B 1 49 ? 1.477 21.391 -5.688 1 97.88 49 LEU B CA 1
ATOM 2958 C C . LEU B 1 49 ? 0.175 22.109 -5.34 1 97.88 49 LEU B C 1
ATOM 2960 O O . LEU B 1 49 ? -0.821 21.469 -5.004 1 97.88 49 LEU B O 1
ATOM 2964 N N . GLU B 1 50 ? 0.175 23.406 -5.387 1 96.5 50 GLU B N 1
ATOM 2965 C CA . GLU B 1 50 ? -1.027 24.172 -5.09 1 96.5 50 GLU B CA 1
ATOM 2966 C C . GLU B 1 50 ? -2.172 23.797 -6.027 1 96.5 50 GLU B C 1
ATOM 2968 O O . GLU B 1 50 ? -3.318 23.672 -5.594 1 96.5 50 GLU B O 1
ATOM 2973 N N . TYR B 1 51 ? -1.866 23.719 -7.277 1 97.5 51 TYR B N 1
ATOM 2974 C CA . TYR B 1 51 ? -2.889 23.312 -8.242 1 97.5 51 TYR B CA 1
ATOM 2975 C C . TYR B 1 51 ? -3.512 21.984 -7.848 1 97.5 51 TYR B C 1
ATOM 2977 O O . TYR B 1 51 ? -4.738 21.844 -7.848 1 97.5 51 TYR B O 1
ATOM 2985 N N . LYS B 1 52 ? -2.719 20.984 -7.508 1 98.25 52 LYS B N 1
ATOM 2986 C CA . LYS B 1 52 ? -3.207 19.656 -7.188 1 98.25 52 LYS B CA 1
ATOM 2987 C C . LYS B 1 52 ? -4.008 19.656 -5.887 1 98.25 52 LYS B C 1
ATOM 2989 O O . LYS B 1 52 ? -4.938 18.859 -5.723 1 98.25 52 LYS B O 1
ATOM 2994 N N . TYR B 1 53 ? -3.67 20.516 -4.977 1 97.5 53 TYR B N 1
ATOM 2995 C CA . TYR B 1 53 ? -4.449 20.672 -3.754 1 97.5 53 TYR B CA 1
ATOM 2996 C C . TYR B 1 53 ? -5.84 21.203 -4.059 1 97.5 53 TYR B C 1
ATOM 2998 O O . TYR B 1 53 ? -6.832 20.75 -3.492 1 97.5 53 TYR B O 1
ATOM 3006 N N . ASN B 1 54 ? -5.852 22.188 -4.957 1 96.25 54 ASN B N 1
ATOM 3007 C CA . ASN B 1 54 ? -7.047 23.016 -5.031 1 96.25 54 ASN B CA 1
ATOM 3008 C C . ASN B 1 54 ? -7.945 22.609 -6.195 1 96.25 54 ASN B C 1
ATOM 3010 O O . ASN B 1 54 ? -9.07 23.094 -6.309 1 96.25 54 ASN B O 1
ATOM 3014 N N . LYS B 1 55 ? -7.496 21.703 -6.984 1 96.75 55 LYS B N 1
ATOM 3015 C CA . LYS B 1 55 ? -8.188 21.375 -8.227 1 96.75 55 LYS B CA 1
ATOM 3016 C C . LYS B 1 55 ? -9.602 20.875 -7.957 1 96.75 55 LYS B C 1
ATOM 3018 O O . LYS B 1 55 ? -10.5 21.062 -8.781 1 96.75 55 LYS B O 1
ATOM 3023 N N . ARG B 1 56 ? -9.922 20.375 -6.773 1 94.81 56 ARG B N 1
ATOM 3024 C CA . ARG B 1 56 ? -11.227 19.781 -6.504 1 94.81 56 ARG B CA 1
ATOM 3025 C C . ARG B 1 56 ? -12.109 20.75 -5.719 1 94.81 56 ARG B C 1
ATOM 3027 O O . ARG B 1 56 ? -13.281 20.469 -5.473 1 94.81 56 ARG B O 1
ATOM 3034 N N . GLY B 1 57 ? -11.531 21.75 -5.32 1 95 57 GLY B N 1
ATOM 3035 C CA . GLY B 1 57 ? -12.305 22.781 -4.648 1 95 57 GLY B CA 1
ATOM 3036 C C . GLY B 1 57 ? -12.711 22.406 -3.238 1 95 57 GLY B C 1
ATOM 3037 O O . GLY B 1 57 ? -13.781 22.781 -2.77 1 95 57 GLY B O 1
ATOM 3038 N N . ASN B 1 58 ? -11.914 21.609 -2.625 1 94.56 58 ASN B N 1
ATOM 3039 C CA . ASN B 1 58 ? -12.203 21.234 -1.246 1 94.56 58 ASN B CA 1
ATOM 3040 C C . ASN B 1 58 ? -12.188 22.438 -0.316 1 94.56 58 ASN B C 1
ATOM 3042 O O . ASN B 1 58 ? -11.359 23.328 -0.47 1 94.56 58 ASN B O 1
ATOM 3046 N N . GLN B 1 59 ? -13.031 22.438 0.642 1 90.56 59 GLN B N 1
ATOM 3047 C CA . GLN B 1 59 ? -13.133 23.562 1.558 1 90.56 59 GLN B CA 1
ATOM 3048 C C . GLN B 1 59 ? -12.023 23.516 2.605 1 90.56 59 GLN B C 1
ATOM 3050 O O . GLN B 1 59 ? -11.477 24.562 2.977 1 90.56 59 GLN B O 1
ATOM 3055 N N . PHE B 1 60 ? -11.695 22.359 3.082 1 91.62 60 PHE B N 1
ATOM 3056 C CA . PHE B 1 60 ? -10.711 22.234 4.16 1 91.62 60 PHE B CA 1
ATOM 3057 C C . PHE B 1 60 ? -9.391 21.688 3.633 1 91.62 60 PHE B C 1
ATOM 3059 O O . PHE B 1 60 ? -8.344 22.312 3.811 1 91.62 60 PHE B O 1
ATOM 3066 N N . HIS B 1 61 ? -9.484 20.5 2.988 1 95.31 61 HIS B N 1
ATOM 3067 C CA . HIS B 1 61 ? -8.273 19.859 2.494 1 95.31 61 HIS B CA 1
ATOM 3068 C C . HIS B 1 61 ? -7.773 20.516 1.219 1 95.31 61 HIS B C 1
ATOM 3070 O O . HIS B 1 61 ? -7.824 19.938 0.139 1 95.31 61 HIS B O 1
ATOM 3076 N N . ASN B 1 62 ? -7.234 21.656 1.367 1 94.38 62 ASN B N 1
ATOM 3077 C CA . ASN B 1 62 ? -6.703 22.5 0.295 1 94.38 62 ASN B CA 1
ATOM 3078 C C . ASN B 1 62 ? -5.277 22.953 0.597 1 94.38 62 ASN B C 1
ATOM 3080 O O . ASN B 1 62 ? -4.66 22.484 1.555 1 94.38 62 ASN B O 1
ATOM 3084 N N . TYR B 1 63 ? -4.773 23.812 -0.236 1 94.44 63 TYR B N 1
ATOM 3085 C CA . TYR B 1 63 ? -3.383 24.219 -0.118 1 94.44 63 TYR B CA 1
ATOM 3086 C C . TYR B 1 63 ? -3.152 25 1.177 1 94.44 63 TYR B C 1
ATOM 3088 O O . TYR B 1 63 ? -2.094 24.875 1.797 1 94.44 63 TYR B O 1
ATOM 3096 N N . ASP B 1 64 ? -4.113 25.797 1.602 1 90.69 64 ASP B N 1
ATOM 3097 C CA . ASP B 1 64 ? -3.998 26.531 2.854 1 90.69 64 ASP B CA 1
ATOM 3098 C C . ASP B 1 64 ? -3.789 25.594 4.035 1 90.69 64 ASP B C 1
ATOM 3100 O O . ASP B 1 64 ? -2.988 25.875 4.93 1 90.69 64 ASP B O 1
ATOM 3104 N N . HIS B 1 65 ? -4.523 24.5 4.02 1 92.38 65 HIS B N 1
ATOM 3105 C CA . HIS B 1 65 ? -4.336 23.5 5.051 1 92.38 65 HIS B CA 1
ATOM 3106 C C . HIS B 1 65 ? -2.928 22.906 5.008 1 92.38 65 HIS B C 1
ATOM 3108 O O . HIS B 1 65 ? -2.295 22.719 6.047 1 92.38 65 HIS B O 1
ATOM 3114 N N . GLY B 1 66 ? -2.42 22.609 3.824 1 94.69 66 GLY B N 1
ATOM 3115 C CA . GLY B 1 66 ? -1.059 22.109 3.676 1 94.69 66 GLY B CA 1
ATOM 3116 C C . GLY B 1 66 ? -0.017 23.062 4.246 1 94.69 66 GLY B C 1
ATOM 3117 O O . GLY B 1 66 ? 0.869 22.641 4.992 1 94.69 66 GLY B O 1
ATOM 3118 N N . VAL B 1 67 ? -0.159 24.328 3.922 1 93.44 67 VAL B N 1
ATOM 3119 C CA . VAL B 1 67 ? 0.783 25.344 4.395 1 93.44 67 VAL B CA 1
ATOM 3120 C C . VAL B 1 67 ? 0.704 25.453 5.914 1 93.44 67 VAL B C 1
ATOM 3122 O O . VAL B 1 67 ? 1.728 25.609 6.586 1 93.44 67 VAL B O 1
ATOM 3125 N N . THR B 1 68 ? -0.473 25.359 6.414 1 91.5 68 THR B N 1
ATOM 3126 C CA . THR B 1 68 ? -0.665 25.422 7.859 1 91.5 68 THR B CA 1
ATOM 3127 C C . THR B 1 68 ? 0.061 24.281 8.555 1 91.5 68 THR B C 1
ATOM 3129 O O . THR B 1 68 ? 0.744 24.484 9.555 1 91.5 68 THR B O 1
ATOM 3132 N N . VAL B 1 69 ? -0.106 23.109 8.047 1 94.81 69 VAL B N 1
ATOM 3133 C CA . VAL B 1 69 ? 0.526 21.953 8.656 1 94.81 69 VAL B CA 1
ATOM 3134 C C . VAL B 1 69 ? 2.043 22.062 8.516 1 94.81 69 VAL B C 1
ATOM 3136 O O . VAL B 1 69 ? 2.783 21.688 9.438 1 94.81 69 VAL B O 1
ATOM 3139 N N . MET B 1 70 ? 2.527 22.562 7.402 1 96.31 70 MET B N 1
ATOM 3140 C CA . MET B 1 70 ? 3.957 22.812 7.246 1 96.31 70 MET B CA 1
ATOM 3141 C C . MET B 1 70 ? 4.469 23.75 8.336 1 96.31 70 MET B C 1
ATOM 3143 O O . MET B 1 70 ? 5.5 23.5 8.945 1 96.31 70 MET B O 1
ATOM 3147 N N . GLN B 1 71 ? 3.754 24.828 8.539 1 93.69 71 GLN B N 1
ATOM 3148 C CA . GLN B 1 71 ? 4.145 25.812 9.547 1 93.69 71 GLN B CA 1
ATOM 3149 C C . GLN B 1 71 ? 4.172 25.188 10.945 1 93.69 71 GLN B C 1
ATOM 3151 O O . GLN B 1 71 ? 5.086 25.453 11.727 1 93.69 71 GLN B O 1
ATOM 3156 N N . CYS B 1 72 ? 3.182 24.406 11.195 1 93.62 72 CYS B N 1
ATOM 3157 C CA . CYS B 1 72 ? 3.088 23.797 12.508 1 93.62 72 CYS B CA 1
ATOM 3158 C C . CYS B 1 72 ? 4.215 22.781 12.727 1 93.62 72 CYS B C 1
ATOM 3160 O O . CYS B 1 72 ? 4.82 22.75 13.797 1 93.62 72 CYS B O 1
ATOM 3162 N N . THR B 1 73 ? 4.48 21.953 11.742 1 96.56 73 THR B N 1
ATOM 3163 C CA . THR B 1 73 ? 5.586 21.016 11.844 1 96.56 73 THR B CA 1
ATOM 3164 C C . THR B 1 73 ? 6.906 21.75 12.07 1 96.56 73 THR B C 1
ATOM 3166 O O . THR B 1 73 ? 7.738 21.312 12.859 1 96.56 73 THR B O 1
ATOM 3169 N N . HIS B 1 74 ? 7.07 22.844 11.367 1 96.56 74 HIS B N 1
ATOM 3170 C CA . HIS B 1 74 ? 8.258 23.656 11.539 1 96.56 74 HIS B CA 1
ATOM 3171 C C . HIS B 1 74 ? 8.352 24.203 12.969 1 96.56 74 HIS B C 1
ATOM 3173 O O . HIS B 1 74 ? 9.406 24.109 13.602 1 96.56 74 HIS B O 1
ATOM 3179 N N . ALA B 1 75 ? 7.328 24.688 13.469 1 94.12 75 ALA B N 1
ATOM 3180 C CA . ALA B 1 75 ? 7.305 25.281 14.812 1 94.12 75 ALA B CA 1
ATOM 3181 C C . ALA B 1 75 ? 7.637 24.234 15.867 1 94.12 75 ALA B C 1
ATOM 3183 O O . ALA B 1 75 ? 8.445 24.484 16.766 1 94.12 75 ALA B O 1
ATOM 3184 N N . ILE B 1 76 ? 7.008 23.094 15.75 1 96 76 ILE B N 1
ATOM 3185 C CA . ILE B 1 76 ? 7.258 22.016 16.719 1 96 76 ILE B CA 1
ATOM 3186 C C . ILE B 1 76 ? 8.719 21.578 16.625 1 96 76 ILE B C 1
ATOM 3188 O O . ILE B 1 76 ? 9.367 21.344 17.656 1 96 76 ILE B O 1
ATOM 3192 N N . SER B 1 77 ? 9.211 21.469 15.391 1 97.5 77 SER B N 1
ATOM 3193 C CA . SER B 1 77 ? 10.602 21.047 15.219 1 97.5 77 SER B CA 1
ATOM 3194 C C . SER B 1 77 ? 11.555 22.031 15.891 1 97.5 77 SER B C 1
ATOM 3196 O O . SER B 1 77 ? 12.562 21.625 16.469 1 97.5 77 SER B O 1
ATOM 3198 N N . LEU B 1 78 ? 11.273 23.359 15.836 1 96.56 78 LEU B N 1
ATOM 3199 C CA . LEU B 1 78 ? 12.117 24.359 16.469 1 96.56 78 LEU B CA 1
ATOM 3200 C C . LEU B 1 78 ? 12.133 24.172 17.984 1 96.56 78 LEU B C 1
ATOM 3202 O O . LEU B 1 78 ? 13.18 24.344 18.625 1 96.56 78 LEU B O 1
ATOM 3206 N N . GLU B 1 79 ? 11.008 23.844 18.562 1 96.62 79 GLU B N 1
ATOM 3207 C CA . GLU B 1 79 ? 10.938 23.625 20 1 96.62 79 GLU B CA 1
ATOM 3208 C C . GLU B 1 79 ? 11.688 22.359 20.406 1 96.62 79 GLU B C 1
ATOM 3210 O O . GLU B 1 79 ? 12.367 22.344 21.453 1 96.62 79 GLU B O 1
ATOM 3215 N N . ILE B 1 80 ? 11.578 21.344 19.594 1 96.69 80 ILE B N 1
ATOM 3216 C CA . ILE B 1 80 ? 12.258 20.094 19.906 1 96.69 80 ILE B CA 1
ATOM 3217 C C . ILE B 1 80 ? 13.766 20.281 19.797 1 96.69 80 ILE B C 1
ATOM 3219 O O . ILE B 1 80 ? 14.531 19.719 20.562 1 96.69 80 ILE B O 1
ATOM 3223 N N . MET B 1 81 ? 14.195 21.172 18.906 1 96.88 81 MET B N 1
ATOM 3224 C CA . MET B 1 81 ? 15.617 21.438 18.703 1 96.88 81 MET B CA 1
ATOM 3225 C C . MET B 1 81 ? 16.234 22.078 19.922 1 96.88 81 MET B C 1
ATOM 3227 O O . MET B 1 81 ? 17.469 22.109 20.062 1 96.88 81 MET B O 1
ATOM 3231 N N . LYS B 1 82 ? 15.453 22.516 20.875 1 97.19 82 LYS B N 1
ATOM 3232 C CA . LYS B 1 82 ? 15.93 23.109 22.109 1 97.19 82 LYS B CA 1
ATOM 3233 C C . LYS B 1 82 ? 15.953 22.094 23.25 1 97.19 82 LYS B C 1
ATOM 3235 O O . LYS B 1 82 ? 16.25 22.438 24.391 1 97.19 82 LYS B O 1
ATOM 3240 N N . THR B 1 83 ? 15.664 20.891 22.984 1 95.94 83 THR B N 1
ATOM 3241 C CA . THR B 1 83 ? 15.602 19.828 23.984 1 95.94 83 THR B CA 1
ATOM 3242 C C . THR B 1 83 ? 16.766 18.844 23.812 1 95.94 83 THR B C 1
ATOM 3244 O O . THR B 1 83 ? 17.609 19.047 22.953 1 95.94 83 THR B O 1
ATOM 3247 N N . GLN B 1 84 ? 16.797 17.766 24.641 1 94.25 84 GLN B N 1
ATOM 3248 C CA . GLN B 1 84 ? 17.812 16.734 24.578 1 94.25 84 GLN B CA 1
ATOM 3249 C C . GLN B 1 84 ? 17.719 15.922 23.281 1 94.25 84 GLN B C 1
ATOM 3251 O O . GLN B 1 84 ? 18.641 15.203 22.922 1 94.25 84 GLN B O 1
ATOM 3256 N N . TYR B 1 85 ? 16.609 16.094 22.531 1 94.62 85 TYR B N 1
ATOM 3257 C CA . TYR B 1 85 ? 16.375 15.281 21.344 1 94.62 85 TYR B CA 1
ATOM 3258 C C . TYR B 1 85 ? 16.766 16.047 20.078 1 94.62 85 TYR B C 1
ATOM 3260 O O . TYR B 1 85 ? 16.469 15.609 18.969 1 94.62 85 TYR B O 1
ATOM 3268 N N . ALA B 1 86 ? 17.406 17.172 20.266 1 96.12 86 ALA B N 1
ATOM 3269 C CA . ALA B 1 86 ? 17.797 18.031 19.156 1 96.12 86 ALA B CA 1
ATOM 3270 C C . ALA B 1 86 ? 18.609 17.266 18.125 1 96.12 86 ALA B C 1
ATOM 3272 O O . ALA B 1 86 ? 18.484 17.516 16.922 1 96.12 86 ALA B O 1
ATOM 3273 N N . HIS B 1 87 ? 19.438 16.328 18.516 1 95.06 87 HIS B N 1
ATOM 3274 C CA . HIS B 1 87 ? 20.344 15.609 17.641 1 95.06 87 HIS B CA 1
ATOM 3275 C C . HIS B 1 87 ? 19.578 14.695 16.688 1 95.06 87 HIS B C 1
ATOM 3277 O O . HIS B 1 87 ? 20.125 14.281 15.664 1 95.06 87 HIS B O 1
ATOM 3283 N N . LEU B 1 88 ? 18.312 14.406 16.969 1 95.94 88 LEU B N 1
ATOM 3284 C CA . LEU B 1 88 ? 17.516 13.516 16.141 1 95.94 88 LEU B CA 1
ATOM 3285 C C . LEU B 1 88 ? 16.922 14.273 14.961 1 95.94 88 LEU B C 1
ATOM 3287 O O . LEU B 1 88 ? 16.453 13.664 13.992 1 95.94 88 LEU B O 1
ATOM 3291 N N . LEU B 1 89 ? 16.906 15.594 15.047 1 97.31 89 LEU B N 1
ATOM 3292 C CA . LEU B 1 89 ? 16.391 16.453 13.984 1 97.31 89 LEU B CA 1
ATOM 3293 C C . LEU B 1 89 ? 17.531 17.125 13.219 1 97.31 89 LEU B C 1
ATOM 3295 O O . LEU B 1 89 ? 17.578 18.344 13.133 1 97.31 89 LEU B O 1
ATOM 3299 N N . ASN B 1 90 ? 18.359 16.281 12.688 1 97.25 90 ASN B N 1
ATOM 3300 C CA . ASN B 1 90 ? 19.406 16.859 11.836 1 97.25 90 ASN B CA 1
ATOM 3301 C C . ASN B 1 90 ? 18.812 17.516 10.602 1 97.25 90 ASN B C 1
ATOM 3303 O O . ASN B 1 90 ? 17.594 17.5 10.391 1 97.25 90 ASN B O 1
ATOM 3307 N N . GLN B 1 91 ? 19.594 18.172 9.797 1 97.62 91 GLN B N 1
ATOM 3308 C CA . GLN B 1 91 ? 19.188 18.984 8.656 1 97.62 91 GLN B CA 1
ATOM 3309 C C . GLN B 1 91 ? 18.312 18.172 7.695 1 97.62 91 GLN B C 1
ATOM 3311 O O . GLN B 1 91 ? 17.281 18.656 7.219 1 97.62 91 GLN B O 1
ATOM 3316 N N . PHE B 1 92 ? 18.719 16.922 7.418 1 97.94 92 PHE B N 1
ATOM 3317 C CA . PHE B 1 92 ? 18 16.031 6.512 1 97.94 92 PHE B CA 1
ATOM 3318 C C . PHE B 1 92 ? 16.625 15.688 7.066 1 97.94 92 PHE B C 1
ATOM 3320 O O . PHE B 1 92 ? 15.609 15.828 6.379 1 97.94 92 PHE B O 1
ATOM 3327 N N . THR B 1 93 ? 16.594 15.273 8.297 1 98.56 93 THR B N 1
ATOM 3328 C CA . THR B 1 93 ? 15.344 14.867 8.938 1 98.56 93 THR B CA 1
ATOM 3329 C C . THR B 1 93 ? 14.359 16.031 9.008 1 98.56 93 THR B C 1
ATOM 3331 O O . THR B 1 93 ? 13.172 15.859 8.734 1 98.56 93 THR B O 1
ATOM 3334 N N . LYS B 1 94 ? 14.859 17.156 9.312 1 98.31 94 LYS B N 1
ATOM 3335 C CA . LYS B 1 94 ? 14.016 18.359 9.398 1 98.31 94 LYS B CA 1
ATOM 3336 C C . LYS B 1 94 ? 13.453 18.719 8.031 1 98.31 94 LYS B C 1
ATOM 3338 O O . LYS B 1 94 ? 12.281 19.094 7.914 1 98.31 94 LYS B O 1
ATOM 3343 N N . PHE B 1 95 ? 14.32 18.672 7.059 1 98.62 95 PHE B N 1
ATOM 3344 C CA . PHE B 1 95 ? 13.891 18.969 5.695 1 98.62 95 PHE B CA 1
ATOM 3345 C C . PHE B 1 95 ? 12.742 18.062 5.27 1 98.62 95 PHE B C 1
ATOM 3347 O O . PHE B 1 95 ? 11.719 18.531 4.785 1 98.62 95 PHE B O 1
ATOM 3354 N N . VAL B 1 96 ? 12.867 16.75 5.484 1 98.81 96 VAL B N 1
ATOM 3355 C CA . VAL B 1 96 ? 11.867 15.766 5.098 1 98.81 96 VAL B CA 1
ATOM 3356 C C . VAL B 1 96 ? 10.578 16.016 5.879 1 98.81 96 VAL B C 1
ATOM 3358 O O . VAL B 1 96 ? 9.484 15.977 5.309 1 98.81 96 VAL B O 1
ATOM 3361 N N . LEU B 1 97 ? 10.68 16.266 7.129 1 98.81 97 LEU B N 1
ATOM 3362 C CA . LEU B 1 97 ? 9.531 16.469 8.008 1 98.81 97 LEU B CA 1
ATOM 3363 C C . LEU B 1 97 ? 8.703 17.656 7.551 1 98.81 97 LEU B C 1
ATOM 3365 O O . LEU B 1 97 ? 7.488 17.547 7.371 1 98.81 97 LEU B O 1
ATOM 3369 N N . ILE B 1 98 ? 9.359 18.75 7.387 1 98.56 98 ILE B N 1
ATOM 3370 C CA . ILE B 1 98 ? 8.688 20 7.062 1 98.56 98 ILE B CA 1
ATOM 3371 C C . ILE B 1 98 ? 8.047 19.891 5.676 1 98.56 98 ILE B C 1
ATOM 3373 O O . ILE B 1 98 ? 6.902 20.312 5.48 1 98.56 98 ILE B O 1
ATOM 3377 N N . LEU B 1 99 ? 8.75 19.297 4.754 1 98.81 99 LEU B N 1
ATOM 3378 C CA . LEU B 1 99 ? 8.195 19.109 3.418 1 98.81 99 LEU B CA 1
ATOM 3379 C C . LEU B 1 99 ? 7.012 18.156 3.455 1 98.81 99 LEU B C 1
ATOM 3381 O O . LEU B 1 99 ? 6.039 18.328 2.717 1 98.81 99 LEU B O 1
ATOM 3385 N N . SER B 1 100 ? 7.082 17.078 4.262 1 98.88 100 SER B N 1
ATOM 3386 C CA . SER B 1 100 ? 5.953 16.172 4.414 1 98.88 100 SER B CA 1
ATOM 3387 C C . SER B 1 100 ? 4.711 16.906 4.902 1 98.88 100 SER B C 1
ATOM 3389 O O . SER B 1 100 ? 3.592 16.578 4.492 1 98.88 100 SER B O 1
ATOM 3391 N N . GLY B 1 101 ? 4.922 17.812 5.809 1 98.25 101 GLY B N 1
ATOM 3392 C CA . GLY B 1 101 ? 3.799 18.609 6.273 1 98.25 101 GLY B CA 1
ATOM 3393 C C . GLY B 1 101 ? 3.098 19.359 5.16 1 98.25 101 GLY B C 1
ATOM 3394 O O . GLY B 1 101 ? 1.868 19.344 5.074 1 98.25 101 GLY B O 1
ATOM 3395 N N . LEU B 1 102 ? 3.877 19.953 4.297 1 98.06 102 LEU B N 1
ATOM 3396 C CA . LEU B 1 102 ? 3.342 20.719 3.184 1 98.06 102 LEU B CA 1
ATOM 3397 C C . LEU B 1 102 ? 2.58 19.828 2.215 1 98.06 102 LEU B C 1
ATOM 3399 O O . LEU B 1 102 ? 1.562 20.234 1.652 1 98.06 102 LEU B O 1
ATOM 3403 N N . CYS B 1 103 ? 2.982 18.594 2.049 1 98.81 103 CYS B N 1
ATOM 3404 C CA . CYS B 1 103 ? 2.516 17.75 0.952 1 98.81 103 CYS B CA 1
ATOM 3405 C C . CYS B 1 103 ? 1.487 16.734 1.442 1 98.81 103 CYS B C 1
ATOM 3407 O O . CYS B 1 103 ? 0.873 16.031 0.64 1 98.81 103 CYS B O 1
ATOM 3409 N N . HIS B 1 104 ? 1.186 16.594 2.676 1 98.75 104 HIS B N 1
ATOM 3410 C CA . HIS B 1 104 ? 0.587 15.414 3.291 1 98.75 104 HIS B CA 1
ATOM 3411 C C . HIS B 1 104 ? -0.817 15.164 2.754 1 98.75 104 HIS B C 1
ATOM 3413 O O . HIS B 1 104 ? -1.3 14.031 2.768 1 98.75 104 HIS B O 1
ATOM 3419 N N . ASP B 1 105 ? -1.496 16.188 2.252 1 98.06 105 ASP B N 1
ATOM 3420 C CA . ASP B 1 105 ? -2.885 16.047 1.825 1 98.06 105 ASP B CA 1
ATOM 3421 C C . ASP B 1 105 ? -3.055 16.484 0.369 1 98.06 105 ASP B C 1
ATOM 3423 O O . ASP B 1 105 ? -4.152 16.844 -0.052 1 98.06 105 ASP B O 1
ATOM 3427 N N . VAL B 1 106 ? -1.956 16.531 -0.396 1 98.75 106 VAL B N 1
ATOM 3428 C CA . VAL B 1 106 ? -2.033 16.938 -1.796 1 98.75 106 VAL B CA 1
ATOM 3429 C C . VAL B 1 106 ? -3.02 16.031 -2.541 1 98.75 106 VAL B C 1
ATOM 3431 O O . VAL B 1 106 ? -3.068 14.828 -2.303 1 98.75 106 VAL B O 1
ATOM 3434 N N . SER B 1 107 ? -3.887 16.641 -3.438 1 98.5 107 SER B N 1
ATOM 3435 C CA . SER B 1 107 ? -4.855 15.969 -4.297 1 98.5 107 SER B CA 1
ATOM 3436 C C . SER B 1 107 ? -5.902 15.227 -3.469 1 98.5 107 SER B C 1
ATOM 3438 O O . SER B 1 107 ? -6.359 14.148 -3.857 1 98.5 107 SER B O 1
ATOM 3440 N N . HIS B 1 108 ? -6.203 15.758 -2.348 1 98.38 108 HIS B N 1
ATOM 3441 C CA . HIS B 1 108 ? -7.219 15.18 -1.475 1 98.38 108 HIS B CA 1
ATOM 3442 C C . HIS B 1 108 ? -8.586 15.172 -2.15 1 98.38 108 HIS B C 1
ATOM 3444 O O . HIS B 1 108 ? -8.945 16.125 -2.838 1 98.38 108 HIS B O 1
ATOM 3450 N N . THR B 1 109 ? -9.398 14.164 -1.915 1 97.62 109 THR B N 1
ATOM 3451 C CA . THR B 1 109 ? -10.68 14.016 -2.605 1 97.62 109 THR B CA 1
ATOM 3452 C C . THR B 1 109 ? -11.781 14.75 -1.86 1 97.62 109 THR B C 1
ATOM 3454 O O . THR B 1 109 ? -12.898 14.891 -2.373 1 97.62 109 THR B O 1
ATOM 3457 N N . GLY B 1 110 ? -11.445 15.211 -0.65 1 96.75 110 GLY B N 1
ATOM 3458 C CA . GLY B 1 110 ? -12.461 15.852 0.177 1 96.75 110 GLY B CA 1
ATOM 3459 C C . GLY B 1 110 ? -13.336 14.859 0.915 1 96.75 110 GLY B C 1
ATOM 3460 O O . GLY B 1 110 ? -14.32 15.25 1.553 1 96.75 110 GLY B O 1
ATOM 3461 N N . ARG B 1 111 ? -13 13.609 0.794 1 96.81 111 ARG B N 1
ATOM 3462 C CA . ARG B 1 111 ? -13.719 12.516 1.447 1 96.81 111 ARG B CA 1
ATOM 3463 C C . ARG B 1 111 ? -12.82 11.781 2.439 1 96.81 111 ARG B C 1
ATOM 3465 O O . ARG B 1 111 ? -11.617 12.047 2.506 1 96.81 111 ARG B O 1
ATOM 3472 N N . THR B 1 112 ? -13.422 11 3.25 1 96.94 112 THR B N 1
ATOM 3473 C CA . THR B 1 112 ? -12.641 10.203 4.191 1 96.94 112 THR B CA 1
ATOM 3474 C C . THR B 1 112 ? -12.219 8.875 3.562 1 96.94 112 THR B C 1
ATOM 3476 O O . THR B 1 112 ? -12.75 8.477 2.525 1 96.94 112 THR B O 1
ATOM 3479 N N . ASN B 1 113 ? -11.266 8.195 4.152 1 97.75 113 ASN B N 1
ATOM 3480 C CA . ASN B 1 113 ? -10.859 6.867 3.707 1 97.75 113 ASN B CA 1
ATOM 3481 C C . ASN B 1 113 ? -12.047 5.906 3.678 1 97.75 113 ASN B C 1
ATOM 3483 O O . ASN B 1 113 ? -12.164 5.094 2.758 1 97.75 113 ASN B O 1
ATOM 3487 N N . ILE B 1 114 ? -12.891 5.957 4.664 1 96.81 114 ILE B N 1
ATOM 3488 C CA . ILE B 1 114 ? -14.031 5.043 4.754 1 96.81 114 ILE B CA 1
ATOM 3489 C C . ILE B 1 114 ? -14.969 5.277 3.572 1 96.81 114 ILE B C 1
ATOM 3491 O O . ILE B 1 114 ? -15.539 4.328 3.027 1 96.81 114 ILE B O 1
ATOM 3495 N N . PHE B 1 115 ? -15.195 6.539 3.186 1 97.25 115 PHE B N 1
ATOM 3496 C CA . PHE B 1 115 ? -16 6.836 2.012 1 97.25 115 PHE B CA 1
ATOM 3497 C C . PHE B 1 115 ? -15.398 6.219 0.76 1 97.25 115 PHE B C 1
ATOM 3499 O O . PHE B 1 115 ? -16.109 5.617 -0.051 1 97.25 115 PHE B O 1
ATOM 3506 N N . GLU B 1 116 ? -14.055 6.402 0.604 1 97.62 116 GLU B N 1
ATOM 3507 C CA . GLU B 1 116 ? -13.367 5.828 -0.552 1 97.62 116 GLU B CA 1
ATOM 3508 C C . GLU B 1 116 ? -13.547 4.316 -0.606 1 97.62 116 GLU B C 1
ATOM 3510 O O . GLU B 1 116 ? -13.797 3.752 -1.675 1 97.62 116 GLU B O 1
ATOM 3515 N N . ILE B 1 117 ? -13.406 3.664 0.494 1 96.94 117 ILE B N 1
ATOM 3516 C CA . ILE B 1 117 ? -13.508 2.211 0.582 1 96.94 117 ILE B CA 1
ATOM 3517 C C . ILE B 1 117 ? -14.93 1.769 0.268 1 96.94 117 ILE B C 1
ATOM 3519 O O . ILE B 1 117 ? -15.148 0.885 -0.565 1 96.94 117 ILE B O 1
ATOM 3523 N N . ASN B 1 118 ? -15.938 2.402 0.899 1 95.38 118 ASN B N 1
ATOM 3524 C CA . ASN B 1 118 ? -17.328 2.027 0.71 1 95.38 118 ASN B CA 1
ATOM 3525 C C . ASN B 1 118 ? -17.781 2.26 -0.729 1 95.38 118 ASN B C 1
ATOM 3527 O O . ASN B 1 118 ? -18.625 1.522 -1.246 1 95.38 118 ASN B O 1
ATOM 3531 N N . SER B 1 119 ? -17.234 3.258 -1.346 1 95.19 119 SER B N 1
ATOM 3532 C CA . SER B 1 119 ? -17.594 3.566 -2.725 1 95.19 119 SER B CA 1
ATOM 3533 C C . SER B 1 119 ? -16.781 2.744 -3.713 1 95.19 119 SER B C 1
ATOM 3535 O O . SER B 1 119 ? -17 2.814 -4.922 1 95.19 119 SER B O 1
ATOM 3537 N N . LEU B 1 120 ? -15.789 1.948 -3.207 1 95 120 LEU B N 1
ATOM 3538 C CA . LEU B 1 120 ? -14.867 1.169 -4.031 1 95 120 LEU B CA 1
ATOM 3539 C C . LEU B 1 120 ? -14.25 2.035 -5.121 1 95 120 LEU B C 1
ATOM 3541 O O . LEU B 1 120 ? -14.305 1.693 -6.305 1 95 120 LEU B O 1
ATOM 3545 N N . SER B 1 121 ? -13.766 3.197 -4.684 1 96.62 121 SER B N 1
ATOM 3546 C CA . SER B 1 121 ? -13.156 4.125 -5.629 1 96.62 121 SER B CA 1
ATOM 3547 C C . SER B 1 121 ? -11.93 3.504 -6.293 1 96.62 121 SER B C 1
ATOM 3549 O O . SER B 1 121 ? -11.398 2.5 -5.812 1 96.62 121 SER B O 1
ATOM 3551 N N . ASN B 1 122 ? -11.438 4.059 -7.398 1 97.44 122 ASN B N 1
ATOM 3552 C CA . ASN B 1 122 ? -10.211 3.617 -8.055 1 97.44 122 ASN B CA 1
ATOM 3553 C C . ASN B 1 122 ? -9.023 3.633 -7.098 1 97.44 122 ASN B C 1
ATOM 3555 O O . ASN B 1 122 ? -8.148 2.768 -7.172 1 97.44 122 ASN B O 1
ATOM 3559 N N . LEU B 1 123 ? -9 4.605 -6.203 1 98.38 123 LEU B N 1
ATOM 3560 C CA . LEU B 1 123 ? -7.918 4.695 -5.227 1 98.38 123 LEU B CA 1
ATOM 3561 C C . LEU B 1 123 ? -7.973 3.531 -4.246 1 98.38 123 LEU B C 1
ATOM 3563 O O . LEU B 1 123 ? -6.934 3.002 -3.846 1 98.38 123 LEU B O 1
ATOM 3567 N N . THR B 1 124 ? -9.211 3.188 -3.852 1 98.19 124 THR B N 1
ATOM 3568 C CA . THR B 1 124 ? -9.383 2.066 -2.936 1 98.19 124 THR B CA 1
ATOM 3569 C C . THR B 1 124 ? -8.867 0.772 -3.561 1 98.19 124 THR B C 1
ATOM 3571 O O . THR B 1 124 ? -8.18 -0.012 -2.9 1 98.19 124 THR B O 1
ATOM 3574 N N . ILE B 1 125 ? -9.188 0.577 -4.801 1 97.75 125 ILE B N 1
ATOM 3575 C CA . ILE B 1 125 ? -8.719 -0.605 -5.52 1 97.75 125 ILE B CA 1
ATOM 3576 C C . ILE B 1 125 ? -7.195 -0.576 -5.621 1 97.75 125 ILE B C 1
ATOM 3578 O O . ILE B 1 125 ? -6.531 -1.585 -5.379 1 97.75 125 ILE B O 1
ATOM 3582 N N . ARG B 1 126 ? -6.66 0.538 -5.848 1 97.88 126 ARG B N 1
ATOM 3583 C CA . ARG B 1 126 ? -5.23 0.737 -6.059 1 97.88 126 ARG B CA 1
ATOM 3584 C C . ARG B 1 126 ? -4.445 0.476 -4.777 1 97.88 126 ARG B C 1
ATOM 3586 O O . ARG B 1 126 ? -3.373 -0.131 -4.812 1 97.88 126 ARG B O 1
ATOM 3593 N N . TYR B 1 127 ? -5.008 0.94 -3.688 1 98.19 127 TYR B N 1
ATOM 3594 C CA . TYR B 1 127 ? -4.219 0.926 -2.463 1 98.19 127 TYR B CA 1
ATOM 3595 C C . TYR B 1 127 ? -4.781 -0.075 -1.461 1 98.19 127 TYR B C 1
ATOM 3597 O O . TYR B 1 127 ? -4.457 -0.022 -0.272 1 98.19 127 TYR B O 1
ATOM 3605 N N . HIS B 1 128 ? -5.652 -0.888 -1.938 1 97.62 128 HIS B N 1
ATOM 3606 C CA . HIS B 1 128 ? -6.082 -2.09 -1.233 1 97.62 128 HIS B CA 1
ATOM 3607 C C . HIS B 1 128 ? -6.68 -1.748 0.129 1 97.62 128 HIS B C 1
ATOM 3609 O O . HIS B 1 128 ? -6.309 -2.346 1.141 1 97.62 128 HIS B O 1
ATOM 3615 N N . ASP B 1 129 ? -7.453 -0.722 0.213 1 96.5 129 ASP B N 1
ATOM 3616 C CA . ASP B 1 129 ? -8.328 -0.38 1.326 1 96.5 129 ASP B CA 1
ATOM 3617 C C . ASP B 1 129 ? -7.531 0.138 2.52 1 96.5 129 ASP B C 1
ATOM 3619 O O . ASP B 1 129 ? -8.078 0.311 3.611 1 96.5 129 ASP B O 1
ATOM 3623 N N . ARG B 1 130 ? -6.23 0.373 2.395 1 96.31 130 ARG B N 1
ATOM 3624 C CA . ARG B 1 130 ? -5.422 0.81 3.529 1 96.31 130 ARG B CA 1
ATOM 3625 C C . ARG B 1 130 ? -4.84 2.197 3.285 1 96.31 130 ARG B C 1
ATOM 3627 O O . ARG B 1 130 ? -4.109 2.406 2.312 1 96.31 130 ARG B O 1
ATOM 3634 N N . SER B 1 131 ? -5.117 3.08 4.195 1 98.19 131 SER B N 1
ATOM 3635 C CA . SER B 1 131 ? -4.594 4.438 4.086 1 98.19 131 SER B CA 1
ATOM 3636 C C . SER B 1 131 ? -4.688 4.949 2.652 1 98.19 131 SER B C 1
ATOM 3638 O O . SER B 1 131 ? -3.701 5.445 2.1 1 98.19 131 SER B O 1
ATOM 3640 N N . VAL B 1 132 ? -5.867 4.777 2.143 1 98.56 132 VAL B N 1
ATOM 3641 C CA . VAL B 1 132 ? -6.113 4.988 0.719 1 98.56 132 VAL B CA 1
ATOM 3642 C C . VAL B 1 132 ? -5.668 6.391 0.319 1 98.56 132 VAL B C 1
ATOM 3644 O O . VAL B 1 132 ? -4.863 6.555 -0.603 1 98.56 132 VAL B O 1
ATOM 3647 N N . LEU B 1 133 ? -6.086 7.395 1.037 1 98.81 133 LEU B N 1
ATOM 3648 C CA . LEU B 1 133 ? -5.801 8.781 0.689 1 98.81 133 LEU B CA 1
ATOM 3649 C C . LEU B 1 133 ? -4.34 9.125 0.96 1 98.81 133 LEU B C 1
ATOM 3651 O O . LEU B 1 133 ? -3.67 9.727 0.118 1 98.81 133 LEU B O 1
ATOM 3655 N N . GLU B 1 134 ? -3.799 8.68 2.086 1 98.81 134 GLU B N 1
ATOM 3656 C CA . GLU B 1 134 ? -2.428 9.016 2.455 1 98.81 134 GLU B CA 1
ATOM 3657 C C . GLU B 1 134 ? -1.428 8.398 1.479 1 98.81 134 GLU B C 1
ATOM 3659 O O . GLU B 1 134 ? -0.409 9.016 1.156 1 98.81 134 GLU B O 1
ATOM 3664 N N . GLN B 1 135 ? -1.741 7.188 1.043 1 98.75 135 GLN B N 1
ATOM 3665 C CA . GLN B 1 135 ? -0.89 6.594 0.018 1 98.75 135 GLN B CA 1
ATOM 3666 C C . GLN B 1 135 ? -0.949 7.398 -1.279 1 98.75 135 GLN B C 1
ATOM 3668 O O . GLN B 1 135 ? 0.07 7.582 -1.947 1 98.75 135 GLN B O 1
ATOM 3673 N N . HIS B 1 136 ? -2.113 7.824 -1.611 1 98.81 136 HIS B N 1
ATOM 3674 C CA . HIS B 1 136 ? -2.289 8.648 -2.805 1 98.81 136 HIS B CA 1
ATOM 3675 C C . HIS B 1 136 ? -1.53 9.961 -2.686 1 98.81 136 HIS B C 1
ATOM 3677 O O . HIS B 1 136 ? -0.881 10.398 -3.639 1 98.81 136 HIS B O 1
ATOM 3683 N N . HIS B 1 137 ? -1.633 10.594 -1.538 1 98.88 137 HIS B N 1
ATOM 3684 C CA . HIS B 1 137 ? -0.924 11.844 -1.305 1 98.88 137 HIS B CA 1
ATOM 3685 C C . HIS B 1 137 ? 0.584 11.656 -1.428 1 98.88 137 HIS B C 1
ATOM 3687 O O . HIS B 1 137 ? 1.264 12.453 -2.074 1 98.88 137 HIS B O 1
ATOM 3693 N N . ALA B 1 138 ? 1.063 10.633 -0.8 1 98.81 138 ALA B N 1
ATOM 3694 C CA . ALA B 1 138 ? 2.496 10.352 -0.833 1 98.81 138 ALA B CA 1
ATOM 3695 C C . ALA B 1 138 ? 2.973 10.102 -2.262 1 98.81 138 ALA B C 1
ATOM 3697 O O . ALA B 1 138 ? 3.969 10.68 -2.701 1 98.81 138 ALA B O 1
ATOM 3698 N N . ALA B 1 139 ? 2.252 9.266 -2.979 1 98.81 139 ALA B N 1
ATOM 3699 C CA . ALA B 1 139 ? 2.631 8.945 -4.352 1 98.81 139 ALA B CA 1
ATOM 3700 C C . ALA B 1 139 ? 2.594 10.195 -5.234 1 98.81 139 ALA B C 1
ATOM 3702 O O . ALA B 1 139 ? 3.49 10.406 -6.055 1 98.81 139 ALA B O 1
ATOM 3703 N N . THR B 1 140 ? 1.561 10.969 -5.074 1 98.81 140 THR B N 1
ATOM 3704 C CA . THR B 1 140 ? 1.414 12.195 -5.852 1 98.81 140 THR B CA 1
ATOM 3705 C C . THR B 1 140 ? 2.578 13.148 -5.586 1 98.81 140 THR B C 1
ATOM 3707 O O . THR B 1 140 ? 3.127 13.742 -6.516 1 98.81 140 THR B O 1
ATOM 3710 N N . SER B 1 141 ? 2.951 13.273 -4.375 1 98.75 141 SER B N 1
ATOM 3711 C CA . SER B 1 141 ? 4.047 14.156 -3.988 1 98.75 141 SER B CA 1
ATOM 3712 C C . SER B 1 141 ? 5.371 13.68 -4.578 1 98.75 141 SER B C 1
ATOM 3714 O O . SER B 1 141 ? 6.141 14.484 -5.117 1 98.75 141 SER B O 1
ATOM 3716 N N . ILE B 1 142 ? 5.633 12.391 -4.449 1 98.56 142 ILE B N 1
ATOM 3717 C CA . ILE B 1 142 ? 6.887 11.844 -4.953 1 98.56 142 ILE B CA 1
ATOM 3718 C C . ILE B 1 142 ? 6.945 11.992 -6.469 1 98.56 142 ILE B C 1
ATOM 3720 O O . ILE B 1 142 ? 8.008 12.273 -7.031 1 98.56 142 ILE B O 1
ATOM 3724 N N . LYS B 1 143 ? 5.801 11.82 -7.121 1 98 143 LYS B N 1
ATOM 3725 C CA . LYS B 1 143 ? 5.762 12.023 -8.562 1 98 143 LYS B CA 1
ATOM 3726 C C . LYS B 1 143 ? 6.168 13.445 -8.93 1 98 143 LYS B C 1
ATOM 3728 O O . LYS B 1 143 ? 6.902 13.664 -9.898 1 98 143 LYS B O 1
ATOM 3733 N N . LEU B 1 144 ? 5.676 14.383 -8.211 1 98 144 LEU B N 1
ATOM 3734 C CA . LEU B 1 144 ? 6.051 15.773 -8.438 1 98 144 LEU B CA 1
ATOM 3735 C C . LEU B 1 144 ? 7.547 15.969 -8.227 1 98 144 LEU B C 1
ATOM 3737 O O . LEU B 1 144 ? 8.203 16.656 -9.016 1 98 144 LEU B O 1
ATOM 3741 N N . LEU B 1 145 ? 8.078 15.344 -7.227 1 97.31 145 LEU B N 1
ATOM 3742 C CA . LEU B 1 145 ? 9.477 15.516 -6.848 1 97.31 145 LEU B CA 1
ATOM 3743 C C . LEU B 1 145 ? 10.398 14.797 -7.828 1 97.31 145 LEU B C 1
ATOM 3745 O O . LEU B 1 145 ? 11.609 15.047 -7.844 1 97.31 145 LEU B O 1
ATOM 3749 N N . CYS B 1 146 ? 9.805 13.914 -8.625 1 94.94 146 CYS B N 1
ATOM 3750 C CA . CYS B 1 146 ? 10.602 13.156 -9.578 1 94.94 146 CYS B CA 1
ATOM 3751 C C . CYS B 1 146 ? 10.484 13.742 -10.984 1 94.94 146 CYS B C 1
ATOM 3753 O O . CYS B 1 146 ? 11.258 13.391 -11.875 1 94.94 146 CYS B O 1
ATOM 3755 N N . ALA B 1 147 ? 9.539 14.609 -11.164 1 95.5 147 ALA B N 1
ATOM 3756 C CA . ALA B 1 147 ? 9.375 15.227 -12.484 1 95.5 147 ALA B CA 1
ATOM 3757 C C . ALA B 1 147 ? 10.453 16.266 -12.742 1 95.5 147 ALA B C 1
ATOM 3759 O O . ALA B 1 147 ? 10.836 17.016 -11.836 1 95.5 147 ALA B O 1
ATOM 3760 N N . PRO B 1 148 ? 10.938 16.406 -13.945 1 93.56 148 PRO B N 1
ATOM 3761 C CA . PRO B 1 148 ? 12.086 17.266 -14.25 1 93.56 148 PRO B CA 1
ATOM 3762 C C . PRO B 1 148 ? 11.844 18.719 -13.883 1 93.56 148 PRO B C 1
ATOM 3764 O O . PRO B 1 148 ? 12.727 19.375 -13.32 1 93.56 148 PRO B O 1
ATOM 3767 N N . SER B 1 149 ? 10.727 19.266 -14.141 1 95.12 149 SER B N 1
ATOM 3768 C CA . SER B 1 149 ? 10.469 20.688 -13.961 1 95.12 149 SER B CA 1
ATOM 3769 C C . SER B 1 149 ? 10.18 21.016 -12.5 1 95.12 149 SER B C 1
ATOM 3771 O O . SER B 1 149 ? 10.32 22.172 -12.078 1 95.12 149 SER B O 1
ATOM 3773 N N . THR B 1 150 ? 9.781 19.984 -11.703 1 96.94 150 THR B N 1
ATOM 3774 C CA . THR B 1 150 ? 9.328 20.281 -10.352 1 96.94 150 THR B CA 1
ATOM 3775 C C . THR B 1 150 ? 10.242 19.609 -9.32 1 96.94 150 THR B C 1
ATOM 3777 O O . THR B 1 150 ? 9.961 19.641 -8.117 1 96.94 150 THR B O 1
ATOM 3780 N N . ASN B 1 151 ? 11.258 19.016 -9.766 1 96.44 151 ASN B N 1
ATOM 3781 C CA . ASN B 1 151 ? 12.18 18.328 -8.867 1 96.44 151 ASN B CA 1
ATOM 3782 C C . ASN B 1 151 ? 13.008 19.328 -8.047 1 96.44 151 ASN B C 1
ATOM 3784 O O . ASN B 1 151 ? 13.922 19.969 -8.578 1 96.44 151 ASN B O 1
ATOM 3788 N N . ILE B 1 152 ? 12.789 19.344 -6.727 1 96.56 152 ILE B N 1
ATOM 3789 C CA . ILE B 1 152 ? 13.492 20.312 -5.895 1 96.56 152 ILE B CA 1
ATOM 3790 C C . ILE B 1 152 ? 14.641 19.625 -5.152 1 96.56 152 ILE B C 1
ATOM 3792 O O . ILE B 1 152 ? 15.336 20.25 -4.352 1 96.56 152 ILE B O 1
ATOM 3796 N N . ILE B 1 153 ? 14.836 18.297 -5.328 1 94.19 153 ILE B N 1
ATOM 3797 C CA . ILE B 1 153 ? 15.922 17.562 -4.707 1 94.19 153 ILE B CA 1
ATOM 3798 C C . ILE B 1 153 ? 16.703 16.781 -5.77 1 94.19 153 ILE B C 1
ATOM 3800 O O . ILE B 1 153 ? 16.938 15.578 -5.625 1 94.19 153 ILE B O 1
ATOM 3804 N N . PRO B 1 154 ? 17.172 17.469 -6.75 1 88.56 154 PRO B N 1
ATOM 3805 C CA . PRO B 1 154 ? 17.812 16.766 -7.855 1 88.56 154 PRO B CA 1
ATOM 3806 C C . PRO B 1 154 ? 19.203 16.234 -7.488 1 88.56 154 PRO B C 1
ATOM 3808 O O . PRO B 1 154 ? 19.734 15.359 -8.172 1 88.56 154 PRO B O 1
ATOM 3811 N N . ASN B 1 155 ? 19.734 16.734 -6.434 1 92.12 155 ASN B N 1
ATOM 3812 C CA . ASN B 1 155 ? 21.141 16.438 -6.133 1 92.12 155 ASN B CA 1
ATOM 3813 C C . ASN B 1 155 ? 21.266 15.312 -5.113 1 92.12 155 ASN B C 1
ATOM 3815 O O . ASN B 1 155 ? 22.375 14.969 -4.707 1 92.12 155 ASN B O 1
ATOM 3819 N N . PHE B 1 156 ? 20.188 14.758 -4.648 1 95.06 156 PHE B N 1
ATOM 3820 C CA . PHE B 1 156 ? 20.25 13.617 -3.746 1 95.06 156 PHE B CA 1
ATOM 3821 C C . PHE B 1 156 ? 20.875 12.414 -4.441 1 95.06 156 PHE B C 1
ATOM 3823 O O . PHE B 1 156 ? 20.578 12.133 -5.602 1 95.06 156 PHE B O 1
ATOM 3830 N N . THR B 1 157 ? 21.812 11.82 -3.74 1 93.75 157 THR B N 1
ATOM 3831 C CA . THR B 1 157 ? 22.281 10.508 -4.195 1 93.75 157 THR B CA 1
ATOM 3832 C C . THR B 1 157 ? 21.141 9.484 -4.121 1 93.75 157 THR B C 1
ATOM 3834 O O . THR B 1 157 ? 20.094 9.75 -3.521 1 93.75 157 THR B O 1
ATOM 3837 N N . SER B 1 158 ? 21.359 8.328 -4.746 1 90.56 158 SER B N 1
ATOM 3838 C CA . SER B 1 158 ? 20.359 7.266 -4.711 1 90.56 158 SER B CA 1
ATOM 3839 C C . SER B 1 158 ? 20.031 6.859 -3.279 1 90.56 158 SER B C 1
ATOM 3841 O O . SER B 1 158 ? 18.875 6.594 -2.951 1 90.56 158 SER B O 1
ATOM 3843 N N . VAL B 1 159 ? 21.031 6.859 -2.492 1 93.19 159 VAL B N 1
ATOM 3844 C CA . VAL B 1 159 ? 20.844 6.457 -1.101 1 93.19 159 VAL B CA 1
ATOM 3845 C C . VAL B 1 159 ? 20.078 7.535 -0.342 1 93.19 159 VAL B C 1
ATOM 3847 O O . VAL B 1 159 ? 19.141 7.234 0.402 1 93.19 159 VAL B O 1
ATOM 3850 N N . GLU B 1 160 ? 20.469 8.781 -0.564 1 95.75 160 GLU B N 1
ATOM 3851 C CA . GLU B 1 160 ? 19.797 9.898 0.094 1 95.75 160 GLU B CA 1
ATOM 3852 C C . GLU B 1 160 ? 18.328 9.969 -0.313 1 95.75 160 GLU B C 1
ATOM 3854 O O . GLU B 1 160 ? 17.453 10.219 0.524 1 95.75 160 GLU B O 1
ATOM 3859 N N . PHE B 1 161 ? 18.109 9.781 -1.536 1 96.44 161 PHE B N 1
ATOM 3860 C CA . PHE B 1 161 ? 16.75 9.844 -2.027 1 96.44 161 PHE B CA 1
ATOM 3861 C C . PHE B 1 161 ? 15.914 8.703 -1.462 1 96.44 161 PHE B C 1
ATOM 3863 O O . PHE B 1 161 ? 14.742 8.883 -1.119 1 96.44 161 PHE B O 1
ATOM 3870 N N . ARG B 1 162 ? 16.453 7.543 -1.428 1 94.69 162 ARG B N 1
ATOM 3871 C CA . ARG B 1 162 ? 15.766 6.41 -0.822 1 94.69 162 ARG B CA 1
ATOM 3872 C C . ARG B 1 162 ? 15.398 6.707 0.628 1 94.69 162 ARG B C 1
ATOM 3874 O O . ARG B 1 162 ? 14.289 6.406 1.067 1 94.69 162 ARG B O 1
ATOM 3881 N N . ASP B 1 163 ? 16.359 7.238 1.348 1 96.75 163 ASP B N 1
ATOM 3882 C CA . ASP B 1 163 ? 16.109 7.598 2.738 1 96.75 163 ASP B CA 1
ATOM 3883 C C . ASP B 1 163 ? 15.039 8.68 2.838 1 96.75 163 ASP B C 1
ATOM 3885 O O . ASP B 1 163 ? 14.18 8.641 3.727 1 96.75 163 ASP B O 1
ATOM 3889 N N . PHE B 1 164 ? 15.141 9.664 1.967 1 98 164 PHE B N 1
ATOM 3890 C CA . PHE B 1 164 ? 14.141 10.727 1.896 1 98 164 PHE B CA 1
ATOM 3891 C C . PHE B 1 164 ? 12.75 10.148 1.686 1 98 164 PHE B C 1
ATOM 3893 O O . PHE B 1 164 ? 11.82 10.469 2.428 1 98 164 PHE B O 1
ATOM 3900 N N . ARG B 1 165 ? 12.594 9.289 0.707 1 97.81 165 ARG B N 1
ATOM 3901 C CA . ARG B 1 165 ? 11.305 8.703 0.37 1 97.81 165 ARG B CA 1
ATOM 3902 C C . ARG B 1 165 ? 10.742 7.898 1.538 1 97.81 165 ARG B C 1
ATOM 3904 O O . ARG B 1 165 ? 9.555 7.988 1.848 1 97.81 165 ARG B O 1
ATOM 3911 N N . LYS B 1 166 ? 11.602 7.137 2.1 1 97.69 166 LYS B N 1
ATOM 3912 C CA . LYS B 1 166 ? 11.188 6.281 3.209 1 97.69 166 LYS B CA 1
ATOM 3913 C C . LYS B 1 166 ? 10.57 7.105 4.336 1 97.69 166 LYS B C 1
ATOM 3915 O O . LYS B 1 166 ? 9.469 6.809 4.801 1 97.69 166 LYS B O 1
ATOM 3920 N N . LEU B 1 167 ? 11.289 8.086 4.754 1 98.56 167 LEU B N 1
ATOM 3921 C CA . LEU B 1 167 ? 10.82 8.914 5.859 1 98.56 167 LEU B CA 1
ATOM 3922 C C . LEU B 1 167 ? 9.633 9.773 5.434 1 98.56 167 LEU B C 1
ATOM 3924 O O . LEU B 1 167 ? 8.664 9.922 6.184 1 98.56 167 LEU B O 1
ATOM 3928 N N . PHE B 1 168 ? 9.703 10.336 4.219 1 98.81 168 PHE B N 1
ATOM 3929 C CA . PHE B 1 168 ? 8.664 11.195 3.664 1 98.81 168 PHE B CA 1
ATOM 3930 C C . PHE B 1 168 ? 7.336 10.453 3.574 1 98.81 168 PHE B C 1
ATOM 3932 O O . PHE B 1 168 ? 6.305 10.953 4.027 1 98.81 168 PHE B O 1
ATOM 3939 N N . ILE B 1 169 ? 7.391 9.266 3.068 1 98.69 169 ILE B N 1
ATOM 3940 C CA . ILE B 1 169 ? 6.199 8.438 2.912 1 98.69 169 ILE B CA 1
ATOM 3941 C C . ILE B 1 169 ? 5.66 8.047 4.285 1 98.69 169 ILE B C 1
ATOM 3943 O O . ILE B 1 169 ? 4.457 8.117 4.535 1 98.69 169 ILE B O 1
ATOM 3947 N N . SER B 1 170 ? 6.516 7.625 5.141 1 98.5 170 SER B N 1
ATOM 3948 C CA . SER B 1 170 ? 6.109 7.246 6.488 1 98.5 170 SER B CA 1
ATOM 3949 C C . SER B 1 170 ? 5.391 8.391 7.195 1 98.5 170 SER B C 1
ATOM 3951 O O . SER B 1 170 ? 4.355 8.188 7.828 1 98.5 170 SER B O 1
ATOM 3953 N N . ASN B 1 171 ? 5.949 9.57 7.125 1 98.81 171 ASN B N 1
ATOM 3954 C CA . ASN B 1 171 ? 5.32 10.742 7.723 1 98.81 171 ASN B CA 1
ATOM 3955 C C . ASN B 1 171 ? 3.895 10.93 7.219 1 98.81 171 ASN B C 1
ATOM 3957 O O . ASN B 1 171 ? 2.969 11.109 8.016 1 98.81 171 ASN B O 1
ATOM 3961 N N . ILE B 1 172 ? 3.748 10.875 5.934 1 98.88 172 ILE B N 1
ATOM 3962 C CA . ILE B 1 172 ? 2.443 11.141 5.336 1 98.88 172 ILE B CA 1
ATOM 3963 C C . ILE B 1 172 ? 1.465 10.031 5.734 1 98.88 172 ILE B C 1
ATOM 3965 O O . ILE B 1 172 ? 0.304 10.305 6.047 1 98.88 172 ILE B O 1
ATOM 3969 N N . LEU B 1 173 ? 1.918 8.836 5.77 1 98.62 173 LEU B N 1
ATOM 3970 C CA . LEU B 1 173 ? 1.053 7.727 6.156 1 98.62 173 LEU B CA 1
ATOM 3971 C C . LEU B 1 173 ? 0.592 7.879 7.602 1 98.62 173 LEU B C 1
ATOM 3973 O O . LEU B 1 173 ? -0.517 7.465 7.953 1 98.62 173 LEU B O 1
ATOM 3977 N N . TYR B 1 174 ? 1.346 8.484 8.438 1 98.38 174 TYR B N 1
ATOM 3978 C CA . TYR B 1 174 ? 0.993 8.672 9.844 1 98.38 174 TYR B CA 1
ATOM 3979 C C . TYR B 1 174 ? -0.111 9.719 9.992 1 98.38 174 TYR B C 1
ATOM 3981 O O . TYR B 1 174 ? -0.656 9.898 11.078 1 98.38 174 TYR B O 1
ATOM 3989 N N . THR B 1 175 ? -0.458 10.398 8.906 1 98.06 175 THR B N 1
ATOM 3990 C CA . THR B 1 175 ? -1.538 11.375 9.008 1 98.06 175 THR B CA 1
ATOM 3991 C C . THR B 1 175 ? -2.893 10.703 8.812 1 98.06 175 THR B C 1
ATOM 3993 O O . THR B 1 175 ? -3.936 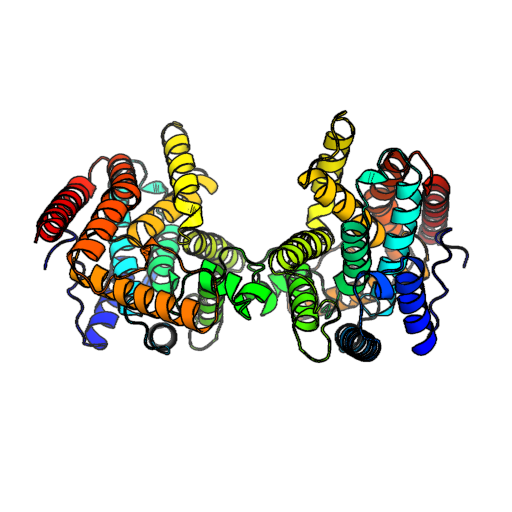11.352 8.93 1 98.06 175 THR B O 1
ATOM 3996 N N . ASP B 1 176 ? -2.869 9.43 8.539 1 97.94 176 ASP B N 1
ATOM 3997 C CA . ASP B 1 176 ? -4.09 8.641 8.625 1 97.94 176 ASP B CA 1
ATOM 3998 C C . ASP B 1 176 ? -4.578 8.531 10.07 1 97.94 176 ASP B C 1
ATOM 4000 O O . ASP B 1 176 ? -3.865 8.016 10.938 1 97.94 176 ASP B O 1
ATOM 4004 N N . ILE B 1 177 ? -5.762 8.945 10.305 1 94.75 177 ILE B N 1
ATOM 4005 C CA . ILE B 1 177 ? -6.289 9.023 11.664 1 94.75 177 ILE B CA 1
ATOM 4006 C C . ILE B 1 177 ? -6.402 7.621 12.258 1 94.75 177 ILE B C 1
ATOM 4008 O O . ILE B 1 177 ? -6.395 7.453 13.477 1 94.75 177 ILE B O 1
ATOM 4012 N N . THR B 1 178 ? -6.473 6.582 11.438 1 95.56 178 THR B N 1
ATOM 4013 C CA . THR B 1 178 ? -6.582 5.223 11.961 1 95.56 178 THR B CA 1
ATOM 4014 C C . THR B 1 178 ? -5.289 4.805 12.656 1 95.56 178 THR B C 1
ATOM 4016 O O . THR B 1 178 ? -5.273 3.83 13.406 1 95.56 178 THR B O 1
ATOM 4019 N N . GLU B 1 179 ? -4.242 5.539 12.414 1 96.31 179 GLU B N 1
ATOM 4020 C CA . GLU B 1 179 ? -2.963 5.262 13.055 1 96.31 179 GLU B CA 1
ATOM 4021 C C . GLU B 1 179 ? -2.859 5.973 14.406 1 96.31 179 GLU B C 1
ATOM 4023 O O . GLU B 1 179 ? -1.921 5.734 15.172 1 96.31 179 GLU B O 1
ATOM 4028 N N . HIS B 1 180 ? -3.783 6.781 14.742 1 95.94 180 HIS B N 1
ATOM 4029 C CA . HIS B 1 180 ? -3.709 7.719 15.859 1 95.94 180 HIS B CA 1
ATOM 4030 C C . HIS B 1 180 ? -3.393 6.996 17.172 1 95.94 180 HIS B C 1
ATOM 4032 O O . HIS B 1 180 ? -2.385 7.285 17.812 1 95.94 180 HIS B O 1
ATOM 4038 N N . PHE B 1 181 ? -4.172 6.039 17.516 1 95.94 181 PHE B N 1
ATOM 4039 C CA . PHE B 1 181 ? -4.043 5.41 18.828 1 95.94 181 PHE B CA 1
ATOM 4040 C C . PHE B 1 181 ? -2.773 4.57 18.906 1 95.94 181 PHE B C 1
ATOM 4042 O O . PHE B 1 181 ? -2.07 4.586 19.922 1 95.94 181 PHE B O 1
ATOM 4049 N N . ASN B 1 182 ? -2.523 3.879 17.844 1 96.94 182 ASN B N 1
ATOM 4050 C CA . ASN B 1 182 ? -1.296 3.09 17.812 1 96.94 182 ASN B CA 1
ATOM 4051 C C . ASN B 1 182 ? -0.057 3.98 17.875 1 96.94 182 ASN B C 1
ATOM 4053 O O . ASN B 1 182 ? 0.928 3.641 18.531 1 96.94 182 ASN B O 1
ATOM 4057 N N . LEU B 1 183 ? -0.093 5.059 17.172 1 97.06 183 LEU B N 1
ATOM 4058 C CA . LEU B 1 183 ? 1.026 5.992 17.141 1 97.06 183 LEU B CA 1
ATOM 4059 C C . LEU B 1 183 ? 1.293 6.562 18.531 1 97.06 183 LEU B C 1
ATOM 4061 O O . LEU B 1 183 ? 2.438 6.582 18.984 1 97.06 183 LEU B O 1
ATOM 4065 N N . ILE B 1 184 ? 0.251 6.953 19.188 1 96.62 184 ILE B N 1
ATOM 4066 C CA . ILE B 1 184 ? 0.366 7.527 20.531 1 96.62 184 ILE B CA 1
ATOM 4067 C C . ILE B 1 184 ? 0.912 6.48 21.5 1 96.62 184 ILE B C 1
ATOM 4069 O O . ILE B 1 184 ? 1.841 6.754 22.266 1 96.62 184 ILE B O 1
ATOM 4073 N N . LYS B 1 185 ? 0.328 5.301 21.406 1 97 185 LYS B N 1
ATOM 4074 C CA . LYS B 1 185 ? 0.739 4.215 22.297 1 97 185 LYS B CA 1
ATOM 4075 C C . LYS B 1 185 ? 2.217 3.881 22.109 1 97 185 LYS B C 1
ATOM 4077 O O . LYS B 1 185 ? 2.967 3.793 23.078 1 97 185 LYS B O 1
ATOM 4082 N N . ASN B 1 186 ? 2.627 3.705 20.922 1 96.69 186 ASN B N 1
ATOM 4083 C CA . ASN B 1 186 ? 4.012 3.369 20.625 1 96.69 186 ASN B CA 1
ATOM 4084 C C . ASN B 1 186 ? 4.965 4.492 21.031 1 96.69 186 ASN B C 1
ATOM 4086 O O . ASN B 1 186 ? 6.059 4.234 21.531 1 96.69 186 ASN B O 1
ATOM 4090 N N . PHE B 1 187 ? 4.562 5.684 20.781 1 96.69 187 PHE B N 1
ATOM 4091 C CA . PHE B 1 187 ? 5.395 6.832 21.125 1 96.69 187 PHE B CA 1
ATOM 4092 C C . PHE B 1 187 ? 5.59 6.938 22.625 1 96.69 187 PHE B C 1
ATOM 4094 O O . PHE B 1 187 ? 6.715 7.117 23.094 1 96.69 187 PHE B O 1
ATOM 4101 N N . GLU B 1 188 ? 4.543 6.777 23.359 1 94.25 188 GLU B N 1
ATOM 4102 C CA . GLU B 1 188 ? 4.609 6.844 24.812 1 94.25 188 GLU B CA 1
ATOM 4103 C C . GLU B 1 188 ? 5.48 5.723 25.375 1 94.25 188 GLU B C 1
ATOM 4105 O O . GLU B 1 188 ? 6.262 5.938 26.297 1 94.25 188 GLU B O 1
ATOM 4110 N N . ALA B 1 189 ? 5.273 4.586 24.797 1 94.5 189 ALA B N 1
ATOM 4111 C CA . ALA B 1 189 ? 6.07 3.445 25.234 1 94.5 189 ALA B CA 1
ATOM 4112 C C . ALA B 1 189 ? 7.559 3.686 24.984 1 94.5 189 ALA B C 1
ATOM 4114 O O . ALA B 1 189 ? 8.398 3.375 25.828 1 94.5 189 ALA B O 1
ATOM 4115 N N . ARG B 1 190 ? 7.809 4.262 23.844 1 92.94 190 ARG B N 1
ATOM 4116 C CA . ARG B 1 190 ? 9.203 4.434 23.453 1 92.94 190 ARG B CA 1
ATOM 4117 C C . ARG B 1 190 ? 9.859 5.555 24.266 1 92.94 190 ARG B C 1
ATOM 4119 O O . ARG B 1 190 ? 11.062 5.496 24.547 1 92.94 190 ARG B O 1
ATOM 4126 N N . ILE B 1 191 ? 9.172 6.598 24.547 1 87.56 191 ILE B N 1
ATOM 4127 C CA . ILE B 1 191 ? 9.703 7.719 25.312 1 87.56 191 ILE B CA 1
ATOM 4128 C C . ILE B 1 191 ? 10.117 7.242 26.703 1 87.56 191 ILE B C 1
ATOM 4130 O O . ILE B 1 191 ? 11.062 7.77 27.281 1 87.56 191 ILE B O 1
ATOM 4134 N N . LYS B 1 192 ? 9.422 6.297 27.156 1 88.5 192 LYS B N 1
ATOM 4135 C CA . LYS B 1 192 ? 9.703 5.777 28.5 1 88.5 192 LYS B CA 1
ATOM 4136 C C . LYS B 1 192 ? 10.992 4.969 28.516 1 88.5 192 LYS B C 1
ATOM 4138 O O . LYS B 1 192 ? 11.625 4.812 29.562 1 88.5 192 LYS B O 1
ATOM 4143 N N . GLU B 1 193 ? 11.227 4.699 27.219 1 84.25 193 GLU B N 1
ATOM 4144 C CA . GLU B 1 193 ? 12.477 3.947 27.125 1 84.25 193 GLU B CA 1
ATOM 4145 C C . GLU B 1 193 ? 13.68 4.883 27.062 1 84.25 193 GLU B C 1
ATOM 4147 O O . GLU B 1 193 ? 13.586 6 26.562 1 84.25 193 GLU B O 1
ATOM 4152 N N . LEU B 1 194 ? 14.695 4.809 27.844 1 72.69 194 LEU B N 1
ATOM 4153 C CA . LEU B 1 194 ? 15.844 5.691 28.031 1 72.69 194 LEU B CA 1
ATOM 4154 C C . LEU B 1 194 ? 16.797 5.598 26.844 1 72.69 194 LEU B C 1
ATOM 4156 O O . LEU B 1 194 ? 17.906 6.156 26.891 1 72.69 194 LEU B O 1
ATOM 4160 N N . ASN B 1 195 ? 16.5 5.012 25.703 1 84.81 195 ASN B N 1
ATOM 4161 C CA . ASN B 1 195 ? 17.406 4.852 24.578 1 84.81 195 ASN B CA 1
ATOM 4162 C C . ASN B 1 195 ? 16.75 5.281 23.266 1 84.81 195 ASN B C 1
ATOM 4164 O O . ASN B 1 195 ? 16.953 4.648 22.234 1 84.81 195 ASN B O 1
ATOM 4168 N N . PHE B 1 196 ? 16.031 6.387 23.281 1 85.5 196 PHE B N 1
ATOM 4169 C CA . PHE B 1 196 ? 15.406 6.953 22.094 1 85.5 196 PHE B CA 1
ATOM 4170 C C . PHE B 1 196 ? 16.469 7.516 21.141 1 85.5 196 PHE B C 1
ATOM 4172 O O . PHE B 1 196 ? 17.25 8.383 21.531 1 85.5 196 PHE B O 1
ATOM 4179 N N . GLY B 1 197 ? 16.672 6.895 19.922 1 86.56 197 GLY B N 1
ATOM 4180 C CA . GLY B 1 197 ? 17.688 7.441 19.031 1 86.56 197 GLY B CA 1
ATOM 4181 C C . GLY B 1 197 ? 17.891 6.598 17.781 1 86.56 197 GLY B C 1
ATOM 4182 O O . GLY B 1 197 ? 18.641 6.98 16.875 1 86.56 197 GLY B O 1
ATOM 4183 N N . THR B 1 198 ? 17.125 5.566 17.641 1 91.38 198 THR B N 1
ATOM 4184 C CA . THR B 1 198 ? 17.25 4.68 16.484 1 91.38 198 THR B CA 1
ATOM 4185 C C . THR B 1 198 ? 16.547 5.262 15.273 1 91.38 198 THR B C 1
ATOM 4187 O O . THR B 1 198 ? 15.844 6.273 15.375 1 91.38 198 THR B O 1
ATOM 4190 N N . GLU B 1 199 ? 16.719 4.727 14.117 1 92.88 199 GLU B N 1
ATOM 4191 C CA . GLU B 1 199 ? 16.016 5.129 12.906 1 92.88 199 GLU B CA 1
ATOM 4192 C C . GLU B 1 199 ? 14.5 5.023 13.086 1 92.88 199 GLU B C 1
ATOM 4194 O O . GLU B 1 199 ? 13.75 5.867 12.586 1 92.88 199 GLU B O 1
ATOM 4199 N N . ASP B 1 200 ? 14.117 3.99 13.812 1 94.88 200 ASP B N 1
ATOM 4200 C CA . ASP B 1 200 ? 12.695 3.803 14.062 1 94.88 200 ASP B CA 1
ATOM 4201 C C . ASP B 1 200 ? 12.148 4.891 14.984 1 94.88 200 ASP B C 1
ATOM 4203 O O . ASP B 1 200 ? 11 5.301 14.859 1 94.88 200 ASP B O 1
ATOM 4207 N N . ASP B 1 201 ? 12.984 5.352 15.891 1 96 201 ASP B N 1
ATOM 4208 C CA . ASP B 1 201 ? 12.586 6.441 16.781 1 96 201 ASP B CA 1
ATOM 4209 C C . ASP B 1 201 ? 12.398 7.742 15.992 1 96 201 ASP B C 1
ATOM 4211 O O . ASP B 1 201 ? 11.508 8.531 16.297 1 96 201 ASP B O 1
ATOM 4215 N N . ILE B 1 202 ? 13.273 7.945 15.047 1 97.31 202 ILE B N 1
ATOM 4216 C CA . ILE B 1 202 ? 13.164 9.133 14.211 1 97.31 202 ILE B CA 1
ATOM 4217 C C . ILE B 1 202 ? 11.844 9.102 13.438 1 97.31 202 ILE B C 1
ATOM 4219 O O . ILE B 1 202 ? 11.133 10.109 13.375 1 97.31 202 ILE B O 1
ATOM 4223 N N . LYS B 1 203 ? 11.5 7.949 12.891 1 97.75 203 LYS B N 1
ATOM 4224 C CA . LYS B 1 203 ? 10.234 7.773 12.188 1 97.75 203 LYS B CA 1
ATOM 4225 C C . LYS B 1 203 ? 9.055 8.031 13.117 1 97.75 203 LYS B C 1
ATOM 4227 O O . LYS B 1 203 ? 8.102 8.719 12.734 1 97.75 203 LYS B O 1
ATOM 4232 N N . LEU B 1 204 ? 9.156 7.48 14.25 1 97.75 204 LEU B N 1
ATOM 4233 C CA . LEU B 1 204 ? 8.102 7.641 15.242 1 97.75 204 LEU B CA 1
ATOM 4234 C C . LEU B 1 204 ? 7.957 9.102 15.656 1 97.75 204 LEU B C 1
ATOM 4236 O O . LEU B 1 204 ? 6.84 9.625 15.75 1 97.75 204 LEU B O 1
ATOM 4240 N N . MET B 1 205 ? 9.039 9.766 15.922 1 97.94 205 MET B N 1
ATOM 4241 C CA . MET B 1 205 ? 9.031 11.156 16.359 1 97.94 205 MET B CA 1
ATOM 4242 C C . MET B 1 205 ? 8.469 12.062 15.266 1 97.94 205 MET B C 1
ATOM 4244 O O . MET B 1 205 ? 7.574 12.875 15.523 1 97.94 205 MET B O 1
ATOM 4248 N N . THR B 1 206 ? 9.023 11.938 14.055 1 98.69 206 THR B N 1
ATOM 4249 C CA . THR B 1 206 ? 8.539 12.797 12.977 1 98.69 206 THR B CA 1
ATOM 4250 C C . THR B 1 206 ? 7.086 12.477 12.641 1 98.69 206 THR B C 1
ATOM 4252 O O . THR B 1 206 ? 6.312 13.375 12.297 1 98.69 206 THR B O 1
ATOM 4255 N N . GLY B 1 207 ? 6.699 11.18 12.734 1 98.56 207 GLY B N 1
ATOM 4256 C CA . GLY B 1 207 ? 5.305 10.805 12.586 1 98.56 207 GLY B CA 1
ATOM 4257 C C . GLY B 1 207 ? 4.391 11.477 13.594 1 98.56 207 GLY B C 1
ATOM 4258 O O . GLY B 1 207 ? 3.318 11.969 13.234 1 98.56 207 GLY B O 1
ATOM 4259 N N . MET B 1 208 ? 4.848 11.5 14.82 1 97.94 208 MET B N 1
ATOM 4260 C CA . MET B 1 208 ? 4.078 12.148 15.883 1 97.94 208 MET B CA 1
ATOM 4261 C C . MET B 1 208 ? 3.959 13.641 15.625 1 97.94 208 MET B C 1
ATOM 4263 O O . MET B 1 208 ? 2.902 14.234 15.859 1 97.94 208 MET B O 1
ATOM 4267 N N . ILE B 1 209 ? 5.023 14.227 15.211 1 97.94 209 ILE B N 1
ATOM 4268 C CA . ILE B 1 209 ? 5.039 15.664 14.969 1 97.94 209 ILE B CA 1
ATOM 4269 C C . ILE B 1 209 ? 4.031 16.016 13.875 1 97.94 209 ILE B C 1
ATOM 4271 O O . ILE B 1 209 ? 3.195 16.906 14.055 1 97.94 209 ILE B O 1
ATOM 4275 N N . ILE B 1 210 ? 4.062 15.305 12.781 1 98.25 210 ILE B N 1
ATOM 4276 C CA . ILE B 1 210 ? 3.193 15.664 11.664 1 98.25 210 ILE B CA 1
ATOM 4277 C C . ILE B 1 210 ? 1.748 15.305 12 1 98.25 210 ILE B C 1
ATOM 4279 O O . ILE B 1 210 ? 0.818 16.016 11.609 1 98.25 210 ILE B O 1
ATOM 4283 N N . HIS B 1 211 ? 1.542 14.172 12.633 1 97.88 211 HIS B N 1
ATOM 4284 C CA . HIS B 1 211 ? 0.201 13.805 13.07 1 97.88 211 HIS B CA 1
ATOM 4285 C C . HIS B 1 211 ? -0.4 14.875 13.977 1 97.88 211 HIS B C 1
ATOM 4287 O O . HIS B 1 211 ? -1.567 15.234 13.828 1 97.88 211 HIS B O 1
ATOM 4293 N N . THR B 1 212 ? 0.383 15.367 14.898 1 95.81 212 THR B N 1
ATOM 4294 C CA . THR B 1 212 ? -0.045 16.438 15.781 1 95.81 212 THR B C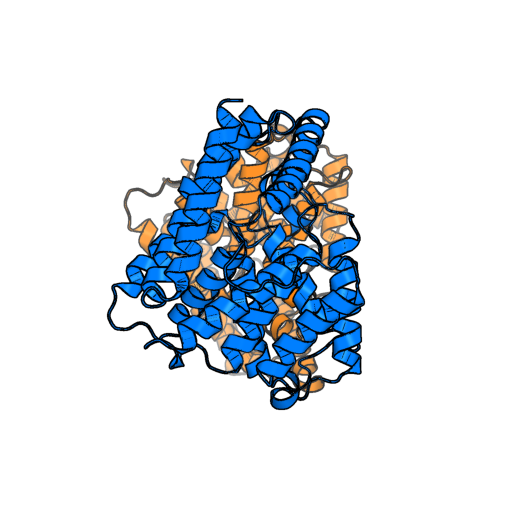A 1
ATOM 4295 C C . THR B 1 212 ? -0.33 17.719 14.992 1 95.81 212 THR B C 1
ATOM 4297 O O . THR B 1 212 ? -1.343 18.375 15.219 1 95.81 212 THR B O 1
ATOM 4300 N N . SER B 1 213 ? 0.524 17.984 14.086 1 95.12 213 SER B N 1
ATOM 4301 C CA . SER B 1 213 ? 0.421 19.203 13.281 1 95.12 213 SER B CA 1
ATOM 4302 C C . SER B 1 213 ? -0.836 19.188 12.422 1 95.12 213 SER B C 1
ATOM 4304 O O . SER B 1 213 ? -1.385 20.25 12.102 1 95.12 213 SER B O 1
ATOM 4306 N N . ASP B 1 214 ? -1.235 17.984 12.016 1 94.31 214 ASP B N 1
ATOM 4307 C CA . ASP B 1 214 ? -2.424 17.844 11.18 1 94.31 214 ASP B CA 1
ATOM 4308 C C . ASP B 1 214 ? -3.688 18.203 11.953 1 94.31 214 ASP B C 1
ATOM 4310 O O . ASP B 1 214 ? -4.727 18.5 11.359 1 94.31 214 ASP B O 1
ATOM 4314 N N . PHE B 1 215 ? -3.621 18.141 13.25 1 89.19 215 PHE B N 1
ATOM 4315 C CA . PHE B 1 215 ? -4.746 18.484 14.109 1 89.19 215 PHE B CA 1
ATOM 4316 C C . PHE B 1 215 ? -4.484 19.797 14.852 1 89.19 215 PHE B C 1
ATOM 4318 O O . PHE B 1 215 ? -4.457 19.812 16.078 1 89.19 215 PHE B O 1
ATOM 4325 N N . THR B 1 216 ? -4.195 20.797 14.07 1 75.69 216 THR B N 1
ATOM 4326 C CA . THR B 1 216 ? -3.848 22.094 14.648 1 75.69 216 THR B CA 1
ATOM 4327 C C . THR B 1 216 ? -5.07 22.766 15.273 1 75.69 216 THR B C 1
ATOM 4329 O O . THR B 1 216 ? -6.176 22.672 14.734 1 75.69 216 THR B O 1
ATOM 4332 N N . GLY B 1 217 ? -5.664 22.266 16.531 1 56 217 GLY B N 1
ATOM 4333 C CA . GLY B 1 217 ? -6.684 22.578 17.516 1 56 217 GLY B CA 1
ATOM 4334 C C . GLY B 1 217 ? -7.23 23.984 17.391 1 56 217 GLY B C 1
ATOM 4335 O O . GLY B 1 217 ? -8.07 24.406 18.188 1 56 217 GLY B O 1
ATOM 4336 N N . GLY B 1 218 ? -6.699 24.812 16.562 1 52.16 218 GLY B N 1
ATOM 4337 C CA . GLY B 1 218 ? -6.898 26.141 17.141 1 52.16 218 GLY B CA 1
ATOM 4338 C C . GLY B 1 218 ? -8.156 26.828 16.641 1 52.16 218 GLY B C 1
ATOM 4339 O O . GLY B 1 218 ? -8.953 27.328 17.438 1 52.16 218 GLY B O 1
ATOM 4340 N N . ALA B 1 219 ? -8.188 27.094 15.398 1 53 219 ALA B N 1
ATOM 4341 C CA . ALA B 1 219 ? -9.125 28.172 15.086 1 53 219 ALA B CA 1
ATOM 4342 C C . ALA B 1 219 ? -10.484 27.609 14.688 1 53 219 ALA B C 1
ATOM 4344 O O . ALA B 1 219 ? -10.57 26.672 13.906 1 53 219 ALA B O 1
ATOM 4345 N N . ILE B 1 220 ? -11.422 27.953 15.43 1 51.12 220 ILE B N 1
ATOM 4346 C CA . ILE B 1 220 ? -12.828 27.625 15.219 1 51.12 220 ILE B CA 1
ATOM 4347 C C . ILE B 1 220 ? -13.148 27.656 13.727 1 51.12 220 ILE B C 1
ATOM 4349 O O . ILE B 1 220 ? -13.859 26.797 13.211 1 51.12 220 ILE B O 1
ATOM 4353 N N . THR B 1 221 ? -12.562 28.516 13.094 1 56.81 221 THR B N 1
ATOM 4354 C CA . THR B 1 221 ? -12.898 28.719 11.695 1 56.81 221 THR B CA 1
ATOM 4355 C C . THR B 1 221 ? -12.445 27.516 10.852 1 56.81 221 THR B C 1
ATOM 4357 O O . THR B 1 221 ? -13.148 27.109 9.93 1 56.81 221 THR B O 1
ATOM 4360 N N . ILE B 1 222 ? -11.492 26.969 11.18 1 62.34 222 ILE B N 1
ATOM 4361 C CA . ILE B 1 222 ? -10.953 25.859 10.414 1 62.34 222 ILE B CA 1
ATOM 4362 C C . ILE B 1 222 ? -11.82 24.609 10.625 1 62.34 222 ILE B C 1
ATOM 4364 O O . ILE B 1 222 ? -12.07 23.859 9.68 1 62.34 222 ILE B O 1
ATOM 4368 N N . GLN B 1 223 ? -12.383 24.641 11.633 1 68.25 223 GLN B N 1
ATOM 4369 C CA . GLN B 1 223 ? -13.211 23.484 11.953 1 68.25 223 GLN B CA 1
ATOM 4370 C C . GLN B 1 223 ? -14.531 23.531 11.188 1 68.25 223 GLN B C 1
ATOM 4372 O O . GLN B 1 223 ? -15.07 22.5 10.812 1 68.25 223 GLN B O 1
ATOM 4377 N N . PHE B 1 224 ? -14.906 24.703 10.945 1 72.81 224 PHE B N 1
ATOM 4378 C CA . PHE B 1 224 ? -16.125 24.828 10.156 1 72.81 224 PHE B CA 1
ATOM 4379 C C . PHE B 1 224 ? -15.922 24.266 8.75 1 72.81 224 PHE B C 1
ATOM 4381 O O . PHE B 1 224 ? -16.797 23.594 8.211 1 72.81 224 PHE B O 1
ATOM 4388 N N . GLU B 1 225 ? -14.82 24.453 8.219 1 79.69 225 GLU B N 1
ATOM 4389 C CA . GLU B 1 225 ? -14.555 24.016 6.852 1 79.69 225 GLU B CA 1
ATOM 4390 C C . GLU B 1 225 ? -14.523 22.5 6.754 1 79.69 225 GLU B C 1
ATOM 4392 O O . GLU B 1 225 ? -15.047 21.922 5.805 1 79.69 225 GLU B O 1
ATOM 4397 N N . VAL B 1 226 ? -13.992 21.797 7.711 1 88.56 226 VAL B N 1
ATOM 4398 C CA . VAL B 1 226 ? -13.938 20.344 7.691 1 88.56 226 VAL B CA 1
ATOM 4399 C C . VAL B 1 226 ? -15.344 19.766 7.875 1 88.56 226 VAL B C 1
ATOM 4401 O O . VAL B 1 226 ? -15.703 18.766 7.254 1 88.56 226 VAL B O 1
ATOM 4404 N N . ASN B 1 227 ? -16.125 20.469 8.727 1 90.25 227 ASN B N 1
ATOM 4405 C CA . ASN B 1 227 ? -17.484 20.016 8.969 1 90.25 227 ASN B CA 1
ATOM 4406 C C . ASN B 1 227 ? -18.359 20.156 7.727 1 90.25 227 ASN B C 1
ATOM 4408 O O . ASN B 1 227 ? -19.266 19.344 7.504 1 90.25 227 ASN B O 1
ATOM 4412 N N . MET B 1 228 ? -18.047 21.156 6.949 1 89.94 228 MET B N 1
ATOM 4413 C CA . MET B 1 228 ? -18.766 21.281 5.691 1 89.94 228 MET B CA 1
ATOM 4414 C C . MET B 1 228 ? -18.453 20.125 4.754 1 89.94 228 MET B C 1
ATOM 4416 O O . MET B 1 228 ? -19.344 19.609 4.086 1 89.94 228 MET B O 1
ATOM 4420 N N . GLU B 1 229 ? -17.25 19.703 4.684 1 93.56 229 GLU B N 1
ATOM 4421 C CA . GLU B 1 229 ? -16.859 18.531 3.893 1 93.56 229 GLU B CA 1
ATOM 4422 C C . GLU B 1 229 ? -17.531 17.266 4.418 1 93.56 229 GLU B C 1
ATOM 4424 O O . GLU B 1 229 ? -18 16.438 3.635 1 93.56 229 GLU B O 1
ATOM 4429 N N . PHE B 1 230 ? -17.625 17.188 5.734 1 94.62 230 PHE B N 1
ATOM 4430 C CA . PHE B 1 230 ? -18.25 16.031 6.359 1 94.62 230 PHE B CA 1
ATOM 4431 C C . PHE B 1 230 ? -19.734 15.984 6.035 1 94.62 230 PHE B C 1
ATOM 4433 O O . PHE B 1 230 ? -20.281 14.914 5.746 1 94.62 230 PHE B O 1
ATOM 4440 N N . GLN B 1 231 ? -20.328 17.125 6.109 1 93.88 231 GLN B N 1
ATOM 4441 C CA . GLN B 1 231 ? -21.75 17.188 5.801 1 93.88 231 GLN B CA 1
ATOM 4442 C C . GLN B 1 231 ? -22.031 16.797 4.352 1 93.88 231 GLN B C 1
ATOM 4444 O O . GLN B 1 231 ? -22.984 16.094 4.066 1 93.88 231 GLN B O 1
ATOM 4449 N N . GLU B 1 232 ? -21.219 17.344 3.486 1 95 232 GLU B N 1
ATOM 4450 C CA . GLU B 1 232 ? -21.359 16.984 2.078 1 95 232 GLU B CA 1
ATOM 4451 C C . GLU B 1 232 ? -21.203 15.484 1.874 1 95 232 GLU B C 1
ATOM 4453 O O . GLU B 1 232 ? -21.953 14.875 1.112 1 95 232 GLU B O 1
ATOM 4458 N N . GLN B 1 233 ? -20.25 14.883 2.508 1 96.94 233 GLN B N 1
ATOM 4459 C CA . GLN B 1 233 ? -20.047 13.438 2.42 1 96.94 233 GLN B CA 1
ATOM 4460 C C . GLN B 1 233 ? -21.266 12.672 2.945 1 96.94 233 GLN B C 1
ATOM 4462 O O . GLN B 1 233 ? -21.688 11.695 2.336 1 96.94 233 GLN B O 1
ATOM 4467 N N . TYR B 1 234 ? -21.75 13.133 4.07 1 97 234 TYR B N 1
ATOM 4468 C CA . TYR B 1 234 ? -22.922 12.5 4.664 1 97 234 TYR B CA 1
ATOM 4469 C C . TYR B 1 234 ? -24.078 12.469 3.674 1 97 234 TYR B C 1
ATOM 4471 O O . TYR B 1 234 ? -24.734 11.438 3.523 1 97 234 TYR B O 1
ATOM 4479 N N . ASN B 1 235 ? -24.312 13.562 3.029 1 96.25 235 ASN B N 1
ATOM 4480 C CA . ASN B 1 235 ? -25.391 13.664 2.041 1 96.25 235 ASN B CA 1
ATOM 4481 C C . ASN B 1 235 ? -25.141 12.734 0.856 1 96.25 235 ASN B C 1
ATOM 4483 O O . ASN B 1 235 ? -26.062 12.07 0.387 1 96.25 235 ASN B O 1
ATOM 4487 N N . LEU B 1 236 ? -23.922 12.711 0.35 1 96.19 236 LEU B N 1
ATOM 4488 C CA . LEU B 1 236 ? -23.578 11.859 -0.78 1 96.19 236 LEU B CA 1
ATOM 4489 C C . LEU B 1 236 ? -23.75 10.391 -0.426 1 96.19 236 LEU B C 1
ATOM 4491 O O . LEU B 1 236 ? -24.203 9.602 -1.251 1 96.19 236 LEU B O 1
ATOM 4495 N N . GLU B 1 237 ? -23.266 9.984 0.756 1 96.88 237 GLU B N 1
ATOM 4496 C CA . GLU B 1 237 ? -23.438 8.617 1.223 1 96.88 237 GLU B CA 1
ATOM 4497 C C . GLU B 1 237 ? -24.906 8.203 1.216 1 96.88 237 GLU B C 1
ATOM 4499 O O . GLU B 1 237 ? -25.25 7.102 0.788 1 96.88 237 GLU B O 1
ATOM 4504 N N . GLY B 1 238 ? -25.734 9.094 1.746 1 96.56 238 GLY B N 1
ATOM 4505 C CA . GLY B 1 238 ? -27.172 8.828 1.705 1 96.56 238 GLY B CA 1
ATOM 4506 C C . GLY B 1 238 ? -27.703 8.656 0.296 1 96.56 238 GLY B C 1
ATOM 4507 O O . GLY B 1 238 ? -28.453 7.715 0.025 1 96.56 238 GLY B O 1
ATOM 4508 N N . LYS B 1 239 ? -27.297 9.508 -0.512 1 96.94 239 LYS B N 1
ATOM 4509 C CA . LYS B 1 239 ? -27.766 9.492 -1.897 1 96.94 239 LYS B CA 1
ATOM 4510 C C . LYS B 1 239 ? -27.375 8.195 -2.6 1 96.94 239 LYS B C 1
ATOM 4512 O O . LYS B 1 239 ? -28.141 7.652 -3.389 1 96.94 239 LYS B O 1
ATOM 4517 N N . PHE B 1 240 ? -26.156 7.684 -2.32 1 95.19 240 PHE B N 1
ATOM 4518 C CA . PHE B 1 240 ? -25.641 6.523 -3.033 1 95.19 240 PHE B CA 1
ATOM 4519 C C . PHE B 1 240 ? -25.906 5.242 -2.252 1 95.19 240 PHE B C 1
ATOM 4521 O O . PHE B 1 240 ? -25.594 4.148 -2.721 1 95.19 240 PHE B O 1
ATOM 4528 N N . GLY B 1 241 ? -26.5 5.387 -1.077 1 95 241 GLY B N 1
ATOM 4529 C CA . GLY B 1 241 ? -26.859 4.23 -0.275 1 95 241 GLY B CA 1
ATOM 4530 C C . GLY B 1 241 ? -25.672 3.621 0.456 1 95 241 GLY B C 1
ATOM 4531 O O . GLY B 1 241 ? -25.656 2.416 0.712 1 95 241 GLY B O 1
ATOM 4532 N N . TYR B 1 242 ? -24.609 4.375 0.679 1 94.44 242 TYR B N 1
ATOM 4533 C CA . TYR B 1 242 ? -23.484 3.945 1.503 1 94.44 242 TYR B CA 1
ATOM 4534 C C . TYR B 1 242 ? -23.781 4.152 2.982 1 94.44 242 TYR B C 1
ATOM 4536 O O . TYR B 1 242 ? -24.641 4.957 3.342 1 94.44 242 TYR B O 1
ATOM 4544 N N . PRO B 1 243 ? -23.062 3.342 3.809 1 94.06 243 PRO B N 1
ATOM 4545 C CA . PRO B 1 243 ? -23.234 3.6 5.242 1 94.06 243 PRO B CA 1
ATOM 4546 C C . PRO B 1 243 ? -22.891 5.035 5.629 1 94.06 243 PRO B C 1
ATOM 4548 O O . PRO B 1 243 ? -21.828 5.543 5.262 1 94.06 243 PRO B O 1
ATOM 4551 N N . GLN B 1 244 ? -23.797 5.656 6.328 1 95.38 244 GLN B N 1
ATOM 4552 C CA . GLN B 1 244 ? -23.594 7.027 6.793 1 95.38 244 GLN B CA 1
ATOM 4553 C C . GLN B 1 244 ? -23.031 7.051 8.211 1 95.38 244 GLN B C 1
ATOM 4555 O O . GLN B 1 244 ? -23.531 6.344 9.094 1 95.38 244 GLN B O 1
ATOM 4560 N N . LEU B 1 245 ? -22.031 7.805 8.375 1 88.81 245 LEU B N 1
ATOM 4561 C CA . LEU B 1 245 ? -21.406 7.883 9.688 1 88.81 245 LEU B CA 1
ATOM 4562 C C . LEU B 1 245 ? -22.125 8.875 10.586 1 88.81 245 LEU B C 1
ATOM 4564 O O . LEU B 1 245 ? -22.266 10.055 10.234 1 88.81 245 LEU B O 1
ATOM 4568 N N . PRO B 1 246 ? -22.453 8.5 11.758 1 89.38 246 PRO B N 1
ATOM 4569 C CA . PRO B 1 246 ? -23.312 9.32 12.617 1 89.38 246 PRO B CA 1
ATOM 4570 C C . PRO B 1 246 ? -22.656 10.633 13.031 1 89.38 246 PRO B C 1
ATOM 4572 O O . PRO B 1 246 ? -23.344 11.648 13.18 1 89.38 246 PRO B O 1
ATOM 4575 N N . TYR B 1 247 ? -21.391 10.672 13.195 1 90 247 TYR B N 1
ATOM 4576 C CA . TYR B 1 247 ? -20.734 11.875 13.703 1 90 247 TYR B CA 1
ATOM 4577 C C . TYR B 1 247 ? -20.734 12.977 12.656 1 90 247 TYR B C 1
ATOM 4579 O O . TYR B 1 247 ? -20.438 14.141 12.969 1 90 247 TYR B O 1
ATOM 4587 N N . MET B 1 248 ? -21.141 12.656 11.398 1 93.88 248 MET B N 1
ATOM 4588 C CA . MET B 1 248 ? -21.156 13.641 10.32 1 93.88 248 MET B CA 1
ATOM 4589 C C . MET B 1 248 ? -22.562 14.172 10.086 1 93.88 248 MET B C 1
ATOM 4591 O O . MET B 1 248 ? -22.781 15.039 9.242 1 93.88 248 MET B O 1
ATOM 4595 N N . LYS B 1 249 ? -23.469 13.719 10.875 1 93.81 249 LYS B N 1
ATOM 4596 C CA . LYS B 1 249 ? -24.875 14.062 10.695 1 93.81 249 LYS B CA 1
ATOM 4597 C C . LYS B 1 249 ? -25.203 15.406 11.344 1 93.81 249 LYS B C 1
ATOM 4599 O O . LYS B 1 249 ? -24.766 15.68 12.461 1 93.81 249 LYS B O 1
ATOM 4604 N N . ASP B 1 250 ? -25.922 16.25 10.625 1 93.12 250 ASP B N 1
ATOM 4605 C CA . ASP B 1 250 ? -26.547 17.469 11.109 1 93.12 250 ASP B CA 1
ATOM 4606 C C . ASP B 1 250 ? -25.5 18.469 11.609 1 93.12 250 ASP B C 1
ATOM 4608 O O . ASP B 1 250 ? -25.719 19.141 12.617 1 93.12 250 ASP B O 1
ATOM 4612 N N . LEU B 1 251 ? -24.391 18.469 10.93 1 91.81 251 LEU B N 1
ATOM 4613 C CA . LEU B 1 251 ? -23.297 19.359 11.336 1 91.81 251 LEU B CA 1
ATOM 4614 C C . LEU B 1 251 ? -23.578 20.797 10.93 1 91.81 251 LEU B C 1
ATOM 4616 O O . LEU B 1 251 ? -22.812 21.703 11.289 1 91.81 251 LEU B O 1
ATOM 4620 N N . ASP B 1 252 ? -24.672 21.031 10.258 1 86.94 252 ASP B N 1
ATOM 4621 C CA . ASP B 1 252 ? -25.125 22.391 9.969 1 86.94 252 ASP B CA 1
ATOM 4622 C C . ASP B 1 252 ? -25.844 23 11.172 1 86.94 252 ASP B C 1
ATOM 4624 O O . ASP B 1 252 ? -26.062 24.203 11.219 1 86.94 252 ASP B O 1
ATOM 4628 N N . GLN B 1 253 ? -26.141 22.156 12.172 1 90.5 253 GLN B N 1
ATOM 4629 C CA . GLN B 1 253 ? -26.703 22.625 13.43 1 90.5 253 GLN B CA 1
ATOM 4630 C C . GLN B 1 253 ? -25.609 22.906 14.453 1 90.5 253 GLN B C 1
ATOM 4632 O O . GLN B 1 253 ? -24.891 21.984 14.875 1 90.5 253 GLN B O 1
ATOM 4637 N N . GLN B 1 254 ? -25.594 24.062 14.969 1 89.31 254 GLN B N 1
ATOM 4638 C CA . GLN B 1 254 ? -24.469 24.547 15.773 1 89.31 254 GLN B CA 1
ATOM 4639 C C . GLN B 1 254 ? -24.297 23.719 17.031 1 89.31 254 GLN B C 1
ATOM 4641 O O . GLN B 1 254 ? -23.172 23.328 17.375 1 89.31 254 GLN B O 1
ATOM 4646 N N . PRO B 1 255 ? -25.375 23.391 17.75 1 91.88 255 PRO B N 1
ATOM 4647 C CA . PRO B 1 255 ? -25.172 22.594 18.969 1 91.88 255 PRO B CA 1
ATOM 4648 C C . PRO B 1 255 ? -24.609 21.219 18.672 1 91.88 255 PRO B C 1
ATOM 4650 O O . PRO B 1 255 ? -23.812 20.688 19.469 1 91.88 255 PRO B O 1
ATOM 4653 N N . ILE B 1 256 ? -25 20.641 17.594 1 92.88 256 ILE B N 1
ATOM 4654 C CA . ILE B 1 256 ? -24.531 19.312 17.219 1 92.88 256 ILE B CA 1
ATOM 4655 C C . ILE B 1 256 ? -23.078 19.375 16.797 1 92.88 256 ILE B C 1
ATOM 4657 O O . ILE B 1 256 ? -22.25 18.562 17.219 1 92.88 256 ILE B O 1
ATOM 4661 N N . MET B 1 257 ? -22.781 20.328 16.016 1 91.94 257 MET B N 1
ATOM 4662 C CA . MET B 1 257 ? -21.406 20.547 15.594 1 91.94 257 MET B CA 1
ATOM 4663 C C . MET B 1 257 ? -20.5 20.781 16.797 1 91.94 257 MET B C 1
ATOM 4665 O O . MET B 1 257 ? -19.406 20.203 16.875 1 91.94 257 MET B O 1
ATOM 4669 N N . ALA B 1 258 ? -21 21.609 17.688 1 91.69 258 ALA B N 1
ATOM 4670 C CA . ALA B 1 258 ? -20.203 21.953 18.859 1 91.69 258 ALA B CA 1
ATOM 4671 C C . ALA B 1 258 ? -19.922 20.703 19.703 1 91.69 258 ALA B C 1
ATOM 4673 O O . ALA B 1 258 ? -18.812 20.531 20.219 1 91.69 258 ALA B O 1
ATOM 4674 N N . LYS B 1 259 ? -20.922 19.906 19.891 1 92.56 259 LYS B N 1
ATOM 4675 C CA . LYS B 1 259 ? -20.75 18.672 20.656 1 92.56 259 LYS B CA 1
ATOM 4676 C C . LYS B 1 259 ? -19.719 17.766 20 1 92.56 259 LYS B C 1
ATOM 4678 O O . LYS B 1 259 ? -18.875 17.172 20.688 1 92.56 259 LYS B O 1
ATOM 4683 N N . SER B 1 260 ? -19.797 17.625 18.703 1 91.12 260 SER B N 1
ATOM 4684 C CA . SER B 1 260 ? -18.844 16.812 17.938 1 91.12 260 SER B CA 1
ATOM 4685 C C . SER B 1 260 ? -17.422 17.344 18.094 1 91.12 260 SER B C 1
ATOM 4687 O O . SER B 1 260 ? -16.484 16.578 18.328 1 91.12 260 SER B O 1
ATOM 4689 N N . GLU B 1 261 ? -17.234 18.625 18 1 91 261 GLU B N 1
ATOM 4690 C CA . GLU B 1 261 ? -15.922 19.25 18.109 1 91 261 GLU B CA 1
ATOM 4691 C C . GLU B 1 261 ? -15.336 19.094 19.516 1 91 261 GLU B C 1
ATOM 4693 O O . GLU B 1 261 ? -14.141 18.844 19.672 1 91 261 GLU B O 1
ATOM 4698 N N . VAL B 1 262 ? -16.203 19.281 20.484 1 91.94 262 VAL B N 1
ATOM 4699 C CA . VAL B 1 262 ? -15.75 19.109 21.859 1 91.94 262 VAL B CA 1
ATOM 4700 C C . VAL B 1 262 ? -15.195 17.688 22.047 1 91.94 262 VAL B C 1
ATOM 4702 O O . VAL B 1 262 ? -14.117 17.516 22.625 1 91.94 262 VAL B O 1
ATOM 4705 N N . GLY B 1 263 ? -15.945 16.719 21.594 1 92.25 263 GLY B N 1
ATOM 4706 C CA . GLY B 1 263 ? -15.461 15.344 21.672 1 92.25 263 GLY B CA 1
ATOM 4707 C C . GLY B 1 263 ? -14.164 15.125 20.922 1 92.25 263 GLY B C 1
ATOM 4708 O O . GLY B 1 263 ? -13.242 14.492 21.438 1 92.25 263 GLY B O 1
ATOM 4709 N N . PHE B 1 264 ? -14.07 15.656 19.703 1 92.31 264 PHE B N 1
ATOM 4710 C CA . PHE B 1 264 ? -12.883 15.523 18.875 1 92.31 264 PHE B CA 1
ATOM 4711 C C . PHE B 1 264 ? -11.664 16.125 19.547 1 92.31 264 PHE B C 1
ATOM 4713 O O . PHE B 1 264 ? -10.609 15.492 19.641 1 92.31 264 PHE B O 1
ATOM 4720 N N . PHE B 1 265 ? -11.805 17.281 20.078 1 92 265 PHE B N 1
ATOM 4721 C CA . PHE B 1 265 ? -10.68 17.984 20.688 1 92 265 PHE B CA 1
ATOM 4722 C C . PHE B 1 265 ? -10.266 17.328 22 1 92 265 PHE B C 1
ATOM 4724 O O . PHE B 1 265 ? -9.07 17.188 22.281 1 92 265 PHE B O 1
ATOM 4731 N N . LYS B 1 266 ? -11.227 16.891 22.766 1 93.5 266 LYS B N 1
ATOM 4732 C CA . LYS B 1 266 ? -10.922 16.328 24.062 1 93.5 266 LYS B CA 1
ATOM 4733 C C . LYS B 1 266 ? -10.289 14.945 23.938 1 93.5 266 LYS B C 1
ATOM 4735 O O . LYS B 1 266 ? -9.359 14.617 24.672 1 93.5 266 LYS B O 1
ATOM 4740 N N . PHE B 1 267 ? -10.734 14.219 22.922 1 93.75 267 PHE B N 1
ATOM 4741 C CA . PHE B 1 267 ? -10.367 12.805 22.953 1 93.75 267 PHE B CA 1
ATOM 4742 C C . PHE B 1 267 ? -9.336 12.492 21.875 1 93.75 267 PHE B C 1
ATOM 4744 O O . PHE B 1 267 ? -8.641 11.477 21.953 1 93.75 267 PHE B O 1
ATOM 4751 N N . ILE B 1 268 ? -9.219 13.312 20.875 1 93.25 268 ILE B N 1
ATOM 4752 C CA . ILE B 1 268 ? -8.273 13.055 19.797 1 93.25 268 ILE B CA 1
ATOM 4753 C C . ILE B 1 268 ? -7.133 14.07 19.859 1 93.25 268 ILE B C 1
ATOM 4755 O O . ILE B 1 268 ? -5.961 13.695 19.922 1 93.25 268 ILE B O 1
ATOM 4759 N N . VAL B 1 269 ? -7.422 15.32 19.969 1 93.44 269 VAL B N 1
ATOM 4760 C CA . VAL B 1 269 ? -6.426 16.359 19.766 1 93.44 269 VAL B CA 1
ATOM 4761 C C . VAL B 1 269 ? -5.648 16.594 21.062 1 93.44 269 VAL B C 1
ATOM 4763 O O . VAL B 1 269 ? -4.418 16.656 21.062 1 93.44 269 VAL B O 1
ATOM 4766 N N . ARG B 1 270 ? -6.316 16.688 22.188 1 93.38 270 ARG B N 1
ATOM 4767 C CA . ARG B 1 270 ? -5.707 17.016 23.484 1 93.38 270 ARG B CA 1
ATOM 4768 C C . ARG B 1 270 ? -4.633 15.992 23.844 1 93.38 270 ARG B C 1
ATOM 4770 O O . ARG B 1 270 ? -3.514 16.375 24.203 1 93.38 270 ARG B O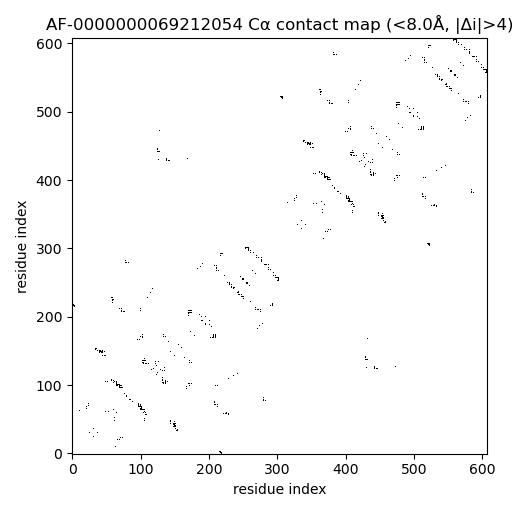 1
ATOM 4777 N N . PRO B 1 271 ? -4.922 14.703 23.781 1 94.31 271 PRO B N 1
ATOM 4778 C CA . PRO B 1 271 ? -3.869 13.742 24.125 1 94.31 271 PRO B CA 1
ATOM 4779 C C . PRO B 1 271 ? -2.625 13.891 23.25 1 94.31 271 PRO B C 1
ATOM 4781 O O . PRO B 1 271 ? -1.503 13.742 23.75 1 94.31 271 PRO B O 1
ATOM 4784 N N . LEU B 1 272 ? -2.783 14.211 22.016 1 94.31 272 LEU B N 1
ATOM 4785 C CA . LEU B 1 272 ? -1.676 14.375 21.078 1 94.31 272 LEU B CA 1
ATOM 4786 C C . LEU B 1 272 ? -0.782 15.539 21.484 1 94.31 272 LEU B C 1
ATOM 4788 O O . LEU B 1 272 ? 0.437 15.383 21.594 1 94.31 272 LEU B O 1
ATOM 4792 N N . TRP B 1 273 ? -1.396 16.641 21.734 1 93.88 273 TRP B N 1
ATOM 4793 C CA . TRP B 1 273 ? -0.645 17.844 22.047 1 93.88 273 TRP B CA 1
ATOM 4794 C C . TRP B 1 273 ? -0.022 17.734 23.438 1 93.88 273 TRP B C 1
ATOM 4796 O O . TRP B 1 273 ? 1.071 18.25 23.688 1 93.88 273 TRP B O 1
ATOM 4806 N N . SER B 1 274 ? -0.711 17.047 24.344 1 94.06 274 SER B N 1
ATOM 4807 C CA . SER B 1 274 ? -0.177 16.844 25.688 1 94.06 274 SER B CA 1
ATOM 4808 C C . SER B 1 274 ? 1.098 16.016 25.656 1 94.06 274 SER B C 1
ATOM 4810 O O . SER B 1 274 ? 2.094 16.375 26.281 1 94.06 274 SER B O 1
ATOM 4812 N N . ILE B 1 275 ? 1.029 14.938 24.938 1 95.56 275 ILE B N 1
ATOM 4813 C CA . ILE B 1 275 ? 2.186 14.055 24.844 1 95.56 275 ILE B CA 1
ATOM 4814 C C . ILE B 1 275 ? 3.324 14.766 24.109 1 95.56 275 ILE B C 1
ATOM 4816 O O . ILE B 1 275 ? 4.488 14.648 24.5 1 95.56 275 ILE B O 1
ATOM 4820 N N . MET B 1 276 ? 3.029 15.508 23.094 1 95.12 276 MET B N 1
ATOM 4821 C CA . MET B 1 276 ? 4.047 16.234 22.344 1 95.12 276 MET B CA 1
ATOM 4822 C C . MET B 1 276 ? 4.691 17.312 23.203 1 95.12 276 MET B C 1
ATOM 4824 O O . MET B 1 276 ? 5.895 17.547 23.109 1 95.12 276 MET B O 1
ATOM 4828 N N . SER B 1 277 ? 3.869 17.969 24 1 94.94 277 SER B N 1
ATOM 4829 C CA . SER B 1 277 ? 4.406 18.969 24.906 1 94.94 277 SER B CA 1
ATOM 4830 C C . SER B 1 277 ? 5.352 18.359 25.922 1 94.94 277 SER B C 1
ATOM 4832 O O . SER B 1 277 ? 6.426 18.891 26.203 1 94.94 277 SER B O 1
ATOM 4834 N N . LYS B 1 278 ? 4.945 17.219 26.484 1 94.44 278 LYS B N 1
ATOM 4835 C CA . LYS B 1 278 ? 5.816 16.516 27.422 1 94.44 278 LYS B CA 1
ATOM 4836 C C . LYS B 1 278 ? 7.133 16.125 26.75 1 94.44 278 LYS B C 1
ATOM 4838 O O . LYS B 1 278 ? 8.203 16.281 27.344 1 94.44 278 LYS B O 1
ATOM 4843 N N . PHE B 1 279 ? 7.035 15.641 25.578 1 95.31 279 PHE B N 1
ATOM 4844 C CA . PHE B 1 279 ? 8.219 15.227 24.844 1 95.31 279 PHE B CA 1
ATOM 4845 C C . PHE B 1 279 ? 9.133 16.422 24.578 1 95.31 279 PHE B C 1
ATOM 4847 O O . PHE B 1 279 ? 10.359 16.297 24.625 1 95.31 279 PHE B O 1
ATOM 4854 N N . ALA B 1 280 ? 8.523 17.578 24.312 1 95.88 280 ALA B N 1
ATOM 4855 C CA . ALA B 1 280 ? 9.273 18.781 24.016 1 95.88 280 ALA B CA 1
ATOM 4856 C C . ALA B 1 280 ? 9.641 19.531 25.297 1 95.88 280 ALA B C 1
ATOM 4858 O O . ALA B 1 280 ? 9.836 20.75 25.266 1 95.88 280 ALA B O 1
ATOM 4859 N N . GLU B 1 281 ? 9.602 18.828 26.453 1 96.06 281 GLU B N 1
ATOM 4860 C CA . GLU B 1 281 ? 10 19.391 27.734 1 96.06 281 GLU B CA 1
ATOM 4861 C C . GLU B 1 281 ? 9.156 20.609 28.094 1 96.06 281 GLU B C 1
ATOM 4863 O O . GLU B 1 281 ? 9.688 21.641 28.516 1 96.06 281 GLU B O 1
ATOM 4868 N N . ASP B 1 282 ? 7.871 20.562 27.734 1 95.5 282 ASP B N 1
ATOM 4869 C CA . ASP B 1 282 ? 6.797 21.484 28.094 1 95.5 282 ASP B CA 1
ATOM 4870 C C . ASP B 1 282 ? 6.93 22.797 27.328 1 95.5 282 ASP B C 1
ATOM 4872 O O . ASP B 1 282 ? 6.32 23.797 27.688 1 95.5 282 ASP B O 1
ATOM 4876 N N . ARG B 1 283 ? 7.66 22.781 26.281 1 95.56 283 ARG B N 1
ATOM 4877 C CA . ARG B 1 283 ? 7.875 23.969 25.469 1 95.56 283 ARG B CA 1
ATOM 4878 C C . ARG B 1 283 ? 6.676 24.25 24.562 1 95.56 283 ARG B C 1
ATOM 4880 O O . ARG B 1 283 ? 6.574 25.312 23.969 1 95.56 283 ARG B O 1
ATOM 4887 N N . LEU B 1 284 ? 5.777 23.312 24.516 1 94.12 284 LEU B N 1
ATOM 4888 C CA . LEU B 1 284 ? 4.555 23.5 23.734 1 94.12 284 LEU B CA 1
ATOM 4889 C C . LEU B 1 284 ? 3.355 23.719 24.656 1 94.12 284 LEU B C 1
ATOM 4891 O O . LEU B 1 284 ? 2.209 23.547 24.234 1 94.12 284 LEU B O 1
ATOM 4895 N N . GLN B 1 285 ? 3.582 24.062 25.859 1 93.44 285 GLN B N 1
ATOM 4896 C CA . GLN B 1 285 ? 2.535 24.188 26.859 1 93.44 285 GLN B CA 1
ATOM 4897 C C . GLN B 1 285 ? 1.535 25.266 26.484 1 93.44 285 GLN B C 1
ATOM 4899 O O . GLN B 1 285 ? 0.344 25.156 26.797 1 93.44 285 GLN B O 1
ATOM 4904 N N . LYS B 1 286 ? 1.98 26.328 25.953 1 91.44 286 LYS B N 1
ATOM 4905 C CA . LYS B 1 286 ? 1.075 27.391 25.531 1 91.44 286 LYS B CA 1
ATOM 4906 C C . LYS B 1 286 ? 0.047 26.875 24.531 1 91.44 286 LYS B C 1
ATOM 4908 O O . LYS B 1 286 ? -1.115 27.297 24.562 1 91.44 286 LYS B O 1
ATOM 4913 N N . SER B 1 287 ? 0.511 26.031 23.594 1 89.75 287 SER B N 1
ATOM 4914 C CA . SER B 1 287 ? -0.408 25.438 22.625 1 89.75 287 SER B CA 1
ATOM 4915 C C . SER B 1 287 ? -1.456 24.578 23.328 1 89.75 287 SER B C 1
ATOM 4917 O O . SER B 1 287 ? -2.623 24.562 22.922 1 89.75 287 SER B O 1
ATOM 4919 N N . VAL B 1 288 ? -1.058 23.875 24.297 1 91.56 288 VAL B N 1
ATOM 4920 C CA . VAL B 1 288 ? -1.978 23.047 25.078 1 91.56 288 VAL B CA 1
ATOM 4921 C C . VAL B 1 288 ? -3.004 23.938 25.781 1 91.56 288 VAL B C 1
ATOM 4923 O O . VAL B 1 288 ? -4.195 23.625 25.797 1 91.56 288 VAL B O 1
ATOM 4926 N N . GLU B 1 289 ? -2.547 25.016 26.312 1 91.44 289 GLU B N 1
ATOM 4927 C CA . GLU B 1 289 ? -3.443 25.953 26.984 1 91.44 289 GLU B CA 1
ATOM 4928 C C . GLU B 1 289 ? -4.441 26.562 26 1 91.44 289 GLU B C 1
ATOM 4930 O O . GLU B 1 289 ? -5.621 26.719 26.328 1 91.44 289 GLU B O 1
ATOM 4935 N N . ASN B 1 290 ? -3.941 26.922 24.859 1 88.12 290 ASN B N 1
ATOM 4936 C CA . ASN B 1 290 ? -4.82 27.453 23.828 1 88.12 290 ASN B CA 1
ATOM 4937 C C . ASN B 1 290 ? -5.879 26.438 23.406 1 88.12 290 ASN B C 1
ATOM 4939 O O . ASN B 1 290 ? -7.02 26.797 23.125 1 88.12 290 ASN B O 1
ATOM 4943 N N . LEU B 1 291 ? -5.473 25.203 23.312 1 89.56 291 LEU B N 1
ATOM 4944 C CA . LEU B 1 291 ? -6.395 24.125 23 1 89.56 291 LEU B CA 1
ATOM 4945 C C . LEU B 1 291 ? -7.492 24.016 24.047 1 89.56 291 LEU B C 1
ATOM 4947 O O . LEU B 1 291 ? -8.664 23.828 23.719 1 89.56 291 LEU B O 1
ATOM 4951 N N . GLU B 1 292 ? -7.133 24.156 25.297 1 91.19 292 GLU B N 1
ATOM 4952 C CA . GLU B 1 292 ? -8.125 24.109 26.375 1 91.19 292 GLU B CA 1
ATOM 4953 C C . GLU B 1 292 ? -9.125 25.25 26.25 1 91.19 292 GLU B C 1
ATOM 4955 O O . GLU B 1 292 ? -10.312 25.078 26.5 1 91.19 292 GLU B O 1
ATOM 4960 N N . GLN B 1 293 ? -8.633 26.422 25.875 1 90.12 293 GLN B N 1
ATOM 4961 C CA . GLN B 1 293 ? -9.516 27.562 25.656 1 90.12 293 GLN B CA 1
ATOM 4962 C C . GLN B 1 293 ? -10.469 27.312 24.5 1 90.12 293 GLN B C 1
ATOM 4964 O O . GLN B 1 293 ? -11.633 27.734 24.531 1 90.12 293 GLN B O 1
ATOM 4969 N N . THR B 1 294 ? -9.914 26.734 23.453 1 87.75 294 THR B N 1
ATOM 4970 C CA . THR B 1 294 ? -10.742 26.375 22.312 1 87.75 294 THR B CA 1
ATOM 4971 C C . THR B 1 294 ? -11.852 25.422 22.719 1 87.75 294 THR B C 1
ATOM 4973 O O . THR B 1 294 ? -13 25.562 22.281 1 87.75 294 THR B O 1
ATOM 4976 N N . ILE B 1 295 ? -11.531 24.406 23.484 1 90.62 295 ILE B N 1
ATOM 4977 C CA . ILE B 1 295 ? -12.516 23.422 23.953 1 90.62 295 ILE B CA 1
ATOM 4978 C C . ILE B 1 295 ? -13.602 24.141 24.75 1 90.62 295 ILE B C 1
ATOM 4980 O O . ILE B 1 295 ? -14.789 23.859 24.578 1 90.62 295 ILE B O 1
ATOM 4984 N N . LEU B 1 296 ? -13.234 25.078 25.578 1 91.44 296 LEU B N 1
ATOM 4985 C CA . LEU B 1 296 ? -14.188 25.828 26.391 1 91.44 296 LEU B CA 1
ATOM 4986 C C . LEU B 1 296 ? -15.117 26.656 25.5 1 91.44 296 LEU B C 1
ATOM 4988 O O . LEU B 1 296 ? -16.312 26.766 25.781 1 91.44 296 LEU B O 1
ATOM 4992 N N . GLU B 1 297 ? -14.586 27.266 24.5 1 88.69 297 GLU B N 1
ATOM 4993 C CA . GLU B 1 297 ? -15.398 28.047 23.562 1 88.69 297 GLU B CA 1
ATOM 4994 C C . GLU B 1 297 ? -16.422 27.172 22.859 1 88.69 297 GLU B C 1
ATOM 4996 O O . GLU B 1 297 ? -17.562 27.578 22.656 1 88.69 297 GLU B O 1
ATOM 5001 N N . TRP B 1 298 ? -16 25.984 22.453 1 89.62 298 TRP B N 1
ATOM 5002 C CA . TRP B 1 298 ? -16.922 25.062 21.828 1 89.62 298 TRP B CA 1
ATOM 5003 C C . TRP B 1 298 ? -18 24.609 22.812 1 89.62 298 TRP B C 1
ATOM 5005 O O . TRP B 1 298 ? -19.156 24.422 22.438 1 89.62 298 TRP B O 1
ATOM 5015 N N . GLU B 1 299 ? -17.609 24.391 24.031 1 92.31 299 GLU B N 1
ATOM 5016 C CA . GLU B 1 299 ? -18.562 23.969 25.062 1 92.31 299 GLU B CA 1
ATOM 5017 C C . GLU B 1 299 ? -19.656 25.016 25.25 1 92.31 299 GLU B C 1
ATOM 5019 O O . GLU B 1 299 ? -20.812 24.688 25.516 1 92.31 299 GLU B O 1
ATOM 5024 N N . LYS B 1 300 ? -19.344 26.266 25.094 1 92.25 300 LYS B N 1
ATOM 5025 C CA . LYS B 1 300 ? -20.312 27.344 25.203 1 92.25 300 LYS B CA 1
ATOM 5026 C C . LYS B 1 300 ? -21.344 27.281 24.078 1 92.25 300 LYS B C 1
ATOM 5028 O O . LYS B 1 300 ? -22.5 27.672 24.266 1 92.25 300 LYS B O 1
ATOM 5033 N N . LEU B 1 301 ? -20.906 26.828 22.984 1 88.88 301 LEU B N 1
ATOM 5034 C CA . LEU B 1 301 ? -21.766 26.781 21.797 1 88.88 301 LEU B CA 1
ATOM 5035 C C . LEU B 1 301 ? -22.688 25.578 21.844 1 88.88 301 LEU B C 1
ATOM 5037 O O . LEU B 1 301 ? -23.688 25.531 21.125 1 88.88 301 LEU B O 1
ATOM 5041 N N . MET B 1 302 ? -22.328 24.547 22.641 1 88.5 302 MET B N 1
ATOM 5042 C CA . MET B 1 302 ? -23.172 23.375 22.781 1 88.5 302 MET B CA 1
ATOM 5043 C C . MET B 1 302 ? -24.516 23.734 23.406 1 88.5 302 MET B C 1
ATOM 5045 O O . MET B 1 302 ? -25.531 23.094 23.125 1 88.5 302 MET B O 1
ATOM 5049 N N . ASN B 1 303 ? -24.578 24.672 24.328 1 78.56 303 ASN B N 1
ATOM 5050 C CA . ASN B 1 303 ? -25.734 25.031 25.141 1 78.56 303 ASN B CA 1
ATOM 5051 C C . ASN B 1 303 ? -26.594 26.109 24.484 1 78.56 303 ASN B C 1
ATOM 5053 O O . ASN B 1 303 ? -27.656 26.453 25 1 78.56 303 ASN B O 1
ATOM 5057 N N . ASN B 1 304 ? -26.172 26.656 23.391 1 66.38 304 ASN B N 1
ATOM 5058 C CA . ASN B 1 304 ? -26.984 27.703 22.766 1 66.38 304 ASN B CA 1
ATOM 5059 C C . ASN B 1 304 ? -27.75 27.156 21.562 1 66.38 304 ASN B C 1
ATOM 5061 O O . ASN B 1 304 ? -27.219 26.359 20.781 1 66.38 304 ASN B O 1
#

Secondary structure (DSSP, 8-state):
---SSS------S-HHHHHHHHHHHHHHTTHHHHTT--HHHHHHHHHHHHHHHHTT--SSSSHHHHHHHHHHHHHHHHHHTTSTTGGGS-HHHHHHHHHHHHHTTTT--SS-HHHHHHTT-HHHHHHTTSSHHHHHHHHHHHHHHHSTTT-S-TT--HHHHHHHHHHHHHHHHTTSGGGHHHHHHHHHHHHTSTT--SHHHHHHHHHHHHHHHHT----HHHHHHHHHHHHHHHHHHHHHTPPPPGGGTTTTSHHHHHHHHHHHIIIIIHHHHHHHHHHTTTTTHHHHHHHHHHHHHHHHHH--/---SSS------S-HHHHHHHHHHHHHHTTHHHHTT--HHHHHHHHHHHHHHHHTT--SSSSHHHHHHHHHHHHHHHHHHTTSTTGGGS-HHHHHHHHHHHHHTTTT--SS-HHHHHHTT-HHHHHHTTSSHHHHHHHHHHHHHHHSTTT-S-TT--HHHHHHHHHHHHHHHHTTSGGGHHHHHHHHHHHHTSTT--SHHHHHHHHHHHHHHHHT----HHHHHHHHHHHHHHHHHHHHHTPPPPGGGTTTTSHHHHHHHHHHHIIIIIHHHHHHHHHHTTTTTHHHHHHHHHHHHHHHHHH--